Protein AF-A0A9D4S1Y1-F1 (afdb_monomer)

pLDDT: mean 85.94, std 16.34, range [29.34, 98.88]

Foldseek 3Di:
DDDDDDDDPVVVVVVVCCVPPPDDDDDDPPQPDFAEQEEEEADLFFFQDDPVLVDFSLLSVLLVQQQQFKFADDPLDTATDLDGHNDDPDPRIDGNLRSLCVVCCVVVPPDCSVVSNVRSCQCVDPRNVSCVVLSVLLCVLFWDPDDDDCVQCVLQWDDHPDNTIGGRTALLVLLQLLVCLVVVHNYEYEYEYQDDCLLSVLVNLLSLQPDPDPSNPSNVVQNVQRDSWEWEWEAPDDPDRWIWIATDDPPNPDRPDTDIDFPVRVVVVSSPRGHYYYYHYNPVQCVVVVQAQLSADEDEDELPDSRYFAAYTDQQQDQLDRNRRYQYWYDPDPPDGTDGDHSNCSVLCDLARYDNDPSSCSSNDSNVVVVSVVSNSVSNVVVVPPD

Structure (mmCIF, N/CA/C/O backbone):
data_AF-A0A9D4S1Y1-F1
#
_entry.id   AF-A0A9D4S1Y1-F1
#
loop_
_atom_site.group_PDB
_atom_site.id
_atom_site.type_symbol
_atom_site.label_atom_id
_atom_site.label_alt_id
_atom_site.label_comp_id
_atom_site.label_asym_id
_atom_site.label_entity_id
_atom_site.label_seq_id
_atom_site.pdbx_PDB_ins_code
_atom_site.Cartn_x
_atom_site.Cartn_y
_atom_site.Cartn_z
_atom_site.occupancy
_atom_site.B_iso_or_equiv
_atom_site.auth_seq_id
_atom_site.auth_comp_id
_atom_site.auth_asym_id
_atom_site.auth_atom_id
_atom_site.pdbx_PDB_model_num
ATOM 1 N N . MET A 1 1 ? -49.949 -12.319 55.080 1.00 35.59 1 MET A N 1
ATOM 2 C CA . MET A 1 1 ? -48.512 -11.993 54.977 1.00 35.59 1 MET A CA 1
ATOM 3 C C . MET A 1 1 ? -48.067 -12.439 53.597 1.00 35.59 1 MET A C 1
ATOM 5 O O . MET A 1 1 ? -47.949 -13.632 53.366 1.00 35.59 1 MET A O 1
ATOM 9 N N . TYR A 1 2 ? -48.004 -11.494 52.660 1.00 29.34 2 TYR A N 1
ATOM 10 C CA . TYR A 1 2 ? -47.580 -11.713 51.276 1.00 29.34 2 TYR A CA 1
ATOM 11 C C . TYR A 1 2 ? -46.056 -11.567 51.212 1.00 29.34 2 TYR A C 1
ATOM 13 O O . TYR A 1 2 ? -45.532 -10.563 51.689 1.00 29.34 2 TYR A O 1
ATOM 21 N N . LEU A 1 3 ? -45.362 -12.552 50.643 1.00 33.12 3 LEU A N 1
ATOM 22 C CA . LEU A 1 3 ? -43.953 -12.440 50.258 1.00 33.12 3 LEU A CA 1
ATOM 23 C C . LEU A 1 3 ? -43.900 -12.038 48.772 1.00 33.12 3 LEU A C 1
ATOM 25 O O . LEU A 1 3 ? -44.577 -12.694 47.976 1.00 33.12 3 LEU A O 1
ATOM 29 N N . PRO A 1 4 ? -43.166 -10.982 48.369 1.00 41.56 4 PRO A N 1
ATOM 30 C CA . PRO A 1 4 ? -43.028 -10.623 46.962 1.00 41.56 4 PRO A CA 1
ATOM 31 C C . PRO A 1 4 ? -42.035 -11.565 46.279 1.00 41.56 4 PRO A C 1
ATOM 33 O O . PRO A 1 4 ? -40.931 -11.775 46.779 1.00 41.56 4 PRO A O 1
ATOM 36 N N . GLY A 1 5 ? -42.472 -12.134 45.157 1.00 41.53 5 GLY A N 1
ATOM 37 C CA . GLY A 1 5 ? -41.717 -13.067 44.334 1.00 41.53 5 GLY A CA 1
ATOM 38 C C . GLY A 1 5 ? -40.603 -12.422 43.514 1.00 41.53 5 GLY A C 1
ATOM 39 O O . GLY A 1 5 ? -40.528 -11.203 43.354 1.00 41.53 5 GLY A O 1
ATOM 40 N N . ASP A 1 6 ? -39.757 -13.318 43.019 1.00 48.25 6 ASP A N 1
ATOM 41 C CA . ASP A 1 6 ? -38.564 -13.123 42.207 1.00 48.25 6 ASP A CA 1
ATOM 42 C C . ASP A 1 6 ? -38.631 -11.940 41.237 1.00 48.25 6 ASP A C 1
ATOM 44 O O . ASP A 1 6 ? -39.477 -11.856 40.342 1.00 48.25 6 ASP A O 1
ATOM 48 N N . VAL A 1 7 ? -37.671 -11.030 41.394 1.00 49.28 7 VAL A N 1
ATOM 49 C CA . VAL A 1 7 ? -37.427 -9.956 40.436 1.00 49.28 7 VAL A CA 1
ATOM 50 C C . VAL A 1 7 ? -36.832 -10.584 39.176 1.00 49.28 7 VAL A C 1
ATOM 52 O O . VAL A 1 7 ? -35.662 -10.963 39.146 1.00 49.28 7 VAL A O 1
ATOM 55 N N . ASP A 1 8 ? -37.649 -10.699 38.129 1.00 62.56 8 ASP A N 1
ATOM 56 C CA . ASP A 1 8 ? -37.222 -11.159 36.810 1.00 62.56 8 ASP A CA 1
ATOM 57 C C . ASP A 1 8 ? -36.169 -10.199 36.226 1.00 62.56 8 ASP A C 1
ATOM 59 O O . ASP A 1 8 ? -36.463 -9.113 35.712 1.00 62.56 8 ASP A O 1
ATOM 63 N N . VAL A 1 9 ? -34.911 -10.637 36.297 1.00 53.53 9 VAL A N 1
ATOM 64 C CA . VAL A 1 9 ? -33.720 -9.962 35.763 1.00 53.53 9 VAL A CA 1
ATOM 65 C C . VAL A 1 9 ? -33.894 -9.597 34.281 1.00 53.53 9 VAL A C 1
ATOM 67 O O . VAL A 1 9 ? -33.350 -8.591 33.818 1.00 53.53 9 VAL A O 1
ATOM 70 N N . THR A 1 10 ? -34.700 -10.355 33.535 1.00 51.12 10 THR A N 1
ATOM 71 C CA . THR A 1 10 ? -35.011 -10.109 32.120 1.00 51.12 10 THR A CA 1
ATOM 72 C C . THR A 1 10 ? -35.893 -8.876 31.945 1.00 51.12 10 THR A C 1
ATOM 74 O O . THR A 1 10 ? -35.633 -8.033 31.080 1.00 51.12 10 THR A O 1
ATOM 77 N N . THR A 1 11 ? -36.906 -8.730 32.798 1.00 56.53 11 THR A N 1
ATOM 78 C CA . THR A 1 11 ? -37.781 -7.554 32.834 1.00 56.53 11 THR A CA 1
ATOM 79 C C . THR A 1 11 ? -37.003 -6.312 33.267 1.00 56.53 11 THR A C 1
ATOM 81 O O . THR A 1 11 ? -37.166 -5.244 32.674 1.00 56.53 11 THR A O 1
ATOM 84 N N . MET A 1 12 ? -36.065 -6.458 34.206 1.00 53.69 12 MET A N 1
ATOM 85 C CA . MET A 1 12 ? -35.210 -5.363 34.666 1.00 53.69 12 MET A CA 1
ATOM 86 C C . MET A 1 12 ? -34.203 -4.904 33.590 1.00 53.69 12 MET A C 1
ATOM 88 O O . MET A 1 12 ? -34.055 -3.702 33.367 1.00 53.69 12 MET A O 1
ATOM 92 N N . LYS A 1 13 ? -33.587 -5.835 32.839 1.00 51.56 13 LYS A N 1
ATOM 93 C CA . LYS A 1 13 ? -32.739 -5.520 31.667 1.00 51.56 13 LYS A CA 1
ATOM 94 C C . LYS A 1 13 ? -33.519 -4.809 30.561 1.00 51.56 13 LYS A C 1
ATOM 96 O O . LYS A 1 13 ? -33.044 -3.813 30.020 1.00 51.56 13 LYS A O 1
ATOM 101 N N . LYS A 1 14 ? -34.737 -5.270 30.254 1.00 47.16 14 LYS A N 1
ATOM 102 C CA . LYS A 1 14 ? -35.614 -4.606 29.275 1.00 47.16 14 LYS A CA 1
ATOM 103 C C . LYS A 1 14 ? -36.019 -3.203 29.723 1.00 47.16 14 LYS A C 1
ATOM 105 O O . LYS A 1 14 ? -36.087 -2.305 28.888 1.00 47.16 14 LYS A O 1
ATOM 110 N N . HIS A 1 15 ? -36.260 -3.003 31.019 1.00 49.97 15 HIS A N 1
ATOM 111 C CA . HIS A 1 15 ? -36.601 -1.693 31.567 1.00 49.97 15 HIS A CA 1
ATOM 112 C C . HIS A 1 15 ? -35.404 -0.731 31.520 1.00 49.97 15 HIS A C 1
ATOM 114 O O . HIS A 1 15 ? -35.553 0.392 31.050 1.00 49.97 15 HIS A O 1
ATOM 120 N N . LEU A 1 16 ? -34.201 -1.192 31.881 1.00 48.81 16 LEU A N 1
ATOM 121 C CA . LEU A 1 16 ? -32.970 -0.399 31.786 1.00 48.81 16 LEU A CA 1
ATOM 122 C C . LEU A 1 16 ? -32.635 -0.029 30.330 1.00 48.81 16 LEU A C 1
ATOM 124 O O . LEU A 1 16 ? -32.361 1.135 30.049 1.00 48.81 16 LEU A O 1
ATOM 128 N N . CYS A 1 17 ? -32.764 -0.951 29.370 1.00 43.94 17 CYS A N 1
ATOM 129 C CA . CYS A 1 17 ? -32.598 -0.619 27.949 1.00 43.94 17 CYS A CA 1
ATOM 130 C C . CYS A 1 17 ? -33.627 0.412 27.454 1.00 43.94 17 CYS A C 1
ATOM 132 O O . CYS A 1 17 ? -33.261 1.306 26.693 1.00 43.94 17 CYS A O 1
ATOM 134 N N . LYS A 1 18 ? -34.887 0.341 27.911 1.00 44.19 18 LYS A N 1
ATOM 135 C CA . LYS A 1 18 ? -35.929 1.330 27.572 1.00 44.19 18 LYS A CA 1
ATOM 136 C C . LYS A 1 18 ? -35.647 2.718 28.151 1.00 44.19 18 LYS A C 1
ATOM 138 O O . LYS A 1 18 ? -35.960 3.707 27.496 1.00 44.19 18 LYS A O 1
ATOM 143 N N . VAL A 1 19 ? -35.075 2.785 29.353 1.00 50.34 19 VAL A N 1
ATOM 144 C CA . VAL A 1 19 ? -34.749 4.046 30.039 1.00 50.34 19 VAL A CA 1
ATOM 145 C C . VAL A 1 19 ? -33.519 4.723 29.420 1.00 50.34 19 VAL A C 1
ATOM 147 O O . VAL A 1 19 ? -33.497 5.946 29.338 1.00 50.34 19 VAL A O 1
ATOM 1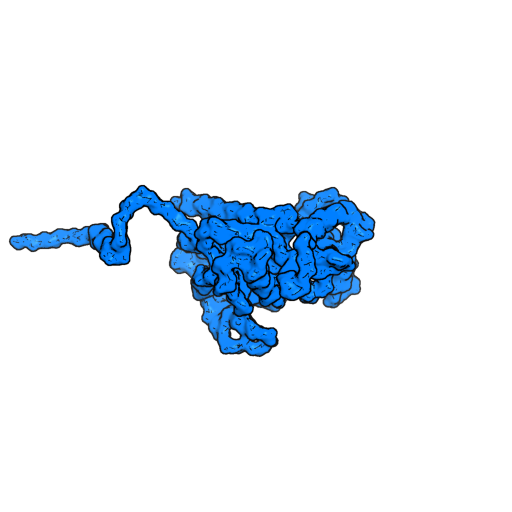50 N N . PHE A 1 20 ? -32.538 3.959 28.922 1.00 47.78 20 PHE A N 1
ATOM 151 C CA . PHE A 1 20 ? -31.309 4.521 28.337 1.00 47.78 20 PHE A CA 1
ATOM 152 C C . PHE A 1 20 ? -31.341 4.737 26.813 1.00 47.78 20 PHE A C 1
ATOM 154 O O . PHE A 1 20 ? -30.596 5.577 26.322 1.00 47.78 20 PHE A O 1
ATOM 161 N N . HIS A 1 21 ? -32.189 4.032 26.055 1.00 52.81 21 HIS A N 1
ATOM 162 C CA . HIS A 1 21 ? -32.136 4.041 24.580 1.00 52.81 21 HIS A CA 1
ATOM 163 C C . HIS A 1 21 ? -33.499 4.262 23.920 1.00 52.81 21 HIS A C 1
ATOM 165 O O . HIS A 1 21 ? -33.823 3.595 22.944 1.00 52.81 21 HIS A O 1
ATOM 171 N N . GLY A 1 22 ? -34.318 5.169 24.457 1.00 39.19 22 GLY A N 1
ATOM 172 C CA . GLY A 1 22 ? -35.696 5.406 24.017 1.00 39.19 22 GLY A CA 1
ATOM 173 C C . GLY A 1 22 ? -35.927 5.350 22.498 1.00 39.19 22 GLY A C 1
ATOM 174 O O . GLY A 1 22 ? -35.755 6.350 21.808 1.00 39.19 22 GLY A O 1
ATOM 175 N N . LYS A 1 23 ? -36.362 4.182 22.004 1.00 39.25 23 LYS A N 1
ATOM 176 C CA . LYS A 1 23 ? -37.226 3.944 20.837 1.00 39.25 23 LYS A CA 1
ATOM 177 C C . LYS A 1 23 ? -37.513 2.446 20.700 1.00 39.25 23 LYS A C 1
ATOM 179 O O . LYS A 1 23 ? -36.649 1.603 20.919 1.00 39.25 23 LYS A O 1
ATOM 184 N N . GLU A 1 24 ? -38.764 2.130 20.383 1.00 38.56 24 GLU A N 1
ATOM 185 C CA . GLU A 1 24 ? -39.237 0.771 20.126 1.00 38.56 24 GLU A CA 1
ATOM 186 C C . GLU A 1 24 ? -38.474 0.130 18.962 1.00 38.56 24 GLU A C 1
ATOM 188 O O . GLU A 1 24 ? -38.326 0.716 17.889 1.00 38.56 24 GLU A O 1
ATOM 193 N N . ILE A 1 25 ? -37.993 -1.091 19.193 1.00 41.12 25 ILE A N 1
ATOM 194 C CA . ILE A 1 25 ? -37.296 -1.907 18.204 1.00 41.12 25 ILE A CA 1
ATOM 195 C C . ILE A 1 25 ? -38.356 -2.530 17.295 1.00 41.12 25 ILE A C 1
ATOM 197 O O . ILE A 1 25 ? -38.941 -3.560 17.628 1.00 41.12 25 ILE A O 1
ATOM 201 N N . ASN A 1 26 ? -38.591 -1.907 16.141 1.00 36.69 26 ASN A N 1
ATOM 202 C CA . ASN A 1 26 ? -39.146 -2.616 14.996 1.00 36.69 26 ASN A CA 1
ATOM 203 C C . ASN A 1 26 ? -38.034 -3.460 14.363 1.00 36.69 26 ASN A C 1
ATOM 205 O O . ASN A 1 26 ? -36.957 -2.971 14.023 1.00 36.69 26 ASN A O 1
ATOM 209 N N . SER A 1 27 ? -38.310 -4.754 14.248 1.00 43.25 27 SER A N 1
ATOM 210 C CA . SER A 1 27 ? -37.462 -5.780 13.656 1.00 43.25 27 SER A CA 1
ATOM 211 C C . SER A 1 27 ? -37.136 -5.476 12.191 1.00 43.25 27 SER A C 1
ATOM 213 O O . SER A 1 27 ? -37.996 -5.593 11.323 1.00 43.25 27 SER A O 1
ATOM 215 N N . ILE A 1 28 ? -35.906 -5.044 11.940 1.00 40.94 28 ILE A N 1
ATOM 216 C CA . ILE A 1 28 ? -34.804 -5.746 11.256 1.00 40.94 28 ILE A CA 1
ATOM 217 C C . ILE A 1 28 ? -33.647 -4.760 11.435 1.00 40.94 28 ILE A C 1
ATOM 219 O O . ILE A 1 28 ? -33.529 -3.784 10.696 1.00 40.94 28 ILE A O 1
ATOM 223 N N . ALA A 1 29 ? -32.851 -4.930 12.492 1.00 41.78 29 ALA A N 1
ATOM 224 C CA . ALA A 1 29 ? -31.610 -4.181 12.598 1.00 41.78 29 ALA A CA 1
ATOM 225 C C . ALA A 1 29 ? -30.718 -4.695 11.468 1.00 41.78 29 ALA A C 1
ATOM 227 O O . ALA A 1 29 ? -30.169 -5.789 11.568 1.00 41.78 29 ALA A O 1
ATOM 228 N N . ALA A 1 30 ? -30.629 -3.945 10.367 1.00 43.56 30 ALA A N 1
ATOM 229 C CA . ALA A 1 30 ? -29.484 -4.057 9.483 1.00 43.56 30 ALA A CA 1
ATOM 230 C C . ALA A 1 30 ? -28.265 -3.925 10.398 1.00 43.56 30 ALA A C 1
ATOM 232 O O . ALA A 1 30 ? -28.078 -2.874 11.016 1.00 43.56 30 ALA A O 1
ATOM 233 N N . THR A 1 31 ? -27.527 -5.015 10.598 1.00 55.38 31 THR A N 1
ATOM 234 C CA . THR A 1 31 ? -26.291 -4.996 11.372 1.00 55.38 31 THR A CA 1
ATOM 235 C C . THR A 1 31 ? -25.441 -3.882 10.784 1.00 55.38 31 THR A C 1
ATOM 237 O O . THR A 1 31 ? -25.134 -3.892 9.590 1.00 55.38 31 THR A O 1
ATOM 240 N N . ALA A 1 32 ? -25.172 -2.849 11.585 1.00 69.44 32 ALA A N 1
ATOM 241 C CA . ALA A 1 32 ? -24.393 -1.713 11.128 1.00 69.44 32 ALA A CA 1
ATOM 242 C C . ALA A 1 32 ? -23.061 -2.246 10.585 1.00 69.44 32 ALA A C 1
ATOM 244 O O . ALA A 1 32 ? -22.393 -3.036 11.253 1.00 69.44 32 ALA A O 1
ATOM 245 N N . ARG A 1 33 ? -22.707 -1.873 9.349 1.00 88.25 33 ARG A N 1
ATOM 246 C CA . ARG A 1 33 ? -21.431 -2.280 8.751 1.00 88.25 33 ARG A CA 1
ATOM 247 C C . ARG A 1 33 ? -20.294 -1.819 9.661 1.00 88.25 33 ARG A C 1
ATOM 249 O O . ARG A 1 33 ? -20.305 -0.673 10.113 1.00 88.25 33 ARG A O 1
ATOM 256 N N . LYS A 1 34 ? -19.319 -2.702 9.894 1.00 94.12 34 LYS A N 1
ATOM 257 C CA . LYS A 1 34 ? -18.127 -2.381 10.684 1.00 94.12 34 LYS A CA 1
ATOM 258 C C . LYS A 1 34 ? -17.407 -1.165 10.107 1.00 94.12 34 LYS A C 1
ATOM 260 O O . LYS A 1 34 ? -17.385 -0.961 8.887 1.00 94.12 34 LYS A O 1
ATOM 265 N N . LYS A 1 35 ? -16.788 -0.386 10.990 1.00 97.50 35 LYS A N 1
ATOM 266 C CA . LYS A 1 35 ? -15.829 0.641 10.607 1.00 97.50 35 LYS A CA 1
ATOM 267 C C . LYS A 1 35 ? -14.610 -0.023 9.977 1.00 97.50 35 LYS A C 1
ATOM 269 O O . LYS A 1 35 ? -14.054 -0.969 10.531 1.00 97.50 35 LYS A O 1
ATOM 274 N N . LEU A 1 36 ? -14.186 0.493 8.834 1.00 98.56 36 LEU A N 1
ATOM 275 C CA . LEU A 1 36 ? -12.984 0.033 8.154 1.00 98.56 36 LEU A CA 1
ATOM 276 C C . LEU A 1 36 ? -11.767 0.805 8.659 1.00 98.56 36 LEU A C 1
ATOM 278 O O . LEU A 1 36 ? -11.784 2.032 8.687 1.00 98.56 36 LEU A O 1
ATOM 282 N N . VAL A 1 37 ? -10.700 0.106 9.024 1.00 98.75 37 VAL A N 1
ATOM 283 C CA . VAL A 1 37 ? -9.417 0.731 9.363 1.00 98.75 37 VAL A CA 1
ATOM 284 C C . VAL A 1 37 ? -8.375 0.204 8.390 1.00 98.75 37 VAL A C 1
ATOM 286 O O . VAL A 1 37 ? -7.912 -0.932 8.494 1.00 98.75 37 VAL A O 1
ATOM 289 N N . LEU A 1 38 ? -8.066 1.012 7.383 1.00 98.88 38 LEU A N 1
ATOM 290 C CA . LEU A 1 38 ? -7.302 0.592 6.220 1.00 98.88 38 LEU A CA 1
ATOM 291 C C . LEU A 1 38 ? -5.856 1.055 6.356 1.00 98.88 38 LEU A C 1
ATOM 293 O O . LEU A 1 38 ? -5.564 2.246 6.306 1.00 98.88 38 LEU A O 1
ATOM 297 N N . HIS A 1 39 ? -4.955 0.101 6.522 1.00 98.88 39 HIS A N 1
ATOM 298 C CA . HIS A 1 39 ? -3.521 0.323 6.605 1.00 98.88 39 HIS A CA 1
ATOM 299 C C . HIS A 1 39 ? -2.928 0.183 5.210 1.00 98.88 39 HIS A C 1
ATOM 301 O O . HIS A 1 39 ? -3.128 -0.842 4.563 1.00 98.88 39 HIS A O 1
ATOM 307 N N . PHE A 1 40 ? -2.201 1.192 4.748 1.00 98.75 40 PHE A N 1
ATOM 308 C CA . PHE A 1 40 ? -1.565 1.184 3.434 1.00 98.75 40 PHE A CA 1
ATOM 309 C C . PHE A 1 40 ? -0.081 1.438 3.574 1.00 98.75 40 PHE A C 1
ATOM 311 O O . PHE A 1 40 ? 0.320 2.485 4.079 1.00 98.75 40 PHE A O 1
ATOM 318 N N . ASP A 1 41 ? 0.736 0.523 3.074 1.00 97.81 41 ASP A N 1
ATOM 319 C CA . ASP A 1 41 ? 2.086 0.904 2.700 1.00 97.81 41 ASP A CA 1
ATOM 320 C C . ASP A 1 41 ? 2.086 1.928 1.556 1.00 97.81 41 ASP A C 1
ATOM 322 O O . ASP A 1 41 ? 1.077 2.143 0.878 1.00 97.81 41 ASP A O 1
ATOM 326 N N . LEU A 1 42 ? 3.211 2.623 1.388 1.00 96.00 42 LEU A N 1
ATOM 327 C CA . LEU A 1 42 ? 3.357 3.670 0.387 1.00 96.00 42 LEU A CA 1
ATOM 328 C C . LEU A 1 42 ? 4.037 3.146 -0.879 1.00 96.00 42 LEU A C 1
ATOM 330 O O . LEU A 1 42 ? 3.397 3.021 -1.927 1.00 96.00 42 LEU A O 1
ATOM 334 N N . ASN A 1 43 ? 5.332 2.855 -0.797 1.00 92.25 43 ASN A N 1
ATOM 335 C CA . ASN A 1 43 ? 6.179 2.618 -1.962 1.00 92.25 43 ASN A CA 1
ATOM 336 C C . ASN A 1 43 ? 5.882 1.245 -2.568 1.00 92.25 43 ASN A C 1
ATOM 338 O O . ASN A 1 43 ? 5.907 0.246 -1.869 1.00 92.25 43 ASN A O 1
ATOM 342 N N . LYS A 1 44 ? 5.615 1.189 -3.880 1.00 90.88 44 LYS A N 1
ATOM 343 C CA . LYS A 1 44 ? 5.150 -0.026 -4.587 1.00 90.88 44 LYS A CA 1
ATOM 344 C C . LYS A 1 44 ? 3.829 -0.596 -4.056 1.00 90.88 44 LYS A C 1
ATOM 346 O O . LYS A 1 44 ? 3.468 -1.723 -4.382 1.00 90.88 44 LYS A O 1
ATOM 351 N N . THR A 1 45 ? 3.077 0.215 -3.318 1.00 96.38 45 THR A N 1
ATOM 352 C CA . THR A 1 45 ? 1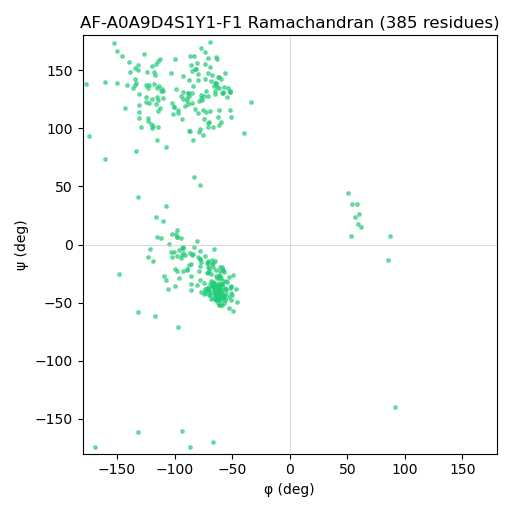.704 -0.082 -2.913 1.00 96.38 45 THR A CA 1
ATOM 353 C C . THR A 1 45 ? 0.759 0.950 -3.521 1.00 96.38 45 THR A C 1
ATOM 355 O O . THR A 1 45 ? -0.051 0.599 -4.373 1.00 96.38 45 THR A O 1
ATOM 358 N N . ILE A 1 46 ? 0.917 2.234 -3.187 1.00 97.31 46 ILE A N 1
ATOM 359 C CA . ILE A 1 46 ? 0.156 3.344 -3.795 1.00 97.31 46 ILE A CA 1
ATOM 360 C C . ILE A 1 46 ? 1.042 4.422 -4.432 1.00 97.31 46 ILE A C 1
ATOM 362 O O . ILE A 1 46 ? 0.521 5.279 -5.140 1.00 97.31 46 ILE A O 1
ATOM 366 N N . VAL A 1 47 ? 2.357 4.391 -4.202 1.00 95.88 47 VAL A N 1
ATOM 367 C CA . VAL A 1 47 ? 3.336 5.331 -4.766 1.00 95.88 47 VAL A CA 1
ATOM 368 C C . VAL A 1 47 ? 4.289 4.572 -5.702 1.00 95.88 47 VAL A C 1
ATOM 370 O O . VAL A 1 47 ? 4.883 3.575 -5.280 1.00 95.88 47 VAL A O 1
ATOM 373 N N . PRO A 1 48 ? 4.475 5.010 -6.963 1.00 91.81 48 PRO A N 1
ATOM 374 C CA . PRO A 1 48 ? 5.296 4.297 -7.943 1.00 91.81 48 PRO A CA 1
ATOM 375 C C . PRO A 1 48 ? 6.801 4.475 -7.777 1.00 91.81 48 PRO A C 1
ATOM 377 O O . PRO A 1 48 ? 7.558 3.665 -8.312 1.00 91.81 48 PRO A O 1
ATOM 380 N N . VAL A 1 49 ? 7.251 5.500 -7.056 1.00 86.56 49 VAL A N 1
ATOM 381 C CA . VAL A 1 49 ? 8.676 5.770 -6.870 1.00 86.56 49 VAL A CA 1
ATOM 382 C C . VAL A 1 49 ? 8.987 6.236 -5.455 1.00 86.56 49 VAL A C 1
ATOM 384 O O . VAL A 1 49 ? 8.274 7.056 -4.887 1.00 86.56 49 VAL A O 1
ATOM 387 N N . ASP A 1 50 ? 10.074 5.704 -4.907 1.00 80.00 50 ASP A N 1
ATOM 388 C CA . ASP A 1 50 ? 10.569 6.031 -3.573 1.00 80.00 50 ASP A CA 1
ATOM 389 C C . AS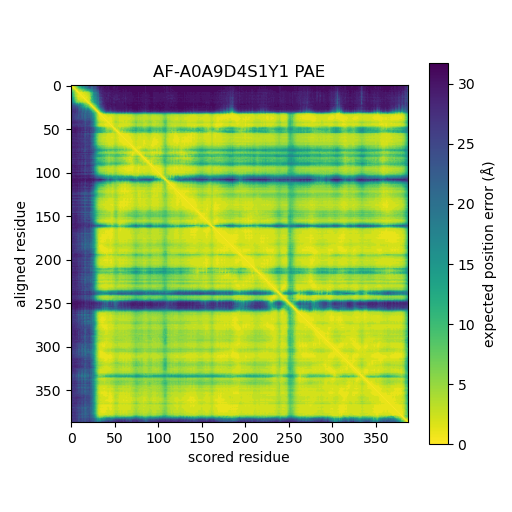P A 1 50 ? 11.453 7.286 -3.639 1.00 80.00 50 ASP A C 1
ATOM 391 O O . ASP A 1 50 ? 12.471 7.293 -4.347 1.00 80.00 50 ASP A O 1
ATOM 395 N N . SER A 1 51 ? 11.099 8.338 -2.892 1.00 74.69 51 SER A N 1
ATOM 396 C CA . SER A 1 51 ? 11.855 9.597 -2.894 1.00 74.69 51 SER A CA 1
ATOM 397 C C . SER A 1 51 ? 13.298 9.438 -2.405 1.00 74.69 51 SER A C 1
ATOM 399 O O . SER A 1 51 ? 14.174 10.185 -2.845 1.00 74.69 51 SER A O 1
ATOM 401 N N . ALA A 1 52 ? 13.584 8.434 -1.569 1.00 69.06 52 ALA A N 1
ATOM 402 C CA . ALA A 1 52 ? 14.926 8.168 -1.058 1.00 69.06 52 ALA A CA 1
ATOM 403 C C . ALA A 1 52 ? 15.883 7.642 -2.140 1.00 69.06 52 ALA A C 1
ATOM 405 O O . ALA A 1 52 ? 17.101 7.711 -1.975 1.00 69.06 52 ALA A O 1
ATOM 406 N N . THR A 1 53 ? 15.350 7.112 -3.245 1.00 70.06 53 THR A N 1
ATOM 407 C CA . THR A 1 53 ? 16.158 6.501 -4.312 1.00 70.06 53 THR A CA 1
ATOM 408 C C . THR A 1 53 ? 16.596 7.490 -5.391 1.00 70.06 53 THR A C 1
ATOM 410 O O . THR A 1 53 ? 17.555 7.214 -6.109 1.00 70.06 53 THR A O 1
ATOM 413 N N . GLY A 1 54 ? 15.908 8.632 -5.523 1.00 74.19 54 GLY A N 1
ATOM 414 C CA . GLY A 1 54 ? 16.134 9.589 -6.614 1.00 74.19 54 GLY A CA 1
ATOM 415 C C . GLY A 1 54 ? 15.862 9.020 -8.017 1.00 74.19 54 GLY A C 1
ATOM 416 O O . GLY A 1 54 ? 16.316 9.593 -9.006 1.00 74.19 54 GLY A O 1
ATOM 417 N N . GLU A 1 55 ? 15.169 7.881 -8.109 1.00 83.88 55 GLU A N 1
ATOM 418 C CA . GLU A 1 55 ? 14.840 7.196 -9.362 1.00 83.88 55 GLU A CA 1
ATOM 419 C C . GLU A 1 55 ? 13.729 7.936 -10.132 1.00 83.88 55 GLU A C 1
ATOM 421 O O . GLU A 1 55 ? 12.914 8.651 -9.550 1.00 83.88 55 GLU A O 1
ATOM 426 N N . THR A 1 56 ? 13.667 7.750 -11.456 1.00 90.31 56 THR A N 1
ATOM 427 C CA . THR A 1 56 ? 12.466 8.111 -12.230 1.00 90.31 56 THR A CA 1
ATOM 428 C C . THR A 1 56 ? 11.433 6.986 -12.150 1.00 90.31 56 THR A C 1
ATOM 430 O O . THR A 1 56 ? 11.775 5.841 -11.846 1.00 90.31 56 THR A O 1
ATOM 433 N N . VAL A 1 57 ? 10.168 7.271 -12.477 1.00 92.75 57 VAL A N 1
ATOM 434 C CA . VAL A 1 57 ? 9.108 6.243 -12.519 1.00 92.75 57 VAL A CA 1
ATOM 435 C C . VAL A 1 57 ? 9.453 5.122 -13.508 1.00 92.75 57 VAL A C 1
ATOM 437 O O . VAL A 1 57 ? 9.255 3.948 -13.206 1.00 92.75 57 VAL A O 1
ATOM 440 N N . GLU A 1 58 ? 10.037 5.450 -14.664 1.00 94.06 58 GLU A N 1
ATOM 441 C CA . GLU A 1 58 ? 10.476 4.454 -15.648 1.00 94.06 58 GLU A CA 1
ATOM 442 C C . GLU A 1 58 ? 11.565 3.535 -15.088 1.00 94.06 58 GLU A C 1
ATOM 444 O O . GLU A 1 58 ? 11.516 2.318 -15.288 1.00 94.06 58 GLU A O 1
ATOM 449 N N . ALA A 1 59 ? 12.540 4.105 -14.377 1.00 92.81 59 ALA A N 1
ATOM 450 C CA . ALA A 1 59 ? 13.608 3.350 -13.738 1.00 92.81 59 ALA A CA 1
ATOM 451 C C . ALA A 1 59 ? 13.051 2.436 -12.635 1.00 92.81 59 ALA A C 1
ATOM 453 O O . ALA A 1 59 ? 13.351 1.240 -12.620 1.00 92.81 59 ALA A O 1
ATOM 454 N N . ALA A 1 60 ? 12.182 2.966 -11.771 1.00 92.75 60 ALA A N 1
ATOM 455 C CA . ALA A 1 60 ? 11.556 2.218 -10.686 1.00 92.75 60 ALA A CA 1
ATOM 456 C C . ALA A 1 60 ? 10.720 1.035 -11.207 1.00 92.75 60 ALA A C 1
ATOM 458 O O . ALA A 1 60 ? 10.838 -0.084 -10.698 1.00 92.75 60 ALA A O 1
ATOM 459 N N . LEU A 1 61 ? 9.937 1.237 -12.274 1.00 94.94 61 LEU A N 1
ATOM 460 C CA . LEU A 1 61 ? 9.167 0.161 -12.904 1.00 94.94 61 LEU A CA 1
ATOM 461 C C . LEU A 1 61 ? 10.052 -0.882 -13.590 1.00 94.94 61 LEU A C 1
ATOM 463 O O . LEU A 1 61 ? 9.736 -2.067 -13.527 1.00 94.94 61 LEU A O 1
ATOM 467 N N . ASN A 1 62 ? 11.176 -0.496 -14.201 1.00 95.38 62 ASN A N 1
ATOM 468 C CA . ASN A 1 62 ? 12.143 -1.468 -14.728 1.00 95.38 62 ASN A CA 1
ATOM 469 C C . ASN A 1 62 ? 12.707 -2.359 -13.615 1.00 95.38 62 ASN A C 1
ATOM 471 O O . ASN A 1 62 ? 12.757 -3.583 -13.770 1.00 95.38 62 ASN A O 1
ATOM 475 N N . VAL A 1 63 ? 13.084 -1.760 -12.480 1.00 93.75 63 VAL A N 1
ATOM 476 C CA . VAL A 1 63 ? 13.538 -2.506 -11.299 1.00 93.75 63 VAL A CA 1
ATOM 477 C C . VAL A 1 63 ? 12.426 -3.435 -10.805 1.00 93.75 63 VAL A C 1
ATOM 479 O O . VAL A 1 63 ? 12.693 -4.603 -10.532 1.00 93.75 63 VAL A O 1
ATOM 482 N N . TYR A 1 64 ? 11.177 -2.971 -10.740 1.00 93.62 64 TYR A N 1
ATOM 483 C CA . TYR A 1 64 ? 10.045 -3.804 -10.325 1.00 93.62 64 TYR A CA 1
ATOM 484 C C . TYR A 1 64 ? 9.810 -4.989 -11.276 1.00 93.62 64 TYR A C 1
ATOM 486 O O . TYR A 1 64 ? 9.794 -6.142 -10.842 1.00 93.62 64 TYR A O 1
ATOM 494 N N . LEU A 1 65 ? 9.738 -4.732 -12.586 1.00 95.44 65 LEU A N 1
ATOM 495 C CA . LEU A 1 65 ? 9.573 -5.761 -13.617 1.00 95.44 65 LEU A CA 1
ATOM 496 C C . LEU A 1 65 ? 10.704 -6.790 -13.600 1.00 95.44 65 LEU A C 1
ATOM 498 O O . LEU A 1 65 ? 10.453 -7.968 -13.838 1.00 95.44 65 LEU A O 1
ATOM 502 N N . SER A 1 66 ? 11.932 -6.385 -13.269 1.00 95.19 66 SER A N 1
ATOM 503 C CA . SER A 1 66 ? 13.051 -7.322 -13.123 1.00 95.19 66 SER A CA 1
ATOM 504 C C . SER A 1 66 ? 12.828 -8.361 -12.015 1.00 95.19 66 SER A C 1
ATOM 506 O O . SER A 1 66 ? 13.333 -9.481 -12.108 1.00 95.19 66 SER A O 1
ATOM 508 N N . GLY A 1 67 ? 12.062 -8.009 -10.977 1.00 93.25 67 GLY A N 1
ATOM 509 C CA . GLY A 1 67 ? 11.676 -8.912 -9.894 1.00 93.25 67 GLY A CA 1
ATOM 510 C C . GLY A 1 67 ? 10.545 -9.867 -10.276 1.00 93.25 67 GLY A C 1
ATOM 511 O O . GLY A 1 67 ? 10.524 -10.993 -9.786 1.00 93.25 67 GLY A O 1
ATOM 512 N N . LEU A 1 68 ? 9.654 -9.440 -11.175 1.00 93.25 68 LEU A N 1
ATOM 513 C CA . LEU A 1 68 ? 8.533 -10.244 -11.674 1.00 93.25 68 LEU A CA 1
ATOM 514 C C . LEU A 1 68 ? 8.903 -11.149 -12.852 1.00 93.25 68 LEU A C 1
ATOM 516 O O . LEU A 1 68 ? 8.257 -12.166 -13.100 1.00 93.25 68 LEU A O 1
ATOM 520 N N . ALA A 1 69 ? 9.915 -10.764 -13.624 1.00 95.06 69 ALA A N 1
ATOM 521 C CA . ALA A 1 69 ? 10.361 -11.524 -14.773 1.00 95.06 69 ALA A CA 1
ATOM 522 C C . ALA A 1 69 ? 11.053 -12.803 -14.293 1.00 95.06 69 ALA A C 1
ATOM 524 O O . ALA A 1 69 ? 12.210 -12.757 -13.874 1.00 95.06 69 ALA A O 1
ATOM 525 N N . GLN A 1 70 ? 10.337 -13.931 -14.353 1.00 94.75 70 GLN A N 1
ATOM 526 C CA . GLN A 1 70 ? 10.853 -15.258 -14.012 1.00 94.75 70 GLN A CA 1
ATOM 527 C C . GLN A 1 70 ? 11.569 -15.895 -15.205 1.00 94.75 70 GLN A C 1
ATOM 529 O O . GLN A 1 70 ? 11.251 -15.647 -16.372 1.00 94.75 70 GLN A O 1
ATOM 534 N N . GLY A 1 71 ? 12.566 -16.720 -14.918 1.00 93.88 71 GLY A N 1
ATOM 535 C CA . GLY A 1 71 ? 13.388 -17.365 -15.929 1.00 93.88 71 GLY A CA 1
ATOM 536 C C . GLY A 1 71 ? 14.263 -18.453 -15.337 1.00 93.88 71 GLY A C 1
ATOM 537 O O . GLY A 1 71 ? 14.164 -18.771 -14.155 1.00 93.88 71 GLY A O 1
ATOM 538 N N . LYS A 1 72 ? 15.130 -19.016 -16.175 1.00 92.56 72 LYS A N 1
ATOM 539 C CA . LYS A 1 72 ? 16.104 -20.028 -15.759 1.00 92.56 72 LYS A CA 1
ATOM 540 C C . LYS A 1 72 ? 17.519 -19.529 -15.979 1.00 92.56 72 LYS A C 1
ATOM 542 O O . LYS A 1 72 ? 17.814 -18.958 -17.030 1.00 92.56 72 LYS A O 1
ATOM 547 N N . ASP A 1 73 ? 18.385 -19.805 -15.012 1.00 90.75 73 ASP A N 1
ATOM 548 C CA . ASP A 1 73 ? 19.831 -19.732 -15.199 1.00 90.75 73 ASP A CA 1
ATOM 549 C C . ASP A 1 73 ? 20.279 -20.956 -16.009 1.00 90.75 73 ASP A C 1
ATOM 551 O O . ASP A 1 73 ? 20.128 -22.102 -15.579 1.00 90.75 73 ASP A O 1
ATOM 555 N N . ARG A 1 74 ? 20.798 -20.716 -17.212 1.00 88.75 74 ARG A N 1
ATOM 556 C CA . ARG A 1 74 ? 21.417 -21.737 -18.053 1.00 88.75 74 ARG A CA 1
ATOM 557 C C . ARG A 1 74 ? 22.868 -21.346 -18.268 1.00 88.75 74 ARG A C 1
ATOM 559 O O . ARG A 1 74 ? 23.174 -20.494 -19.090 1.00 88.75 74 ARG A O 1
ATOM 566 N N . GLN A 1 75 ? 23.761 -22.010 -17.537 1.00 85.69 75 GLN A N 1
ATOM 567 C CA . GLN A 1 75 ? 25.213 -21.841 -17.671 1.00 85.69 75 GLN A CA 1
ATOM 568 C C . GLN A 1 75 ? 25.698 -20.398 -17.428 1.00 85.69 75 GLN A C 1
ATOM 570 O O . GLN A 1 75 ? 26.662 -19.957 -18.048 1.00 85.69 75 GLN A O 1
ATOM 575 N N . GLY A 1 76 ? 25.066 -19.666 -16.505 1.00 84.88 76 GLY A N 1
ATOM 576 C CA . GLY A 1 76 ? 25.442 -18.289 -16.183 1.00 84.88 76 GLY A CA 1
ATOM 577 C C . GLY A 1 76 ? 24.774 -17.240 -17.070 1.00 84.88 76 GLY A C 1
ATOM 578 O O . GLY A 1 76 ? 25.106 -16.060 -16.954 1.00 84.88 76 GLY A O 1
ATOM 579 N N . GLU A 1 77 ? 23.825 -17.641 -17.918 1.00 89.69 77 GLU A N 1
ATOM 580 C CA . GLU A 1 77 ? 22.943 -16.742 -18.655 1.00 89.69 77 GLU A CA 1
ATOM 581 C C . GLU A 1 77 ? 21.492 -16.925 -18.215 1.00 89.69 77 GLU A C 1
ATOM 583 O O . GLU A 1 77 ? 20.982 -18.040 -18.085 1.00 89.69 77 GLU A O 1
ATOM 588 N N . TRP A 1 78 ? 20.800 -15.810 -17.994 1.00 94.00 78 TRP A N 1
ATOM 589 C CA . TRP A 1 78 ? 19.395 -15.834 -17.623 1.00 94.00 78 TRP A CA 1
ATOM 590 C C . TRP A 1 78 ? 18.495 -15.808 -18.856 1.00 94.00 78 TRP A C 1
ATOM 592 O O . TRP A 1 78 ? 18.576 -14.899 -19.688 1.00 94.00 78 TRP A O 1
ATOM 602 N N . HIS A 1 79 ? 17.592 -16.785 -18.942 1.00 90.88 79 HIS A N 1
ATOM 603 C CA . HIS A 1 79 ? 16.612 -16.903 -20.015 1.00 90.88 79 HIS A CA 1
ATOM 604 C C . HIS A 1 79 ? 15.198 -16.724 -19.470 1.00 90.88 79 HIS A C 1
ATOM 606 O O . HIS A 1 79 ? 14.701 -17.554 -18.706 1.00 90.88 79 HIS A O 1
ATOM 612 N N . SER A 1 80 ? 14.541 -15.654 -19.909 1.00 89.56 80 SER A N 1
ATOM 613 C CA . SER A 1 80 ? 13.182 -15.296 -19.503 1.00 89.56 80 SER A CA 1
ATOM 614 C C . SER A 1 80 ? 12.136 -16.309 -19.955 1.00 89.56 80 SER A C 1
ATOM 616 O O . SER A 1 80 ? 12.106 -16.701 -21.128 1.00 89.56 80 SER A O 1
ATOM 618 N N . LYS A 1 81 ? 11.181 -16.593 -19.066 1.00 87.38 81 LYS A N 1
ATOM 619 C CA . LYS A 1 81 ? 9.858 -17.113 -19.429 1.00 87.38 81 LYS A CA 1
ATOM 620 C C . LYS A 1 81 ? 9.034 -16.038 -20.152 1.00 87.38 81 LYS A C 1
ATOM 622 O O . LYS A 1 81 ? 9.498 -14.915 -20.367 1.00 87.38 81 LYS A O 1
ATOM 627 N N . HIS A 1 82 ? 7.853 -16.413 -20.635 1.00 77.94 82 HIS A N 1
ATOM 628 C CA . HIS A 1 82 ? 6.972 -15.492 -21.356 1.00 77.94 82 HIS A CA 1
ATOM 629 C C . HIS A 1 82 ? 6.165 -14.589 -20.419 1.00 77.94 82 HIS A C 1
ATOM 631 O O . HIS A 1 82 ? 5.954 -13.427 -20.749 1.00 77.94 82 HIS A O 1
ATOM 637 N N . GLU A 1 83 ? 5.762 -15.104 -19.260 1.00 85.12 83 GLU A N 1
ATOM 638 C CA . GLU A 1 83 ? 4.835 -14.433 -18.349 1.00 85.12 83 GLU A CA 1
ATOM 639 C C . GLU A 1 83 ? 5.564 -13.819 -17.146 1.00 85.12 83 GLU A C 1
ATOM 641 O O . GLU A 1 83 ? 6.588 -14.334 -16.684 1.00 85.12 83 GLU A O 1
ATOM 646 N N . LEU A 1 84 ? 5.032 -12.696 -16.660 1.00 89.88 84 LEU A N 1
ATOM 647 C CA . LEU A 1 84 ? 5.430 -12.087 -15.392 1.00 89.88 84 LEU A CA 1
ATOM 648 C C . LEU A 1 84 ? 4.748 -12.833 -14.243 1.00 89.88 84 LEU A C 1
ATOM 650 O O . LEU A 1 84 ? 3.587 -13.213 -14.356 1.00 89.88 84 LEU A O 1
ATOM 654 N N . SER A 1 85 ? 5.457 -13.022 -13.131 1.00 88.00 85 SER A N 1
ATOM 655 C CA . SER A 1 85 ? 4.899 -13.666 -11.943 1.00 88.00 85 SER A CA 1
ATOM 656 C C . SER A 1 85 ? 5.551 -13.140 -10.669 1.00 88.00 85 SER A C 1
ATOM 658 O O . SER A 1 85 ? 6.771 -12.970 -10.598 1.00 88.00 85 SER A O 1
ATOM 660 N N . THR A 1 86 ? 4.734 -12.931 -9.638 1.00 82.44 86 THR A N 1
ATOM 661 C CA . THR A 1 86 ? 5.176 -12.548 -8.289 1.00 82.44 86 THR A CA 1
ATOM 662 C C . THR A 1 86 ? 5.861 -13.696 -7.543 1.00 82.44 86 THR A C 1
ATOM 664 O O . THR A 1 86 ? 6.574 -13.450 -6.572 1.00 82.44 86 THR A O 1
ATOM 667 N N . ALA A 1 87 ? 5.694 -14.938 -8.009 1.00 83.12 87 ALA A N 1
ATOM 668 C CA . ALA A 1 87 ? 6.303 -16.130 -7.430 1.00 83.12 87 ALA A CA 1
ATOM 669 C C . ALA A 1 87 ? 6.967 -17.028 -8.497 1.00 83.12 87 ALA A C 1
ATOM 671 O O . ALA A 1 87 ? 6.548 -17.019 -9.661 1.00 83.12 87 ALA A O 1
ATOM 672 N N . PRO A 1 88 ? 7.977 -17.833 -8.119 1.00 83.88 88 PRO A N 1
ATOM 673 C CA . PRO A 1 88 ? 8.498 -18.912 -8.960 1.00 83.88 88 PRO A CA 1
ATOM 674 C C . PRO A 1 88 ? 7.365 -19.834 -9.442 1.00 83.88 88 PRO A C 1
ATOM 676 O O . PRO A 1 88 ? 6.548 -20.271 -8.631 1.00 83.88 88 PRO A O 1
ATOM 679 N N . VAL A 1 89 ? 7.305 -20.132 -10.745 1.00 83.88 89 VAL A N 1
ATOM 680 C CA . VAL A 1 89 ? 6.304 -21.059 -11.315 1.00 83.88 89 VAL A CA 1
ATOM 681 C C . VAL A 1 89 ? 6.803 -22.500 -11.204 1.00 83.88 89 VAL A C 1
ATOM 683 O O . VAL A 1 89 ? 6.044 -23.417 -10.904 1.00 83.88 89 VAL A O 1
ATOM 686 N N . GLU A 1 90 ? 8.101 -22.694 -11.424 1.00 86.31 90 GLU A N 1
ATOM 687 C CA . GLU A 1 90 ? 8.817 -23.952 -11.226 1.00 86.31 90 GLU A CA 1
ATOM 688 C C . GLU A 1 90 ? 9.846 -23.812 -10.096 1.00 86.31 90 GLU A C 1
ATOM 690 O O . GLU A 1 90 ? 10.291 -22.713 -9.767 1.00 86.31 90 GLU A O 1
ATOM 695 N N . GLN A 1 91 ? 10.245 -24.939 -9.499 1.00 83.38 91 GLN A N 1
ATOM 696 C CA . GLN A 1 91 ? 11.152 -24.965 -8.344 1.00 83.38 91 GLN A CA 1
ATOM 697 C C . GLN A 1 91 ? 12.529 -24.333 -8.627 1.00 83.38 91 GLN A C 1
ATOM 699 O O . GLN A 1 91 ? 13.170 -23.833 -7.705 1.00 83.38 91 GLN A O 1
ATOM 704 N N . ASP A 1 92 ? 12.993 -24.374 -9.876 1.00 87.81 92 ASP A N 1
ATOM 705 C CA . ASP A 1 92 ? 14.273 -23.821 -10.326 1.00 87.81 92 ASP A CA 1
ATOM 706 C C . ASP A 1 92 ? 14.150 -22.431 -10.973 1.00 87.81 92 ASP A C 1
ATOM 708 O O . ASP A 1 92 ? 15.139 -21.912 -11.498 1.00 87.81 92 ASP A O 1
ATOM 712 N N . ASP A 1 93 ? 12.962 -21.819 -10.941 1.00 91.06 93 ASP A N 1
ATOM 713 C CA . ASP A 1 93 ? 12.789 -20.462 -11.442 1.00 91.06 93 ASP A CA 1
ATOM 714 C C . ASP A 1 93 ? 13.518 -19.449 -10.564 1.00 91.06 93 ASP A C 1
ATOM 716 O O . ASP A 1 93 ? 13.507 -19.498 -9.332 1.00 91.06 93 ASP A O 1
ATOM 720 N N . VAL A 1 94 ? 14.119 -18.473 -11.233 1.00 92.00 94 VAL A N 1
ATOM 721 C CA . VAL A 1 94 ? 14.773 -17.336 -10.603 1.00 92.00 94 VAL A CA 1
ATOM 722 C C . VAL A 1 94 ? 14.386 -16.068 -11.350 1.00 92.00 94 VAL A C 1
ATOM 724 O O . VAL A 1 94 ? 14.419 -16.019 -12.585 1.00 92.00 94 VAL A O 1
ATOM 727 N N . SER A 1 95 ? 14.030 -15.020 -10.611 1.00 94.50 95 SER A N 1
ATOM 728 C CA . SER A 1 95 ? 13.765 -13.725 -11.228 1.00 94.50 95 SER A CA 1
ATOM 729 C C . SER A 1 95 ? 15.049 -13.106 -11.772 1.00 94.50 95 SER A C 1
ATOM 731 O O . SER A 1 95 ? 16.138 -13.355 -11.243 1.00 94.50 95 SER A O 1
ATOM 733 N N . TYR A 1 96 ? 14.948 -12.266 -12.804 1.00 94.44 96 TYR A N 1
ATOM 734 C CA . TYR A 1 96 ? 16.121 -11.559 -13.331 1.00 94.44 96 TYR A CA 1
ATOM 735 C C . TYR A 1 96 ? 16.820 -10.736 -12.234 1.00 94.44 96 TYR A C 1
ATOM 737 O O . TYR A 1 96 ? 18.047 -10.752 -12.139 1.00 94.44 96 TYR A O 1
ATOM 745 N N . TYR A 1 97 ? 16.045 -10.107 -11.342 1.00 93.38 97 TYR A N 1
ATOM 746 C CA . TYR A 1 97 ? 16.556 -9.433 -10.146 1.00 93.38 97 TYR A CA 1
ATOM 747 C C . TYR A 1 97 ? 17.448 -10.360 -9.313 1.00 93.38 97 TYR A C 1
ATOM 749 O O . TYR A 1 97 ? 18.591 -10.014 -9.026 1.00 93.38 97 TYR A O 1
ATOM 757 N N . LYS A 1 98 ? 16.947 -11.544 -8.925 1.00 90.44 98 LYS A N 1
ATOM 758 C CA . LYS A 1 98 ? 17.676 -12.480 -8.052 1.00 90.44 98 LYS A CA 1
ATOM 759 C C . LYS A 1 98 ? 18.882 -13.107 -8.745 1.00 90.44 98 LYS A C 1
ATOM 761 O O . LYS A 1 98 ? 19.909 -13.336 -8.103 1.00 90.44 98 LYS A O 1
ATOM 766 N N . PHE A 1 99 ? 18.782 -13.338 -10.049 1.00 91.94 99 PHE A N 1
ATOM 767 C CA . PHE A 1 99 ? 19.901 -13.780 -10.868 1.00 91.94 99 PHE A CA 1
ATOM 768 C C . PHE A 1 99 ? 21.041 -12.747 -10.869 1.00 91.94 99 PHE A C 1
ATOM 770 O O . PHE A 1 99 ? 22.179 -13.085 -10.534 1.00 91.94 99 PHE A O 1
ATOM 777 N N . GLU A 1 100 ? 20.742 -11.480 -11.173 1.00 90.81 100 GLU A N 1
ATOM 778 C CA . GLU A 1 100 ? 21.747 -10.410 -11.160 1.00 90.81 100 GLU A CA 1
ATOM 779 C C . GLU A 1 100 ? 22.265 -10.130 -9.745 1.00 90.81 100 GLU A C 1
ATOM 781 O O . GLU A 1 100 ? 23.456 -9.880 -9.570 1.00 90.81 100 GLU A O 1
ATOM 786 N N . GLU A 1 101 ? 21.409 -10.232 -8.722 1.00 88.88 101 GLU A N 1
ATOM 787 C CA . GLU A 1 101 ? 21.789 -10.073 -7.314 1.00 88.88 101 GLU A CA 1
ATOM 788 C C . GLU A 1 101 ? 22.903 -11.063 -6.944 1.00 88.88 101 GLU A C 1
ATOM 790 O O . GLU A 1 101 ? 23.961 -10.663 -6.456 1.00 88.88 101 GLU A O 1
ATOM 795 N N . LYS A 1 102 ? 22.714 -12.350 -7.262 1.00 86.56 102 LYS A N 1
ATOM 796 C CA . LYS A 1 102 ? 23.706 -13.407 -7.013 1.00 86.56 102 LYS A CA 1
ATOM 797 C C . LYS A 1 102 ? 25.003 -13.194 -7.799 1.00 86.56 102 LYS A C 1
ATOM 799 O O . LYS A 1 102 ? 26.077 -13.527 -7.303 1.00 86.56 102 LYS A O 1
ATOM 804 N N . ARG A 1 103 ? 24.913 -12.665 -9.022 1.00 84.38 103 ARG A N 1
ATOM 805 C CA . ARG A 1 103 ? 26.061 -12.462 -9.918 1.00 84.38 103 ARG A CA 1
ATOM 806 C C . ARG A 1 103 ? 26.902 -11.244 -9.533 1.00 84.38 103 ARG A C 1
ATOM 808 O O . ARG A 1 103 ? 28.129 -11.306 -9.592 1.00 84.38 103 ARG A O 1
ATOM 815 N N . LEU A 1 104 ? 26.246 -10.148 -9.155 1.00 81.00 104 LEU A N 1
ATOM 816 C CA . LEU A 1 104 ? 26.871 -8.839 -8.979 1.00 81.00 104 LEU A CA 1
ATOM 817 C C . LEU A 1 104 ? 27.188 -8.513 -7.516 1.00 81.00 104 LEU A C 1
ATOM 819 O O . LEU A 1 104 ? 28.231 -7.917 -7.262 1.00 81.00 104 LEU A O 1
ATOM 823 N N . LEU A 1 105 ? 26.368 -8.915 -6.536 1.00 75.38 105 LEU A N 1
ATOM 824 C CA . LEU A 1 105 ? 26.623 -8.562 -5.130 1.00 75.38 105 LEU A CA 1
ATOM 825 C C . LEU A 1 105 ? 27.940 -9.111 -4.551 1.00 75.38 105 LEU A C 1
ATOM 827 O O . LEU A 1 105 ? 28.572 -8.378 -3.793 1.00 75.38 105 LEU A O 1
ATOM 831 N N . PRO A 1 106 ? 28.441 -10.313 -4.910 1.00 70.31 106 PRO A N 1
ATOM 832 C CA . PRO A 1 106 ? 29.771 -10.743 -4.466 1.00 70.31 106 PRO A CA 1
ATOM 833 C C . PRO A 1 106 ? 30.902 -9.811 -4.934 1.00 70.31 106 PRO A C 1
ATOM 835 O O . PRO A 1 106 ? 31.970 -9.787 -4.329 1.00 70.31 106 PRO A O 1
ATOM 838 N N . GLN A 1 107 ? 30.669 -9.043 -6.004 1.00 61.28 107 GLN A N 1
ATOM 839 C CA . GLN A 1 107 ? 31.611 -8.077 -6.577 1.00 61.28 107 GLN A CA 1
ATOM 840 C C . GLN A 1 107 ? 31.328 -6.636 -6.105 1.00 61.28 107 GLN A C 1
ATOM 842 O O . GLN A 1 107 ? 32.229 -5.799 -6.105 1.00 61.28 107 GLN A O 1
ATOM 847 N N . ILE A 1 108 ? 30.096 -6.348 -5.669 1.00 61.06 108 ILE A N 1
ATOM 848 C CA . ILE A 1 108 ? 29.620 -5.041 -5.196 1.00 61.06 108 ILE A CA 1
ATOM 849 C C . ILE A 1 108 ? 29.442 -5.120 -3.677 1.00 61.06 108 ILE A C 1
ATOM 851 O O . ILE A 1 108 ? 28.366 -5.395 -3.156 1.00 61.06 108 ILE A O 1
ATOM 855 N N . THR A 1 109 ? 30.525 -4.911 -2.934 1.00 52.75 109 THR A N 1
ATOM 856 C CA . THR A 1 109 ? 30.585 -5.330 -1.525 1.00 52.75 109 THR A CA 1
ATOM 857 C C . THR A 1 109 ? 29.966 -4.367 -0.509 1.00 52.75 109 THR A C 1
ATOM 859 O O . THR A 1 109 ? 29.945 -4.705 0.672 1.00 52.75 109 THR A O 1
ATOM 862 N N . ARG A 1 110 ? 29.439 -3.193 -0.897 1.00 53.41 110 ARG A N 1
ATOM 863 C CA . ARG A 1 110 ? 28.842 -2.238 0.071 1.00 53.41 110 ARG A CA 1
ATOM 864 C C . ARG A 1 110 ? 27.690 -1.377 -0.439 1.00 53.41 110 ARG A C 1
ATOM 866 O O . ARG A 1 110 ? 26.870 -0.963 0.372 1.00 53.41 110 ARG A O 1
ATOM 873 N N . ASP A 1 111 ? 27.608 -1.116 -1.741 1.00 63.41 111 ASP A N 1
ATOM 874 C CA . ASP A 1 111 ? 26.632 -0.173 -2.287 1.00 63.41 111 ASP A CA 1
ATOM 875 C C . ASP A 1 111 ? 25.595 -0.868 -3.179 1.00 63.41 111 ASP A C 1
ATOM 877 O O . ASP A 1 111 ? 25.841 -1.165 -4.350 1.00 63.41 111 ASP A O 1
ATOM 881 N N . ARG A 1 112 ? 24.399 -1.107 -2.628 1.00 73.12 112 ARG A N 1
ATOM 882 C CA . ARG A 1 112 ? 23.263 -1.645 -3.395 1.00 73.12 112 ARG A CA 1
ATOM 883 C C . ARG A 1 112 ? 22.776 -0.678 -4.481 1.00 73.12 112 ARG A C 1
ATOM 885 O O . ARG A 1 112 ? 22.057 -1.119 -5.374 1.00 73.12 112 ARG A O 1
ATOM 892 N N . SER A 1 113 ? 23.184 0.592 -4.461 1.00 74.75 113 SER A N 1
ATOM 893 C CA . SER A 1 113 ? 22.800 1.591 -5.466 1.00 74.75 113 SER A CA 1
ATOM 894 C C . SER A 1 113 ? 23.362 1.248 -6.844 1.00 74.75 113 SER A C 1
ATOM 896 O O . SER A 1 113 ? 22.639 1.344 -7.832 1.00 74.75 113 SER A O 1
ATOM 898 N N . ALA A 1 114 ? 24.600 0.744 -6.928 1.00 75.44 114 ALA A N 1
ATOM 899 C CA . ALA A 1 114 ? 25.188 0.295 -8.194 1.00 75.44 114 ALA A CA 1
ATOM 900 C C . ALA A 1 114 ? 24.440 -0.915 -8.785 1.00 75.44 114 ALA A C 1
ATOM 902 O O . ALA A 1 114 ? 24.187 -0.981 -9.990 1.00 75.44 114 ALA A O 1
ATOM 903 N N . PHE A 1 115 ? 24.036 -1.855 -7.924 1.00 83.44 115 PHE A N 1
ATOM 904 C CA . PHE A 1 115 ? 23.197 -2.985 -8.317 1.00 83.44 115 PHE A CA 1
ATOM 905 C C . PHE A 1 115 ? 21.811 -2.524 -8.795 1.00 83.44 115 PHE A C 1
ATOM 907 O O . PHE A 1 115 ? 21.354 -2.954 -9.852 1.00 83.44 115 PHE A O 1
ATOM 914 N N . ARG A 1 116 ? 21.163 -1.595 -8.080 1.00 83.25 116 ARG A N 1
ATOM 915 C CA . ARG A 1 116 ? 19.879 -1.020 -8.510 1.00 83.25 116 ARG A CA 1
ATOM 916 C C . ARG A 1 116 ? 19.996 -0.285 -9.838 1.00 83.25 116 ARG A C 1
ATOM 918 O O . ARG A 1 116 ? 19.185 -0.536 -10.722 1.00 83.25 116 ARG A O 1
ATOM 925 N N . TYR A 1 117 ? 21.030 0.536 -10.018 1.00 85.19 117 TYR A N 1
ATOM 926 C CA . TYR A 1 117 ? 21.294 1.252 -11.268 1.00 85.19 117 TYR A CA 1
ATOM 927 C C . TYR A 1 117 ? 21.394 0.300 -12.464 1.00 85.19 117 TYR A C 1
ATOM 929 O O . TYR A 1 117 ? 20.840 0.571 -13.528 1.00 85.19 117 TYR A O 1
ATOM 937 N N . HIS A 1 118 ? 22.014 -0.870 -12.273 1.00 86.44 118 HIS A N 1
ATOM 938 C CA . HIS A 1 118 ? 22.051 -1.907 -13.300 1.00 86.44 118 HIS A CA 1
ATOM 939 C C . HIS A 1 118 ? 20.648 -2.365 -13.728 1.00 86.44 118 HIS A C 1
ATOM 941 O O . HIS A 1 118 ? 20.446 -2.689 -14.896 1.00 86.44 118 HIS A O 1
ATOM 947 N N . LEU A 1 119 ? 19.676 -2.411 -12.820 1.00 92.12 119 LEU A N 1
ATOM 948 C CA . LEU A 1 119 ? 18.322 -2.895 -13.093 1.00 92.12 119 LEU A CA 1
ATOM 949 C C . LEU A 1 119 ? 17.382 -1.823 -13.668 1.00 92.12 119 LEU A C 1
ATOM 951 O O . LEU A 1 119 ? 16.383 -2.184 -14.286 1.00 92.12 119 LEU A O 1
ATOM 955 N N . MET A 1 120 ? 17.718 -0.534 -13.551 1.00 92.50 120 MET A N 1
ATOM 956 C CA . MET A 1 120 ? 16.888 0.587 -14.030 1.00 92.50 120 MET A CA 1
ATOM 957 C C . MET A 1 120 ? 16.618 0.573 -15.544 1.00 92.50 120 MET A C 1
ATOM 959 O O . MET A 1 120 ? 15.669 1.198 -16.001 1.00 92.50 120 MET A O 1
ATOM 963 N N . SER A 1 121 ? 17.425 -0.149 -16.324 1.00 93.19 121 SER A N 1
ATOM 964 C CA . SER A 1 121 ? 17.291 -0.297 -17.781 1.00 93.19 121 SER A CA 1
ATOM 965 C C . SER A 1 121 ? 16.990 -1.737 -18.210 1.00 93.19 121 SER A C 1
ATOM 967 O O . SER A 1 121 ? 17.305 -2.138 -19.330 1.00 93.19 121 SER A O 1
ATOM 969 N N . PHE A 1 122 ? 16.410 -2.553 -17.320 1.00 95.38 122 PHE A N 1
ATOM 970 C CA . PHE A 1 122 ? 16.127 -3.972 -17.562 1.00 95.38 122 PHE A CA 1
ATOM 971 C C . PHE A 1 122 ? 15.493 -4.247 -18.937 1.00 95.38 122 PHE A C 1
ATOM 973 O O . PHE A 1 122 ? 15.987 -5.095 -19.682 1.00 95.38 122 PHE A O 1
ATOM 980 N N . THR A 1 123 ? 14.442 -3.512 -19.299 1.00 95.94 123 THR A N 1
ATOM 981 C CA . THR A 1 123 ? 13.708 -3.714 -20.560 1.00 95.94 123 THR A CA 1
ATOM 982 C C . THR A 1 123 ? 14.445 -3.228 -21.809 1.00 95.94 123 THR A C 1
ATOM 984 O O . THR A 1 123 ? 14.027 -3.548 -22.919 1.00 95.94 123 THR A O 1
ATOM 987 N N . ASP A 1 124 ? 15.558 -2.510 -21.664 1.00 94.56 124 ASP A N 1
ATOM 988 C CA . ASP A 1 124 ? 16.422 -2.128 -22.785 1.00 94.56 124 ASP A CA 1
ATOM 989 C C . ASP A 1 124 ? 17.535 -3.154 -23.046 1.00 94.56 124 ASP A C 1
ATOM 991 O O . ASP A 1 124 ? 18.210 -3.100 -24.075 1.00 94.56 124 ASP A O 1
ATOM 995 N N . LYS A 1 125 ? 17.711 -4.133 -22.151 1.00 92.50 125 LYS A N 1
ATOM 996 C CA . LYS A 1 125 ? 18.673 -5.228 -22.323 1.00 92.50 125 LYS A CA 1
ATOM 997 C C . LYS A 1 125 ? 18.078 -6.382 -23.133 1.00 92.50 125 LYS A C 1
ATOM 999 O O . LYS A 1 125 ? 16.870 -6.616 -23.058 1.00 92.50 125 LYS A O 1
ATOM 1004 N N . PRO A 1 126 ? 18.903 -7.195 -23.825 1.00 92.06 126 PRO A N 1
ATOM 1005 C CA . PRO A 1 126 ? 18.425 -8.365 -24.567 1.00 92.06 126 PRO A CA 1
ATOM 1006 C C . PRO A 1 126 ? 17.521 -9.292 -23.738 1.00 92.06 126 PRO A C 1
ATOM 1008 O O . PRO A 1 126 ? 16.456 -9.689 -24.209 1.00 92.06 126 PRO A O 1
ATOM 1011 N N . GLN A 1 127 ? 17.895 -9.554 -22.481 1.00 92.19 127 GLN A N 1
ATOM 1012 C CA . GLN A 1 127 ? 17.178 -10.435 -21.554 1.00 92.19 127 GLN A CA 1
ATOM 1013 C C . GLN A 1 127 ? 15.774 -9.923 -21.193 1.00 92.19 127 GLN A C 1
ATOM 1015 O O . GLN A 1 127 ? 14.851 -10.727 -21.024 1.00 92.19 127 GLN A O 1
ATOM 102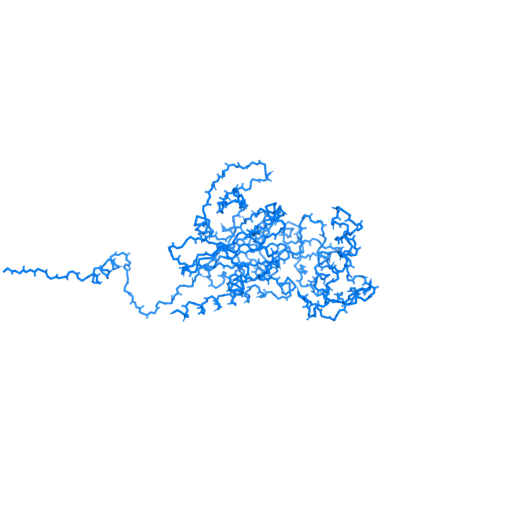0 N N . GLY A 1 128 ? 15.617 -8.598 -21.081 1.00 93.69 128 GLY A N 1
ATOM 1021 C CA . GLY A 1 128 ? 14.383 -7.934 -20.657 1.00 93.69 128 GLY A CA 1
ATOM 1022 C C . GLY A 1 128 ? 13.556 -7.320 -21.788 1.00 93.69 128 GLY A C 1
ATOM 1023 O O . GLY A 1 128 ? 12.405 -6.954 -21.563 1.00 93.69 128 GLY A O 1
ATOM 1024 N N . SER A 1 129 ? 14.097 -7.241 -23.007 1.00 94.56 129 SER A N 1
ATOM 1025 C CA . SER A 1 129 ? 13.482 -6.576 -24.170 1.00 94.56 129 SER A CA 1
ATOM 1026 C C . SER A 1 129 ? 12.039 -6.998 -24.459 1.00 94.56 129 SER A C 1
ATOM 1028 O O . SER A 1 129 ? 11.198 -6.167 -24.806 1.00 94.56 129 SER A O 1
ATOM 1030 N N . LYS A 1 130 ? 11.712 -8.275 -24.234 1.00 94.25 130 LYS A N 1
ATOM 1031 C CA . LYS A 1 130 ? 10.352 -8.815 -24.388 1.00 94.25 130 LYS A CA 1
ATOM 1032 C C . LYS A 1 130 ? 9.321 -8.211 -23.421 1.00 94.25 130 LYS A C 1
ATOM 1034 O O . LYS A 1 130 ? 8.132 -8.264 -23.711 1.00 94.25 130 LYS A O 1
ATOM 1039 N N . PHE A 1 131 ? 9.750 -7.639 -22.294 1.00 95.88 131 PHE A N 1
ATOM 1040 C CA . PHE A 1 131 ? 8.878 -7.020 -21.288 1.00 95.88 131 PHE A CA 1
ATOM 1041 C C . PHE A 1 131 ? 8.684 -5.515 -21.513 1.00 95.88 131 PHE A C 1
ATOM 1043 O O . PHE A 1 131 ? 7.902 -4.883 -20.808 1.00 95.88 131 PHE A O 1
ATOM 1050 N N . LYS A 1 132 ? 9.331 -4.932 -22.529 1.00 95.69 132 LYS A N 1
ATOM 1051 C CA . LYS A 1 132 ? 9.148 -3.525 -22.909 1.00 95.69 132 LYS A CA 1
ATOM 1052 C C . LYS A 1 132 ? 7.685 -3.143 -23.214 1.00 95.69 132 LYS A C 1
ATOM 1054 O O . LYS A 1 132 ? 7.293 -2.046 -22.819 1.00 95.69 132 LYS A O 1
ATOM 1059 N N . PRO A 1 133 ? 6.849 -4.000 -23.844 1.00 96.00 133 PRO A N 1
ATOM 1060 C CA . PRO A 1 133 ? 5.415 -3.734 -23.979 1.00 96.00 133 PRO A CA 1
ATOM 1061 C C . PRO A 1 133 ? 4.699 -3.584 -22.629 1.00 96.00 133 PRO A C 1
ATOM 1063 O O . PRO A 1 133 ? 3.962 -2.621 -22.459 1.00 96.00 133 PRO A O 1
ATOM 1066 N N . HIS A 1 134 ? 4.997 -4.445 -21.648 1.00 95.69 134 HIS A N 1
ATOM 1067 C CA . HIS A 1 134 ? 4.421 -4.357 -20.300 1.00 95.69 134 HIS A CA 1
ATOM 1068 C C . HIS A 1 134 ? 4.826 -3.054 -19.602 1.00 95.69 134 HIS A C 1
ATOM 1070 O O . HIS A 1 134 ? 3.982 -2.368 -19.037 1.00 95.69 134 HIS A O 1
ATOM 1076 N N . LEU A 1 135 ? 6.103 -2.657 -19.695 1.00 96.12 135 LEU A N 1
ATOM 1077 C CA . LEU A 1 135 ? 6.547 -1.360 -19.171 1.00 96.12 135 LEU A CA 1
ATOM 1078 C C . LEU A 1 135 ? 5.763 -0.203 -19.802 1.00 96.12 135 LEU A C 1
ATOM 1080 O O . LEU A 1 135 ? 5.333 0.705 -19.098 1.00 96.12 135 LEU A O 1
ATOM 1084 N N . LYS A 1 136 ? 5.565 -0.236 -21.124 1.00 95.94 136 LYS A N 1
ATOM 1085 C CA . LYS A 1 136 ? 4.810 0.798 -21.839 1.00 95.94 136 LYS A CA 1
ATOM 1086 C C . LYS A 1 136 ? 3.354 0.863 -21.375 1.00 95.94 136 LYS A C 1
ATOM 1088 O O . LYS A 1 136 ? 2.836 1.961 -21.213 1.00 95.94 136 LYS A O 1
ATOM 1093 N N . GLU A 1 137 ? 2.704 -0.278 -21.169 1.00 96.69 137 GLU A N 1
ATOM 1094 C CA . GLU A 1 137 ? 1.332 -0.336 -20.653 1.00 96.69 137 GLU A CA 1
ATOM 1095 C C . GLU A 1 137 ? 1.231 0.275 -19.254 1.00 96.69 137 GLU A C 1
ATOM 1097 O O . GLU A 1 137 ? 0.411 1.167 -19.048 1.00 96.69 137 GLU A O 1
ATOM 1102 N N . LEU A 1 138 ? 2.131 -0.099 -18.339 1.00 97.00 138 LEU A N 1
ATOM 1103 C CA . LEU A 1 138 ? 2.169 0.462 -16.984 1.00 97.00 138 LEU A CA 1
ATOM 1104 C C . LEU A 1 138 ? 2.391 1.979 -16.993 1.00 97.00 138 LEU A C 1
ATOM 1106 O O . LEU A 1 138 ? 1.700 2.715 -16.292 1.00 97.00 138 LEU A O 1
ATOM 1110 N N . LEU A 1 139 ? 3.335 2.463 -17.806 1.00 95.94 139 LEU A N 1
ATOM 1111 C CA . LEU A 1 139 ? 3.610 3.895 -17.934 1.00 95.94 139 LEU A CA 1
ATOM 1112 C C . LEU A 1 139 ? 2.419 4.655 -18.521 1.00 95.94 139 LEU A C 1
ATOM 1114 O O . LEU A 1 139 ? 2.104 5.743 -18.043 1.00 95.94 139 LEU A O 1
ATOM 1118 N N . ASN A 1 140 ? 1.739 4.091 -19.522 1.00 95.50 140 ASN A N 1
ATOM 1119 C CA . ASN A 1 140 ? 0.541 4.700 -20.095 1.00 95.50 140 ASN A CA 1
ATOM 1120 C C . ASN A 1 140 ? -0.569 4.836 -19.045 1.00 95.50 140 ASN A C 1
ATOM 1122 O O . ASN A 1 140 ? -1.168 5.903 -18.950 1.00 95.50 140 ASN A O 1
ATOM 1126 N N . SER A 1 141 ? -0.804 3.801 -18.234 1.00 96.00 141 SER A N 1
ATOM 1127 C CA . SER A 1 141 ? -1.811 3.829 -17.163 1.00 96.00 141 SER A CA 1
ATOM 1128 C C . SER A 1 141 ? -1.453 4.805 -16.037 1.00 96.00 141 SER A C 1
ATOM 1130 O O . SER A 1 141 ? -2.329 5.447 -15.469 1.00 96.00 141 SER A O 1
ATOM 1132 N N . LEU A 1 142 ? -0.161 4.986 -15.751 1.00 95.31 142 LEU A N 1
ATOM 1133 C CA . LEU A 1 142 ? 0.321 5.978 -14.785 1.00 95.31 142 LEU A CA 1
ATOM 1134 C C . LEU A 1 142 ? 0.390 7.405 -15.330 1.00 95.31 142 LEU A C 1
ATOM 1136 O O . LEU A 1 142 ? 0.658 8.327 -14.557 1.00 95.31 142 LEU A O 1
ATOM 1140 N N . THR A 1 143 ? 0.241 7.608 -16.638 1.00 94.88 143 THR A N 1
ATOM 1141 C CA . THR A 1 143 ? 0.463 8.920 -17.251 1.00 94.88 143 THR A CA 1
ATOM 1142 C C . THR A 1 143 ? -0.570 9.919 -16.749 1.00 94.88 143 THR A C 1
ATOM 1144 O O . THR A 1 143 ? -1.774 9.691 -16.816 1.00 94.88 143 THR A O 1
ATOM 1147 N N . TRP A 1 144 ? -0.091 11.072 -16.294 1.00 93.62 144 TRP A N 1
ATOM 1148 C CA . TRP A 1 144 ? -0.937 12.206 -15.971 1.00 93.62 144 TRP A CA 1
ATOM 1149 C C . TRP A 1 144 ? -1.529 12.785 -17.258 1.00 93.62 144 TRP A C 1
ATOM 1151 O O . TRP A 1 144 ? -0.808 13.298 -18.116 1.00 93.62 144 TRP A O 1
ATOM 1161 N N . THR A 1 145 ? -2.851 12.705 -17.395 1.00 91.56 145 THR A N 1
ATOM 1162 C CA . THR A 1 145 ? -3.561 13.076 -18.633 1.00 91.56 145 THR A CA 1
ATOM 1163 C C . THR A 1 145 ? -4.154 14.485 -18.619 1.00 91.56 145 THR A C 1
ATOM 1165 O O . THR A 1 145 ? -4.590 14.974 -19.662 1.00 91.56 145 THR A O 1
ATOM 1168 N N . LEU A 1 146 ? -4.170 15.163 -17.468 1.00 90.25 146 LEU A N 1
ATOM 1169 C CA . LEU A 1 146 ? -4.695 16.525 -17.362 1.00 90.25 146 LEU A CA 1
ATOM 1170 C C . LEU A 1 146 ? -3.640 17.560 -17.793 1.00 90.25 146 LEU A C 1
ATOM 1172 O O . LEU A 1 146 ? -2.442 17.328 -17.608 1.00 90.25 146 LEU A O 1
ATOM 1176 N N . PRO A 1 147 ? -4.049 18.733 -18.315 1.00 90.88 147 PRO A N 1
ATOM 1177 C CA . PRO A 1 147 ? -3.124 19.838 -18.555 1.00 90.88 147 PRO A CA 1
ATOM 1178 C C . PRO A 1 147 ? -2.308 20.145 -17.297 1.00 90.88 147 PRO A C 1
ATOM 1180 O O . PRO A 1 147 ? -2.864 20.239 -16.206 1.00 90.88 147 PRO A O 1
ATOM 1183 N N . TYR A 1 148 ? -0.988 20.269 -17.425 1.00 91.38 148 TYR A N 1
ATOM 1184 C CA . TYR A 1 148 ? -0.126 20.500 -16.270 1.00 91.38 148 TYR A CA 1
ATOM 1185 C C . TYR A 1 148 ? -0.038 21.989 -15.911 1.00 91.38 148 TYR A C 1
ATOM 1187 O O . TYR A 1 148 ? 0.276 22.818 -16.762 1.00 91.38 148 TYR A O 1
ATOM 1195 N N . GLU A 1 149 ? -0.245 22.307 -14.635 1.00 91.44 149 GLU A N 1
ATOM 1196 C CA . GLU A 1 149 ? -0.012 23.612 -14.037 1.00 91.44 149 GLU A CA 1
ATOM 1197 C C . GLU A 1 149 ? 0.805 23.398 -12.760 1.00 91.44 149 GLU A C 1
ATOM 1199 O O . GLU A 1 149 ? 0.365 22.712 -11.837 1.00 91.44 149 GLU A O 1
ATOM 1204 N N . GLU A 1 150 ? 1.993 24.002 -12.699 1.00 90.00 150 GLU A N 1
ATOM 1205 C CA . GLU A 1 150 ? 2.959 23.811 -11.609 1.00 90.00 150 GLU A CA 1
ATOM 1206 C C . GLU A 1 150 ? 2.341 24.042 -10.225 1.00 90.00 150 GLU A C 1
ATOM 1208 O O . GLU A 1 150 ? 2.511 23.239 -9.314 1.00 90.00 150 GLU A O 1
ATOM 1213 N N . LYS A 1 151 ? 1.571 25.122 -10.063 1.00 88.75 151 LYS A N 1
ATOM 1214 C CA . LYS A 1 151 ? 0.983 25.485 -8.769 1.00 88.75 151 LYS A CA 1
ATOM 1215 C C . LYS A 1 151 ? -0.055 24.467 -8.285 1.00 88.75 151 LYS A C 1
ATOM 1217 O O . LYS A 1 151 ? -0.194 24.289 -7.079 1.00 88.75 151 LYS A O 1
ATOM 1222 N N . ALA A 1 152 ? -0.781 23.845 -9.210 1.00 87.56 152 ALA A N 1
ATOM 1223 C CA . ALA A 1 152 ? -1.912 22.981 -8.902 1.00 87.56 152 ALA A CA 1
ATOM 1224 C C . ALA A 1 152 ? -1.543 21.492 -8.852 1.00 87.56 152 ALA A C 1
ATOM 1226 O O . ALA A 1 152 ? -2.209 20.737 -8.151 1.00 87.56 152 ALA A O 1
ATOM 1227 N N . HIS A 1 153 ? -0.526 21.056 -9.609 1.00 92.31 153 HIS A N 1
ATOM 1228 C CA . HIS A 1 153 ? -0.284 19.628 -9.870 1.00 92.31 153 HIS A CA 1
ATOM 1229 C C . HIS A 1 153 ? 1.091 19.125 -9.421 1.00 92.31 153 HIS A C 1
ATOM 1231 O O . HIS A 1 153 ? 1.364 17.929 -9.565 1.00 92.31 153 HIS A O 1
ATOM 1237 N N . LYS A 1 154 ? 1.978 19.993 -8.916 1.00 91.06 154 LYS A N 1
ATOM 1238 C CA . LYS A 1 154 ? 3.339 19.588 -8.532 1.00 91.06 154 LYS A CA 1
ATOM 1239 C C . LYS A 1 154 ? 3.370 18.483 -7.471 1.00 91.06 154 LYS A C 1
ATOM 1241 O O . LYS A 1 154 ? 4.239 17.628 -7.559 1.00 91.06 154 LYS A O 1
ATOM 1246 N N . ASP A 1 155 ? 2.413 18.455 -6.536 1.00 92.50 155 ASP A N 1
ATOM 1247 C CA . ASP A 1 155 ? 2.369 17.447 -5.467 1.00 92.50 155 ASP A CA 1
ATOM 1248 C C . ASP A 1 155 ? 1.497 16.241 -5.871 1.00 92.50 155 ASP A C 1
ATOM 1250 O O . ASP A 1 155 ? 1.472 15.225 -5.183 1.00 92.50 155 ASP A O 1
ATOM 1254 N N . LEU A 1 156 ? 0.801 16.312 -7.012 1.00 93.88 156 LEU A N 1
ATOM 1255 C CA . LEU A 1 156 ? -0.003 15.219 -7.581 1.00 93.88 156 LEU A CA 1
ATOM 1256 C C . LEU A 1 156 ? 0.758 14.381 -8.604 1.00 93.88 156 LEU A C 1
ATOM 1258 O O . LEU A 1 156 ? 0.266 13.338 -9.042 1.00 93.88 156 LEU A O 1
ATOM 1262 N N . THR A 1 157 ? 1.929 14.849 -9.032 1.00 93.88 157 THR A N 1
ATOM 1263 C CA . THR A 1 157 ? 2.631 14.277 -10.176 1.00 93.88 157 THR A CA 1
ATOM 1264 C C . THR A 1 157 ? 4.126 14.168 -9.958 1.00 93.88 157 THR A C 1
ATOM 1266 O O . THR A 1 157 ? 4.745 15.030 -9.344 1.00 93.88 157 THR A O 1
ATOM 1269 N N . VAL A 1 158 ? 4.726 13.154 -10.571 1.00 91.75 158 VAL A N 1
ATOM 1270 C CA . VAL A 1 158 ? 6.176 12.959 -10.615 1.00 91.75 158 VAL A CA 1
ATOM 1271 C C . VAL A 1 158 ? 6.665 13.195 -12.047 1.00 91.75 158 VAL A C 1
ATOM 1273 O O . VAL A 1 158 ? 6.041 12.690 -12.988 1.00 91.75 158 VAL A O 1
ATOM 1276 N N . PRO A 1 159 ? 7.754 13.960 -12.258 1.00 88.31 159 PRO A N 1
ATOM 1277 C CA . PRO A 1 159 ? 8.342 14.114 -13.584 1.00 88.31 159 PRO A CA 1
ATOM 1278 C C . PRO A 1 159 ? 8.924 12.787 -14.091 1.00 88.31 159 PRO A C 1
ATOM 1280 O O . PRO A 1 159 ? 9.598 12.066 -13.355 1.00 88.31 159 PRO A O 1
ATOM 1283 N N . GLY A 1 160 ? 8.666 12.474 -15.361 1.00 86.06 160 GLY A N 1
ATOM 1284 C CA . GLY A 1 160 ? 9.296 11.358 -16.057 1.00 86.06 160 GLY A CA 1
ATOM 1285 C C . GLY A 1 160 ? 10.631 11.725 -16.702 1.00 86.06 160 GLY A C 1
ATOM 1286 O O . GLY A 1 160 ? 11.129 12.843 -16.595 1.00 86.06 160 GLY A O 1
ATOM 1287 N N . SER A 1 161 ? 11.187 10.770 -17.442 1.00 77.06 161 SER A N 1
ATOM 1288 C CA . SER A 1 161 ? 12.413 10.929 -18.243 1.00 77.06 161 SER A CA 1
ATOM 1289 C C . SER A 1 161 ? 12.269 11.873 -19.453 1.00 77.06 161 SER A C 1
ATOM 1291 O O . SER A 1 161 ? 13.262 12.274 -20.059 1.00 77.06 161 SER A O 1
ATOM 1293 N N . THR A 1 162 ? 11.040 12.234 -19.822 1.00 72.88 162 THR A N 1
ATOM 1294 C CA . THR A 1 162 ? 10.697 13.098 -20.967 1.00 72.88 162 THR A CA 1
ATOM 1295 C C . THR A 1 162 ? 9.697 14.179 -20.525 1.00 72.88 162 THR A C 1
ATOM 1297 O O . THR A 1 162 ? 9.550 14.431 -19.334 1.00 72.88 162 THR A O 1
ATOM 1300 N N . SER A 1 163 ? 8.969 14.821 -21.449 1.00 74.56 163 SER A N 1
ATOM 1301 C CA . SER A 1 163 ? 7.882 15.755 -21.107 1.00 74.56 163 SER A CA 1
ATOM 1302 C C . SER A 1 163 ? 6.677 15.095 -20.417 1.00 74.56 163 SER A C 1
ATOM 1304 O O . SER A 1 163 ? 5.735 15.799 -20.056 1.00 74.56 163 SER A O 1
ATOM 1306 N N . TYR A 1 164 ? 6.665 13.766 -20.265 1.00 86.62 164 TYR A N 1
ATOM 1307 C CA . TYR A 1 164 ? 5.619 13.065 -19.524 1.00 86.62 164 TYR A CA 1
ATOM 1308 C C . TYR A 1 164 ? 5.717 13.323 -18.020 1.00 86.62 164 TYR A C 1
ATOM 1310 O O . TYR A 1 164 ? 6.795 13.473 -17.441 1.00 86.62 164 TYR A O 1
ATOM 1318 N N . ARG A 1 165 ? 4.549 13.326 -17.384 1.00 92.69 165 ARG A N 1
ATOM 1319 C CA . ARG A 1 165 ? 4.399 13.288 -15.934 1.00 92.69 165 ARG A CA 1
ATOM 1320 C C . ARG A 1 165 ? 3.531 12.098 -15.580 1.00 92.69 165 ARG A C 1
ATOM 1322 O O . ARG A 1 165 ? 2.644 11.737 -16.351 1.00 92.69 165 ARG A O 1
ATOM 1329 N N . TYR A 1 166 ? 3.779 11.519 -14.420 1.00 95.25 166 TYR A N 1
ATOM 1330 C CA . TYR A 1 166 ? 3.024 10.382 -13.915 1.00 95.25 166 TYR A CA 1
ATOM 1331 C C . TYR A 1 166 ? 2.290 10.766 -12.639 1.00 95.25 166 TYR A C 1
ATOM 1333 O O . TYR A 1 166 ? 2.709 11.689 -11.941 1.00 95.25 166 TYR A O 1
ATOM 1341 N N . HIS A 1 167 ? 1.208 10.062 -12.330 1.00 95.25 167 HIS A N 1
ATOM 1342 C CA . HIS A 1 167 ? 0.520 10.181 -11.051 1.00 95.25 167 HIS A CA 1
ATOM 1343 C C . HIS A 1 167 ? 1.475 9.861 -9.886 1.00 95.25 167 HIS A C 1
ATOM 1345 O O . HIS A 1 167 ? 2.173 8.848 -9.915 1.00 95.25 167 HIS A O 1
ATOM 1351 N N . PHE A 1 168 ? 1.515 10.723 -8.863 1.00 95.56 168 PHE A N 1
ATOM 1352 C CA . PHE A 1 168 ? 2.302 10.473 -7.647 1.00 95.56 168 PHE A CA 1
ATOM 1353 C C . PHE A 1 168 ? 1.659 9.406 -6.753 1.00 95.56 168 PHE A C 1
ATOM 1355 O O . PHE A 1 168 ? 2.359 8.559 -6.208 1.00 95.56 168 PHE A O 1
ATOM 1362 N N . ILE A 1 169 ? 0.330 9.414 -6.651 1.00 96.44 169 ILE A N 1
ATOM 1363 C CA . ILE A 1 169 ? -0.460 8.368 -5.995 1.00 96.44 169 ILE A CA 1
ATOM 1364 C C . ILE A 1 169 ? -1.294 7.664 -7.062 1.00 96.44 169 ILE A C 1
ATOM 1366 O O . ILE A 1 169 ? -1.885 8.330 -7.914 1.00 96.44 169 ILE A O 1
ATOM 1370 N N . LEU A 1 170 ? -1.352 6.331 -7.015 1.00 97.00 170 LEU A N 1
ATOM 1371 C CA . LEU A 1 170 ? -2.098 5.532 -7.985 1.00 97.00 170 LEU A CA 1
ATOM 1372 C C . LEU A 1 170 ? -3.566 5.992 -8.100 1.00 97.00 170 LEU A C 1
ATOM 1374 O O . LEU A 1 170 ? -4.241 6.122 -7.072 1.00 97.00 170 LEU A O 1
ATOM 1378 N N . PRO A 1 171 ? -4.110 6.141 -9.325 1.00 95.62 171 PRO A N 1
ATOM 1379 C CA . PRO A 1 171 ? -5.533 6.416 -9.540 1.00 95.62 171 PRO A CA 1
ATOM 1380 C C . PRO A 1 171 ? -6.463 5.439 -8.804 1.00 95.62 171 PRO A C 1
ATOM 1382 O O . PRO A 1 171 ? -7.464 5.860 -8.220 1.00 95.62 171 PRO A O 1
ATOM 1385 N N . ALA A 1 172 ? -6.080 4.158 -8.728 1.00 97.69 172 ALA A N 1
ATOM 1386 C CA . ALA A 1 172 ? -6.838 3.131 -8.019 1.00 97.69 172 ALA A CA 1
ATOM 1387 C C . ALA A 1 172 ? -7.067 3.440 -6.528 1.00 97.69 172 ALA A C 1
ATOM 1389 O O . ALA A 1 172 ? -8.091 3.062 -5.952 1.00 97.69 172 ALA A O 1
ATOM 1390 N N . PHE A 1 173 ? -6.137 4.147 -5.880 1.00 98.06 173 PHE A N 1
ATOM 1391 C CA . PHE A 1 173 ? -6.298 4.542 -4.482 1.00 98.06 173 PHE A CA 1
ATOM 1392 C C . PHE A 1 173 ? -7.334 5.666 -4.327 1.00 98.06 173 PHE A C 1
ATOM 1394 O O . PHE A 1 173 ? -8.202 5.590 -3.457 1.00 98.06 173 PHE A O 1
ATOM 1401 N N . TYR A 1 174 ? -7.326 6.668 -5.213 1.00 96.81 174 TYR A N 1
ATOM 1402 C CA . TYR A 1 174 ? -8.381 7.688 -5.226 1.00 96.81 174 TYR A CA 1
ATOM 1403 C C . TYR A 1 174 ? -9.750 7.067 -5.505 1.00 96.81 174 TYR A C 1
ATOM 1405 O O . TYR A 1 174 ? -10.731 7.420 -4.851 1.00 96.81 174 TYR A O 1
ATOM 1413 N N . LYS A 1 175 ? -9.816 6.075 -6.402 1.00 96.94 175 LYS A N 1
ATOM 1414 C CA . LYS A 1 175 ? -11.050 5.336 -6.679 1.00 96.94 175 LYS A CA 1
ATOM 1415 C C . LYS A 1 175 ? -11.599 4.618 -5.444 1.00 96.94 175 LYS A C 1
ATOM 1417 O O . LYS A 1 175 ? -12.815 4.617 -5.235 1.00 96.94 175 LYS A O 1
ATOM 1422 N N . LEU A 1 176 ? -10.727 4.050 -4.607 1.00 98.38 176 LEU A N 1
ATOM 1423 C CA . LEU A 1 176 ? -11.118 3.491 -3.313 1.00 98.38 176 LEU A CA 1
ATOM 1424 C C . LEU A 1 176 ? -11.738 4.557 -2.407 1.00 98.38 176 LEU A C 1
ATOM 1426 O O . LEU A 1 176 ? -12.846 4.346 -1.913 1.00 98.38 176 LEU A O 1
ATOM 1430 N N . LEU A 1 177 ? -11.061 5.692 -2.213 1.00 97.69 177 LEU A N 1
ATOM 1431 C CA . LEU A 1 177 ? -11.581 6.781 -1.380 1.00 97.69 177 LEU A CA 1
ATOM 1432 C C . LEU A 1 177 ? -12.945 7.268 -1.886 1.00 97.69 177 LEU A C 1
ATOM 1434 O O . LEU A 1 177 ? -13.878 7.417 -1.098 1.00 97.69 177 LEU A O 1
ATOM 1438 N N . GLU A 1 178 ? -13.096 7.440 -3.202 1.00 96.25 178 GLU A N 1
ATOM 1439 C CA . GLU A 1 178 ? -14.371 7.839 -3.798 1.00 96.25 178 GLU A CA 1
ATOM 1440 C C . GLU A 1 178 ? -15.472 6.813 -3.524 1.00 96.25 178 GLU A C 1
ATOM 1442 O O . GLU A 1 178 ? -16.601 7.205 -3.222 1.00 96.25 178 GLU A O 1
ATOM 1447 N N . SER A 1 179 ? -15.165 5.514 -3.627 1.00 96.81 179 SER A N 1
ATOM 1448 C CA . SER A 1 179 ? -16.116 4.434 -3.340 1.00 96.81 179 SER A CA 1
ATOM 1449 C C . SER A 1 179 ? -16.555 4.476 -1.880 1.00 96.81 179 SER A C 1
ATOM 1451 O O . SER A 1 179 ? -17.750 4.428 -1.605 1.00 96.81 179 SER A O 1
ATOM 1453 N N . LEU A 1 180 ? -15.611 4.624 -0.947 1.00 97.00 180 LEU A N 1
ATOM 1454 C CA . LEU A 1 180 ? -15.886 4.679 0.489 1.00 97.00 180 LEU A CA 1
ATOM 1455 C C . LEU A 1 180 ? -16.768 5.879 0.860 1.00 97.00 180 LEU A C 1
ATOM 1457 O O . LEU A 1 180 ? -17.749 5.711 1.585 1.00 97.00 180 LEU A O 1
ATOM 1461 N N . VAL A 1 181 ? -16.463 7.067 0.323 1.00 95.56 181 VAL A N 1
ATOM 1462 C CA . VAL A 1 181 ? -17.266 8.281 0.542 1.00 95.56 181 VAL A CA 1
ATOM 1463 C C . VAL A 1 181 ? -18.649 8.147 -0.097 1.00 95.56 181 VAL A C 1
ATOM 1465 O O . VAL A 1 181 ? -19.658 8.421 0.548 1.00 95.56 181 VAL A O 1
ATOM 1468 N N . THR A 1 182 ? -18.722 7.676 -1.346 1.00 94.94 182 THR A N 1
ATOM 1469 C CA . THR A 1 182 ? -19.996 7.526 -2.076 1.00 94.94 182 THR A CA 1
ATOM 1470 C C . THR A 1 182 ? -20.916 6.501 -1.408 1.00 94.94 182 THR A C 1
ATOM 1472 O O . THR A 1 182 ? -22.128 6.698 -1.356 1.00 94.94 182 THR A O 1
ATOM 1475 N N . GLU A 1 183 ? -20.354 5.417 -0.873 1.00 95.25 183 GLU A N 1
ATOM 1476 C CA . GLU A 1 183 ? -21.086 4.388 -0.128 1.00 95.25 183 GLU A CA 1
ATOM 1477 C C . GLU A 1 183 ? -21.369 4.785 1.337 1.00 95.25 183 GLU A C 1
ATOM 1479 O O . GLU A 1 183 ? -21.927 3.979 2.085 1.00 95.25 183 GLU A O 1
ATOM 1484 N N . ASN A 1 184 ? -20.994 6.002 1.757 1.00 94.81 184 ASN A N 1
ATOM 1485 C CA . ASN A 1 184 ? -21.130 6.508 3.125 1.00 94.81 184 ASN A CA 1
ATOM 1486 C C . ASN A 1 184 ? -20.566 5.530 4.173 1.00 94.81 184 ASN A C 1
ATOM 1488 O O . ASN A 1 184 ? -21.201 5.212 5.185 1.00 94.81 184 ASN A O 1
ATOM 1492 N N . ARG A 1 185 ? -19.382 4.975 3.889 1.00 96.06 185 ARG A N 1
ATOM 1493 C CA . ARG A 1 185 ? -18.696 4.043 4.786 1.00 96.06 185 ARG A CA 1
ATOM 1494 C C . ARG A 1 185 ? -18.120 4.803 5.977 1.00 96.06 185 ARG A C 1
ATOM 1496 O O . ARG A 1 185 ? -17.567 5.883 5.821 1.00 96.06 185 ARG A O 1
ATOM 1503 N N . ASN A 1 186 ? -18.178 4.193 7.159 1.00 96.81 186 ASN A N 1
ATOM 1504 C CA . ASN A 1 186 ? -17.352 4.617 8.285 1.00 96.81 186 ASN A CA 1
ATOM 1505 C C . ASN A 1 186 ? -15.949 4.028 8.088 1.00 96.81 186 ASN A C 1
ATOM 1507 O O . ASN A 1 186 ? -15.806 2.801 8.098 1.00 96.81 186 ASN A O 1
ATOM 1511 N N . PHE A 1 187 ? -14.938 4.866 7.861 1.00 98.12 187 PHE A N 1
ATOM 1512 C CA . PHE A 1 187 ? -13.576 4.396 7.628 1.00 98.12 187 PHE A CA 1
ATOM 1513 C C . PHE A 1 187 ? -12.499 5.333 8.185 1.00 98.12 187 PHE A C 1
ATOM 1515 O O . PHE A 1 187 ? -12.739 6.503 8.471 1.00 98.12 187 PHE A O 1
ATOM 1522 N N . CYS A 1 188 ? -11.298 4.782 8.324 1.00 98.31 188 CYS A N 1
ATOM 1523 C CA . CYS A 1 188 ? -10.049 5.486 8.562 1.00 98.31 188 CYS A CA 1
ATOM 1524 C C . CYS A 1 188 ? -8.985 4.911 7.621 1.00 98.31 188 CYS A C 1
ATOM 1526 O O . CYS A 1 188 ? -8.963 3.698 7.389 1.00 98.31 188 CYS A O 1
ATOM 1528 N N . VAL A 1 189 ? -8.110 5.764 7.093 1.00 98.75 189 VAL A N 1
ATOM 1529 C CA . VAL A 1 189 ? -6.904 5.355 6.368 1.00 98.75 189 VAL A CA 1
ATOM 1530 C C . VAL A 1 189 ? -5.681 5.693 7.205 1.00 98.75 189 VAL A C 1
ATOM 1532 O O . VAL A 1 189 ? -5.530 6.815 7.677 1.00 98.75 189 VAL A O 1
ATOM 1535 N N . VAL A 1 190 ? -4.782 4.727 7.340 1.00 98.62 190 VAL A N 1
ATOM 1536 C CA . VAL A 1 190 ? -3.506 4.875 8.031 1.00 98.62 190 VAL A CA 1
ATOM 1537 C C . VAL A 1 190 ? -2.392 4.508 7.060 1.00 98.62 190 VAL A C 1
ATOM 1539 O O . VAL A 1 190 ? -2.201 3.338 6.730 1.00 98.62 190 VAL A O 1
ATOM 1542 N N . PHE A 1 191 ? -1.626 5.492 6.602 1.00 98.56 191 PHE A N 1
ATOM 1543 C CA . PHE A 1 191 ? -0.409 5.224 5.844 1.00 98.56 191 PHE A CA 1
ATOM 1544 C C . PHE A 1 191 ? 0.680 4.684 6.769 1.00 98.56 191 PHE A C 1
ATOM 1546 O O . PHE A 1 191 ? 0.922 5.241 7.835 1.00 98.56 191 PHE A O 1
ATOM 1553 N N . ARG A 1 192 ? 1.340 3.599 6.373 1.00 97.75 192 ARG A N 1
ATOM 1554 C CA . ARG A 1 192 ? 2.342 2.862 7.149 1.00 97.75 192 ARG A CA 1
ATOM 1555 C C . ARG A 1 192 ? 3.632 2.816 6.345 1.00 97.75 192 ARG A C 1
ATOM 1557 O O . ARG A 1 192 ? 3.709 2.077 5.374 1.00 97.75 192 ARG A O 1
ATOM 1564 N N . THR A 1 193 ? 4.657 3.572 6.719 1.00 95.12 193 THR A N 1
ATOM 1565 C CA . THR A 1 193 ? 5.912 3.618 5.946 1.00 95.12 193 THR A CA 1
ATOM 1566 C C . THR A 1 193 ? 7.138 3.453 6.825 1.00 95.12 193 THR A C 1
ATOM 1568 O O . THR A 1 193 ? 7.153 3.868 7.976 1.00 95.12 193 THR A O 1
ATOM 1571 N N . TYR A 1 194 ? 8.201 2.881 6.272 1.00 92.25 194 TYR A N 1
ATOM 1572 C CA . TYR A 1 194 ? 9.534 2.946 6.870 1.00 92.25 194 TYR A CA 1
ATOM 1573 C C . TYR A 1 194 ? 10.320 4.198 6.449 1.00 92.25 194 TYR A C 1
ATOM 1575 O O . TYR A 1 194 ? 11.307 4.547 7.097 1.00 92.25 194 TYR A O 1
ATOM 1583 N N . GLY A 1 195 ? 9.899 4.859 5.366 1.00 86.44 195 GLY A N 1
ATOM 1584 C CA . GLY A 1 195 ? 10.573 6.006 4.763 1.00 86.44 195 GLY A CA 1
ATOM 1585 C C . GLY A 1 195 ? 10.067 7.362 5.263 1.00 86.44 195 GLY A C 1
ATOM 1586 O O . GLY A 1 195 ? 9.452 7.488 6.325 1.00 86.44 195 GLY A O 1
ATOM 1587 N N . SER A 1 196 ? 10.340 8.402 4.472 1.00 86.19 196 SER A N 1
ATOM 1588 C CA . SER A 1 196 ? 9.966 9.799 4.748 1.00 86.19 196 SER A CA 1
ATOM 1589 C C . SER A 1 196 ? 8.788 10.315 3.910 1.00 86.19 196 SER A C 1
ATOM 1591 O O . SER A 1 196 ? 8.383 11.463 4.080 1.00 86.19 196 SER A O 1
ATOM 1593 N N . ASP A 1 197 ? 8.208 9.482 3.040 1.00 90.25 197 ASP A N 1
ATOM 1594 C CA . ASP A 1 197 ? 7.204 9.893 2.043 1.00 90.25 197 ASP A CA 1
ATOM 1595 C C . ASP A 1 197 ? 5.834 10.271 2.626 1.00 90.25 197 ASP A C 1
ATOM 1597 O O . ASP A 1 197 ? 5.022 10.894 1.943 1.00 90.25 197 ASP A O 1
ATOM 1601 N N . ALA A 1 198 ? 5.570 9.938 3.894 1.00 92.88 198 ALA A N 1
ATOM 1602 C CA . ALA A 1 198 ? 4.277 10.148 4.548 1.00 92.88 198 ALA A CA 1
ATOM 1603 C C . ALA A 1 198 ? 3.738 11.582 4.403 1.00 92.88 198 ALA A C 1
ATOM 1605 O O . ALA A 1 198 ? 2.584 11.769 4.024 1.00 92.88 198 ALA A O 1
ATOM 1606 N N . LYS A 1 199 ? 4.573 12.602 4.654 1.00 92.69 199 LYS A N 1
ATOM 1607 C CA . LYS A 1 199 ? 4.148 14.011 4.544 1.00 92.69 199 LYS A CA 1
ATOM 1608 C C . LYS A 1 199 ? 3.801 14.395 3.108 1.00 92.69 199 LYS A C 1
ATOM 1610 O O . LYS A 1 199 ? 2.801 15.071 2.886 1.00 92.69 199 LYS A O 1
ATOM 1615 N N . SER A 1 200 ? 4.599 13.945 2.142 1.00 93.25 200 SER A N 1
ATOM 1616 C CA . SER A 1 200 ? 4.360 14.204 0.719 1.00 93.25 200 SER A CA 1
ATOM 1617 C C . SER A 1 200 ? 3.051 13.566 0.255 1.00 93.25 200 SER A C 1
ATOM 1619 O O . SER A 1 200 ? 2.277 14.207 -0.450 1.00 93.25 200 SER A O 1
ATOM 1621 N N . VAL A 1 201 ? 2.755 12.342 0.704 1.00 95.88 201 VAL A N 1
ATOM 1622 C CA . VAL A 1 201 ? 1.491 11.645 0.411 1.00 95.88 201 VAL A CA 1
ATOM 1623 C C . VAL A 1 201 ? 0.292 12.375 1.016 1.00 95.88 201 VAL A C 1
ATOM 1625 O O . VAL A 1 201 ? -0.673 12.645 0.303 1.00 95.88 201 VAL A O 1
ATOM 1628 N N . LEU A 1 202 ? 0.359 12.771 2.291 1.00 95.94 202 LEU A N 1
ATOM 1629 C CA . LEU A 1 202 ? -0.712 13.537 2.942 1.00 95.94 202 LEU A CA 1
ATOM 1630 C C . LEU A 1 202 ? -0.957 14.886 2.243 1.00 95.94 202 LEU A C 1
ATOM 1632 O O . LEU A 1 202 ? -2.103 15.232 1.951 1.00 95.94 202 LEU A O 1
ATOM 1636 N N . SER A 1 203 ? 0.113 15.612 1.902 1.00 94.00 203 SER A N 1
ATOM 1637 C CA . SER A 1 203 ? 0.036 16.873 1.151 1.00 94.00 203 SER A CA 1
ATOM 1638 C C . SER A 1 203 ? -0.580 16.676 -0.236 1.00 94.00 203 SER A C 1
ATOM 1640 O O . SER A 1 203 ? -1.421 17.469 -0.659 1.00 94.00 203 SER A O 1
ATOM 1642 N N . SER A 1 204 ? -0.196 15.607 -0.937 1.00 94.62 204 SER A N 1
ATOM 1643 C CA . SER A 1 204 ? -0.748 15.256 -2.246 1.00 94.62 204 SER A CA 1
ATOM 1644 C C . SER A 1 204 ? -2.247 14.977 -2.172 1.00 94.62 204 SER A C 1
ATOM 1646 O O . SER A 1 204 ? -3.021 15.508 -2.965 1.00 94.62 204 SER A O 1
ATOM 1648 N N . ILE A 1 205 ? -2.695 14.209 -1.175 1.00 95.25 205 ILE A N 1
ATOM 1649 C CA . ILE A 1 205 ? -4.123 13.936 -0.971 1.00 95.25 205 ILE A CA 1
ATOM 1650 C C . ILE A 1 205 ? -4.870 15.226 -0.651 1.00 95.25 205 ILE A C 1
ATOM 1652 O O . ILE A 1 205 ? -5.901 15.490 -1.262 1.00 95.25 205 ILE A O 1
ATOM 1656 N N . ARG A 1 206 ? -4.337 16.081 0.226 1.00 94.44 206 ARG A N 1
ATOM 1657 C CA . ARG A 1 206 ? -4.942 17.387 0.517 1.00 94.44 206 ARG A CA 1
ATOM 1658 C C . ARG A 1 206 ? -5.058 18.256 -0.737 1.00 94.44 206 ARG A C 1
ATOM 1660 O O . ARG A 1 206 ? -6.103 18.874 -0.947 1.00 94.44 206 ARG A O 1
ATOM 1667 N N . GLN A 1 207 ? -4.040 18.277 -1.599 1.00 93.19 207 GLN A N 1
ATOM 1668 C CA . GLN A 1 207 ? -4.092 18.978 -2.888 1.00 93.19 207 GLN A CA 1
ATOM 1669 C C . GLN A 1 207 ? -5.138 18.363 -3.829 1.00 93.19 207 GLN A C 1
ATOM 1671 O O . GLN A 1 207 ? -5.907 19.099 -4.441 1.00 93.19 207 GLN A O 1
ATOM 1676 N N . ALA A 1 208 ? -5.228 17.033 -3.902 1.00 93.06 208 ALA A N 1
ATOM 1677 C CA . ALA A 1 208 ? -6.217 16.334 -4.719 1.00 93.06 208 ALA A CA 1
ATOM 1678 C C . ALA A 1 208 ? -7.656 16.614 -4.258 1.00 93.06 208 ALA A C 1
ATOM 1680 O O . ALA A 1 208 ? -8.538 16.810 -5.085 1.00 93.06 208 ALA A O 1
ATOM 1681 N N . VAL A 1 209 ? -7.882 16.646 -2.943 1.00 92.12 209 VAL A N 1
ATOM 1682 C CA . VAL A 1 209 ? -9.196 16.862 -2.323 1.00 92.12 209 VAL A CA 1
ATOM 1683 C C . VAL A 1 209 ? -9.644 18.321 -2.430 1.00 92.12 209 VAL A C 1
ATOM 1685 O O . VAL A 1 209 ? -10.812 18.593 -2.696 1.00 92.12 209 VAL A O 1
ATOM 1688 N N . SER A 1 210 ? -8.728 19.266 -2.200 1.00 90.9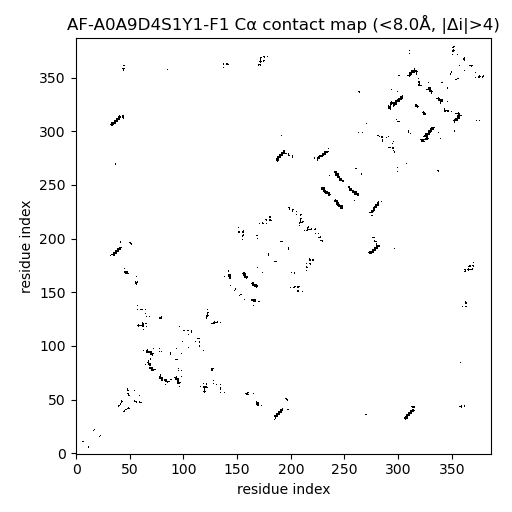4 210 SER A N 1
ATOM 1689 C CA . SER A 1 210 ? -9.027 20.704 -2.260 1.00 90.94 210 SER A CA 1
ATOM 1690 C C . SER A 1 210 ? -9.093 21.251 -3.686 1.00 90.94 210 SER A C 1
ATOM 1692 O O . SER A 1 210 ? -9.712 22.290 -3.920 1.00 90.94 210 SER A O 1
ATOM 1694 N N . GLY A 1 211 ? -8.452 20.574 -4.639 1.00 84.06 211 GLY A N 1
ATOM 1695 C CA . GLY A 1 211 ? -8.505 20.930 -6.047 1.00 84.06 211 GLY A CA 1
ATOM 1696 C C . GLY A 1 211 ? -9.775 20.437 -6.737 1.00 84.06 211 GLY A C 1
ATOM 1697 O O . GLY A 1 211 ? -10.393 19.449 -6.348 1.00 84.06 211 GLY A O 1
ATOM 1698 N N . ASP A 1 212 ? -10.147 21.105 -7.828 1.00 83.06 212 ASP A N 1
ATOM 1699 C CA . ASP A 1 212 ? -11.277 20.694 -8.666 1.00 83.06 212 ASP A CA 1
ATOM 1700 C C . ASP A 1 212 ? -10.869 19.604 -9.678 1.00 83.06 212 ASP A C 1
ATOM 1702 O O . ASP A 1 212 ? -10.971 19.776 -10.895 1.00 83.06 212 ASP A O 1
ATOM 1706 N N . PHE A 1 213 ? -10.361 18.471 -9.183 1.00 86.31 213 PHE A N 1
ATOM 1707 C CA . PHE A 1 213 ? -9.908 17.360 -10.027 1.00 86.31 213 PHE A CA 1
ATOM 1708 C C . PHE A 1 213 ? -11.011 16.325 -10.267 1.00 86.31 213 PHE A C 1
ATOM 1710 O O . PHE A 1 213 ? -11.769 16.025 -9.341 1.00 86.31 213 PHE A O 1
ATOM 1717 N N . PRO A 1 214 ? -11.082 15.687 -11.456 1.00 84.56 214 PRO A N 1
ATOM 1718 C CA . PRO A 1 214 ? -12.064 14.637 -11.732 1.00 84.56 214 PRO A CA 1
ATOM 1719 C C . PRO A 1 214 ? -12.120 13.521 -10.678 1.00 84.56 214 PRO A C 1
ATOM 1721 O O . PRO A 1 214 ? -13.215 13.071 -10.364 1.00 84.56 214 PRO A O 1
ATOM 1724 N N . PHE A 1 215 ? -10.967 13.135 -10.118 1.00 80.12 215 PHE A N 1
ATOM 1725 C CA . PHE A 1 215 ? -10.816 12.102 -9.079 1.00 80.12 215 PHE A CA 1
ATOM 1726 C C . PHE A 1 215 ? -10.820 12.650 -7.634 1.00 80.12 215 PHE A C 1
ATOM 1728 O O . PHE A 1 215 ? -10.696 11.894 -6.676 1.00 80.12 215 PHE A O 1
ATOM 1735 N N . GLY A 1 216 ? -10.894 13.976 -7.468 1.00 78.94 216 GLY A N 1
ATOM 1736 C CA . GLY A 1 216 ? -10.824 14.667 -6.175 1.00 78.94 216 GLY A CA 1
ATOM 1737 C C . GLY A 1 216 ? -12.153 15.269 -5.721 1.00 78.94 216 GLY A C 1
ATOM 1738 O O . GLY A 1 216 ? -12.429 15.346 -4.528 1.00 78.94 216 GLY A O 1
ATOM 1739 N N . ARG A 1 217 ? -13.035 15.622 -6.667 1.00 82.69 217 ARG A N 1
ATOM 1740 C CA . ARG A 1 217 ? -14.316 16.313 -6.417 1.00 82.69 217 ARG A CA 1
ATOM 1741 C C . ARG A 1 217 ? -15.195 15.658 -5.356 1.00 82.69 217 ARG A C 1
ATOM 1743 O O . ARG A 1 217 ? -15.816 16.349 -4.554 1.00 82.69 217 ARG A O 1
ATOM 1750 N N . LYS A 1 218 ? -15.282 14.327 -5.360 1.00 89.50 218 LYS A N 1
ATOM 1751 C CA . LYS A 1 218 ? -16.113 13.579 -4.401 1.00 89.50 218 LYS A CA 1
ATOM 1752 C C . LYS A 1 218 ? -15.473 13.453 -3.025 1.00 89.50 218 LYS A C 1
ATOM 1754 O O . LYS A 1 218 ? -16.147 13.040 -2.090 1.00 89.50 218 LYS A O 1
ATOM 1759 N N . LEU A 1 219 ? -14.193 13.785 -2.907 1.00 93.19 219 LEU A N 1
ATOM 1760 C CA . LEU A 1 219 ? -13.408 13.602 -1.698 1.00 93.19 219 LEU A CA 1
ATOM 1761 C C . LEU A 1 219 ? -13.417 14.836 -0.795 1.00 93.19 219 LEU A C 1
ATOM 1763 O O . LEU A 1 219 ? -12.871 14.758 0.297 1.00 93.19 219 LEU A O 1
ATOM 1767 N N . LEU A 1 220 ? -14.061 15.941 -1.202 1.00 91.75 220 LEU A N 1
ATOM 1768 C CA . LEU A 1 220 ? -14.166 17.173 -0.408 1.00 91.75 220 LEU A CA 1
ATOM 1769 C C . LEU A 1 220 ? -14.570 16.948 1.065 1.00 91.75 220 LEU A C 1
ATOM 1771 O O . LEU A 1 220 ? -13.986 17.614 1.918 1.00 91.75 220 LEU A O 1
ATOM 1775 N N . PRO A 1 221 ? -15.482 16.008 1.409 1.00 92.81 221 PRO A N 1
ATOM 1776 C CA . PRO A 1 221 ? -15.800 15.714 2.808 1.00 92.81 221 PRO A CA 1
ATOM 1777 C C . PRO A 1 221 ? -14.606 15.264 3.662 1.00 92.81 221 PRO A C 1
ATOM 1779 O O . PRO A 1 221 ? -14.687 15.350 4.877 1.00 92.81 221 PRO A O 1
ATOM 1782 N N . LEU A 1 222 ? -13.516 14.792 3.049 1.00 93.62 222 LEU A N 1
ATOM 1783 C CA . LEU A 1 222 ? -12.311 14.337 3.744 1.00 93.62 222 LEU A CA 1
ATOM 1784 C C . LEU A 1 222 ? -11.317 15.468 4.032 1.00 93.62 222 LEU A C 1
ATOM 1786 O O . LEU A 1 222 ? -10.316 15.215 4.692 1.00 93.62 222 LEU A O 1
ATOM 1790 N N . LEU A 1 223 ? -11.529 16.689 3.523 1.00 92.75 223 LEU A N 1
ATOM 1791 C CA . LEU A 1 223 ? -10.520 17.756 3.581 1.00 92.75 223 LEU A CA 1
ATOM 1792 C C . LEU A 1 223 ? -10.092 18.088 5.017 1.00 92.75 223 LEU A C 1
ATOM 1794 O O . LEU A 1 223 ? -8.895 18.203 5.291 1.00 92.75 223 LEU A O 1
ATOM 1798 N N . ASP A 1 224 ? -11.070 18.204 5.915 1.00 92.94 224 ASP A N 1
ATOM 1799 C CA . ASP A 1 224 ? -10.856 18.521 7.331 1.00 92.94 224 ASP A CA 1
ATOM 1800 C C . ASP A 1 224 ? -10.375 17.303 8.144 1.00 92.94 224 ASP A C 1
ATOM 1802 O O . ASP A 1 224 ? -9.880 17.455 9.259 1.00 92.94 224 ASP A O 1
ATOM 1806 N N . ASP A 1 225 ? -10.454 16.108 7.555 1.00 95.06 225 ASP A N 1
ATOM 1807 C CA . ASP A 1 225 ? -10.131 14.819 8.169 1.00 95.06 225 ASP A CA 1
ATOM 1808 C C . ASP A 1 225 ? -8.715 14.318 7.797 1.00 95.06 225 ASP A C 1
ATOM 1810 O O . ASP A 1 225 ? -8.352 13.178 8.087 1.00 95.06 225 ASP A O 1
ATOM 1814 N N . ILE A 1 226 ? -7.886 15.141 7.145 1.00 96.38 226 ILE A N 1
ATOM 1815 C CA . ILE A 1 226 ? -6.482 14.809 6.838 1.00 96.38 226 ILE A CA 1
ATOM 1816 C C . ILE A 1 226 ? -5.575 15.348 7.951 1.00 96.38 226 ILE A C 1
ATOM 1818 O O . ILE A 1 226 ? -5.339 16.560 8.015 1.00 96.38 226 ILE A O 1
ATOM 1822 N N . ASP A 1 227 ? -5.023 14.453 8.780 1.00 94.12 227 ASP A N 1
ATOM 1823 C CA . ASP A 1 227 ? -4.018 14.781 9.801 1.00 94.12 227 ASP A CA 1
ATOM 1824 C C . ASP A 1 227 ? -2.621 14.841 9.161 1.00 94.12 227 ASP A C 1
ATOM 1826 O O . ASP A 1 227 ? -2.101 13.846 8.659 1.00 94.12 227 ASP A O 1
ATOM 1830 N N . GLU A 1 228 ? -1.994 16.019 9.177 1.00 88.69 228 GLU A N 1
ATOM 1831 C CA . GLU A 1 228 ? -0.630 16.224 8.661 1.00 88.69 228 GLU A CA 1
ATOM 1832 C C . GLU A 1 228 ? 0.461 15.722 9.631 1.00 88.69 228 GLU A C 1
ATOM 1834 O O . GLU A 1 228 ? 1.654 15.719 9.302 1.00 88.69 228 GLU A O 1
ATOM 1839 N N . THR A 1 229 ? 0.072 15.291 10.833 1.00 90.25 229 THR A N 1
ATOM 1840 C CA . THR A 1 229 ? 0.977 14.706 11.821 1.00 90.25 229 THR A CA 1
ATOM 1841 C C . THR A 1 229 ? 1.427 13.322 11.368 1.00 90.25 229 THR A C 1
ATOM 1843 O O . THR A 1 229 ? 0.622 12.437 11.094 1.00 90.25 229 THR A O 1
ATOM 1846 N N . VAL A 1 230 ? 2.743 13.104 11.357 1.00 92.62 230 VAL A N 1
ATOM 1847 C CA . VAL A 1 230 ? 3.314 11.764 11.188 1.00 92.62 230 VAL A CA 1
ATOM 1848 C C . VAL A 1 230 ? 3.647 11.215 12.565 1.00 92.62 230 VAL A C 1
ATOM 1850 O O . VAL A 1 230 ? 4.515 11.750 13.257 1.00 92.62 230 VAL A O 1
ATOM 1853 N N . TYR A 1 231 ? 2.976 10.144 12.964 1.00 93.12 231 TYR A N 1
ATOM 1854 C CA . TYR A 1 231 ? 3.299 9.428 14.193 1.00 93.12 231 TYR A CA 1
ATOM 1855 C C . TYR A 1 231 ? 4.468 8.474 13.947 1.00 93.12 231 TYR A C 1
ATOM 1857 O O . TYR A 1 231 ? 4.660 7.997 12.835 1.00 93.12 231 TYR A O 1
ATOM 1865 N N . PHE A 1 232 ? 5.268 8.188 14.962 1.00 92.50 232 PHE A N 1
ATOM 1866 C CA . PHE A 1 232 ? 6.309 7.172 14.933 1.00 92.50 232 PHE A CA 1
ATOM 1867 C C . PHE A 1 232 ? 5.938 6.075 15.913 1.00 92.50 232 PHE A C 1
ATOM 1869 O O . PHE A 1 232 ? 5.698 6.364 17.083 1.00 92.50 232 PHE A O 1
ATOM 1876 N N . VAL A 1 233 ? 5.878 4.837 15.428 1.00 91.50 233 VAL A N 1
ATOM 1877 C CA . VAL A 1 233 ? 5.624 3.666 16.269 1.00 91.50 233 VAL A CA 1
ATOM 1878 C C . VAL A 1 233 ? 6.893 2.839 16.358 1.00 91.50 233 VAL A C 1
ATOM 1880 O O . VAL A 1 233 ? 7.474 2.445 15.342 1.00 91.50 233 VAL A O 1
ATOM 1883 N N . SER A 1 234 ? 7.323 2.568 17.587 1.00 90.88 234 SER A N 1
ATOM 1884 C CA . SER A 1 234 ? 8.536 1.801 17.858 1.00 90.88 234 SER A CA 1
ATOM 1885 C C . SER A 1 234 ? 8.352 0.842 19.027 1.00 90.88 234 SER A C 1
ATOM 1887 O O . SER A 1 234 ? 7.467 1.038 19.854 1.00 90.88 234 SER A O 1
ATOM 1889 N N . ARG A 1 235 ? 9.166 -0.215 19.086 1.00 90.06 235 ARG A N 1
ATOM 1890 C CA . ARG A 1 235 ? 9.243 -1.100 20.255 1.00 90.06 235 ARG A CA 1
ATOM 1891 C C . ARG A 1 235 ? 10.201 -0.496 21.270 1.00 90.06 235 ARG A C 1
ATOM 1893 O O . ARG A 1 235 ? 11.276 -0.032 20.896 1.00 90.06 235 ARG A O 1
ATOM 1900 N N . GLN A 1 236 ? 9.822 -0.527 22.541 1.00 84.69 236 GLN A N 1
ATOM 1901 C CA . GLN A 1 236 ? 10.633 0.034 23.617 1.00 84.69 236 GLN A CA 1
ATOM 1902 C C . GLN A 1 236 ? 11.877 -0.818 23.904 1.00 84.69 236 GLN A C 1
ATOM 1904 O O . GLN A 1 236 ? 12.934 -0.276 24.228 1.00 84.69 236 GLN A O 1
ATOM 1909 N N . ASN A 1 237 ? 11.758 -2.144 23.819 1.00 76.75 237 ASN A N 1
ATOM 1910 C CA . ASN A 1 237 ? 12.867 -3.067 24.025 1.00 76.75 237 ASN A CA 1
ATOM 1911 C C . ASN A 1 237 ? 12.660 -4.382 23.246 1.00 76.75 237 ASN A C 1
ATOM 1913 O O . ASN A 1 237 ? 11.611 -4.616 22.648 1.00 76.75 237 ASN A O 1
ATOM 1917 N N . ASP A 1 238 ? 13.682 -5.239 23.253 1.00 72.69 238 ASP A N 1
ATOM 1918 C CA . ASP A 1 238 ? 13.682 -6.493 22.493 1.00 72.69 238 ASP A CA 1
ATOM 1919 C C . ASP A 1 238 ? 12.844 -7.612 23.133 1.00 72.69 238 ASP A C 1
ATOM 1921 O O . ASP A 1 238 ? 12.579 -8.619 22.471 1.00 72.69 238 ASP A O 1
ATOM 1925 N N . ILE A 1 239 ? 12.472 -7.470 24.406 1.00 64.25 239 ILE A N 1
ATOM 1926 C CA . ILE A 1 239 ? 11.976 -8.556 25.265 1.00 64.25 239 ILE A CA 1
ATOM 1927 C C . ILE A 1 239 ? 10.461 -8.456 25.473 1.00 64.25 239 ILE A C 1
ATOM 1929 O O . ILE A 1 239 ? 9.766 -9.469 25.494 1.00 64.25 239 ILE A O 1
ATOM 1933 N N . GLU A 1 240 ? 9.956 -7.239 25.618 1.00 63.72 240 GLU A N 1
ATOM 1934 C CA . GLU A 1 240 ? 8.565 -6.914 25.879 1.00 63.72 240 GLU A CA 1
ATOM 1935 C C . GLU A 1 240 ? 7.982 -6.222 24.651 1.00 63.72 240 GLU A C 1
ATOM 1937 O O . GLU A 1 240 ? 8.553 -5.269 24.119 1.00 63.72 240 GLU A O 1
ATOM 1942 N N . ASP A 1 241 ? 6.803 -6.665 24.223 1.00 71.81 241 ASP A N 1
ATOM 1943 C CA . ASP A 1 241 ? 6.035 -6.000 23.169 1.00 71.81 241 ASP A CA 1
ATOM 1944 C C . ASP A 1 241 ? 5.320 -4.748 23.715 1.00 71.81 241 ASP A C 1
ATOM 1946 O O . ASP A 1 241 ? 4.112 -4.569 23.572 1.00 71.81 241 ASP A O 1
ATOM 1950 N N . VAL A 1 242 ? 6.085 -3.888 24.389 1.00 84.75 242 VAL A N 1
ATOM 1951 C CA . VAL A 1 242 ? 5.674 -2.539 24.770 1.00 84.75 242 VAL A CA 1
ATOM 1952 C C . VAL A 1 242 ? 6.125 -1.600 23.668 1.00 84.75 242 VAL A C 1
ATOM 1954 O O . VAL A 1 242 ? 7.276 -1.627 23.222 1.00 84.75 242 VAL A O 1
ATOM 1957 N N . PHE A 1 243 ? 5.209 -0.754 23.231 1.00 90.00 243 PHE A N 1
ATOM 1958 C CA . PHE A 1 243 ? 5.427 0.147 22.116 1.00 90.00 243 PHE A CA 1
ATOM 1959 C C . PHE A 1 243 ? 5.448 1.593 22.592 1.00 90.00 243 PHE A C 1
ATOM 1961 O O . PHE A 1 243 ? 4.905 1.920 23.642 1.00 90.00 243 PHE A O 1
ATOM 1968 N N . THR A 1 244 ? 6.041 2.477 21.805 1.00 89.50 244 THR A N 1
ATOM 1969 C CA . THR A 1 244 ? 5.932 3.924 21.989 1.00 89.50 244 THR A CA 1
ATOM 1970 C C . THR A 1 244 ? 5.243 4.533 20.781 1.00 89.50 244 THR A C 1
ATOM 1972 O O . THR A 1 244 ? 5.403 4.049 19.655 1.00 89.50 244 THR A O 1
ATOM 1975 N N . ILE A 1 245 ? 4.461 5.583 21.026 1.00 88.69 245 ILE A N 1
ATOM 1976 C CA . ILE A 1 245 ? 3.938 6.453 19.976 1.00 88.69 245 ILE A CA 1
ATOM 1977 C C . ILE A 1 245 ? 4.523 7.836 20.205 1.00 88.69 245 ILE A C 1
ATOM 1979 O O . ILE A 1 245 ? 4.269 8.451 21.240 1.00 88.69 245 ILE A O 1
ATOM 1983 N N . ASP A 1 246 ? 5.242 8.331 19.208 1.00 86.88 246 ASP A N 1
ATOM 1984 C CA . ASP A 1 246 ? 5.835 9.661 19.210 1.00 86.88 246 ASP A CA 1
ATOM 1985 C C . ASP A 1 246 ? 5.287 10.487 18.043 1.00 86.88 246 ASP A C 1
ATOM 1987 O O . ASP A 1 246 ? 4.900 9.950 17.006 1.00 86.88 246 ASP A O 1
ATOM 1991 N N . ARG A 1 247 ? 5.267 11.815 18.168 1.00 85.50 247 ARG A N 1
ATOM 1992 C CA . ARG A 1 247 ? 5.005 12.698 17.021 1.00 85.50 247 ARG A CA 1
ATOM 1993 C C . ARG A 1 247 ? 6.326 13.026 16.336 1.00 85.50 247 ARG A C 1
ATOM 1995 O O . ARG A 1 247 ? 7.221 13.581 16.969 1.00 85.50 247 ARG A O 1
ATOM 2002 N N . CYS A 1 248 ? 6.451 12.735 15.043 1.00 71.75 248 CYS A N 1
ATOM 2003 C CA . CYS A 1 248 ? 7.612 13.163 14.268 1.00 71.75 248 CYS A CA 1
ATOM 2004 C C . CYS A 1 248 ? 7.562 14.683 14.066 1.00 71.75 248 CYS A C 1
ATOM 2006 O O . CYS A 1 248 ? 6.804 15.180 13.227 1.00 71.75 248 CYS A O 1
ATOM 2008 N N . SER A 1 249 ? 8.404 15.428 14.784 1.00 58.78 249 SER A N 1
ATOM 2009 C CA . SER A 1 249 ? 8.727 16.804 14.401 1.00 58.78 249 SER A CA 1
ATOM 2010 C C . SER A 1 249 ? 9.441 16.817 13.040 1.00 58.78 249 SER A C 1
ATOM 2012 O O . SER A 1 249 ? 9.952 15.796 12.569 1.00 58.78 249 SER A O 1
ATOM 2014 N N . SER A 1 250 ? 9.428 17.970 12.363 1.00 50.16 250 SER A N 1
ATOM 2015 C CA . SER A 1 250 ? 10.049 18.192 11.046 1.00 50.16 250 SER A CA 1
ATOM 2016 C C . SER A 1 250 ? 11.494 17.707 10.936 1.00 50.16 250 SER A C 1
ATOM 2018 O O . SER A 1 250 ? 11.895 17.327 9.841 1.00 50.16 250 SER A O 1
ATOM 2020 N N . ASP A 1 251 ? 12.223 17.637 12.050 1.00 43.69 251 ASP A N 1
ATOM 2021 C CA . ASP A 1 251 ? 13.671 17.432 12.058 1.00 43.69 251 ASP A CA 1
ATOM 2022 C C . ASP A 1 251 ? 14.123 16.108 12.689 1.00 43.69 251 ASP A C 1
ATOM 2024 O O . ASP A 1 251 ? 15.318 15.861 12.801 1.00 43.69 251 ASP A O 1
ATOM 2028 N N . CYS A 1 252 ? 13.196 15.209 13.051 1.00 43.84 252 CYS A N 1
ATOM 2029 C CA . CYS A 1 252 ? 13.492 13.856 13.563 1.00 43.84 252 CYS A CA 1
ATOM 2030 C C . CYS A 1 252 ? 14.466 13.783 14.766 1.00 43.84 252 CYS A C 1
ATOM 2032 O O . CYS A 1 252 ? 14.850 12.679 15.151 1.00 43.84 252 CYS A O 1
ATOM 2034 N N . SER A 1 253 ? 14.861 14.914 15.355 1.00 44.25 253 SER A N 1
ATOM 2035 C CA . SER A 1 253 ? 15.819 15.009 16.461 1.00 44.25 253 SER A CA 1
ATOM 2036 C C . SER A 1 253 ? 15.148 15.180 17.821 1.00 44.25 253 SER A C 1
ATOM 2038 O O . SER A 1 253 ? 15.750 14.842 18.836 1.00 44.25 253 SER A O 1
ATOM 2040 N N . ASP A 1 254 ? 13.898 15.648 17.841 1.00 44.22 254 ASP A N 1
ATOM 2041 C CA . ASP A 1 254 ? 13.225 16.053 19.074 1.00 44.22 254 ASP A CA 1
ATOM 2042 C C . ASP A 1 254 ? 12.032 15.129 19.348 1.00 44.22 254 ASP A C 1
ATOM 2044 O O . ASP A 1 254 ? 10.910 15.359 18.886 1.00 44.22 254 ASP A O 1
ATOM 2048 N N . ILE A 1 255 ? 12.310 14.048 20.081 1.00 52.38 255 ILE A N 1
ATOM 2049 C CA . ILE A 1 255 ? 11.316 13.137 20.663 1.00 52.38 255 ILE A CA 1
ATOM 2050 C C . ILE A 1 255 ? 10.713 13.855 21.876 1.00 52.38 255 ILE A C 1
ATOM 2052 O O . ILE A 1 255 ? 11.294 13.848 22.959 1.00 52.38 255 ILE A O 1
ATOM 2056 N N . ASN A 1 256 ? 9.589 14.545 21.678 1.00 50.31 256 ASN A N 1
ATOM 2057 C CA . ASN A 1 256 ? 9.041 15.452 22.693 1.00 50.31 256 ASN A CA 1
ATOM 2058 C C . ASN A 1 256 ? 7.988 14.831 23.629 1.00 50.31 256 ASN A C 1
ATOM 2060 O O . ASN A 1 256 ? 7.632 15.488 24.603 1.00 50.31 256 ASN A O 1
ATOM 2064 N N . ASP A 1 257 ? 7.491 13.608 23.388 1.00 55.09 257 ASP A N 1
ATOM 2065 C CA . ASP A 1 257 ? 6.477 12.997 24.270 1.00 55.09 257 ASP A CA 1
ATOM 2066 C C . ASP A 1 257 ? 6.391 11.465 24.107 1.00 55.09 257 ASP A C 1
ATOM 2068 O O . ASP A 1 257 ? 5.464 10.931 23.495 1.00 55.09 257 ASP A O 1
ATOM 2072 N N . MET A 1 258 ? 7.396 10.750 24.625 1.00 64.25 258 MET A N 1
ATOM 2073 C CA . MET A 1 258 ? 7.455 9.289 24.538 1.00 64.25 258 MET A CA 1
ATOM 2074 C C . MET A 1 258 ? 6.523 8.657 25.570 1.00 64.25 258 MET A C 1
ATOM 2076 O O . MET A 1 258 ? 6.867 8.517 26.745 1.00 64.25 258 MET A O 1
ATOM 2080 N N . THR A 1 259 ? 5.335 8.253 25.122 1.00 74.81 259 THR A N 1
ATOM 2081 C CA . THR A 1 259 ? 4.389 7.503 25.956 1.00 74.81 259 THR A CA 1
ATOM 2082 C C . THR A 1 259 ? 4.450 6.020 25.614 1.00 74.81 259 THR A C 1
ATOM 2084 O O . THR A 1 259 ? 4.173 5.623 24.481 1.00 74.81 259 THR A O 1
ATOM 2087 N N . SER A 1 260 ? 4.822 5.192 26.595 1.00 84.00 260 SER A N 1
ATOM 2088 C CA . SER A 1 260 ? 4.708 3.736 26.481 1.00 84.00 260 SER A CA 1
ATOM 2089 C C . SER A 1 260 ? 3.237 3.341 26.369 1.00 84.00 260 SER A C 1
ATOM 2091 O O . SER A 1 260 ? 2.382 3.906 27.057 1.00 84.00 260 SER A O 1
ATOM 2093 N N . LYS A 1 261 ? 2.957 2.379 25.496 1.00 87.75 261 LYS A N 1
ATOM 2094 C CA . LYS A 1 261 ? 1.632 1.861 25.185 1.00 87.75 261 LYS A CA 1
ATOM 2095 C C . LYS A 1 261 ? 1.646 0.342 25.157 1.00 87.75 261 LYS A C 1
ATOM 2097 O O . LYS A 1 261 ? 2.562 -0.261 24.589 1.00 87.75 2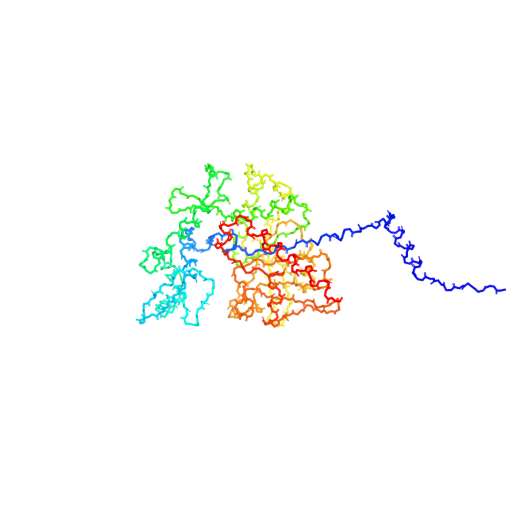61 LYS A O 1
ATOM 2102 N N . THR A 1 262 ? 0.618 -0.270 25.733 1.00 90.81 262 THR A N 1
ATOM 2103 C CA . THR A 1 262 ? 0.347 -1.700 25.534 1.00 90.81 262 THR A CA 1
ATOM 2104 C C . THR A 1 262 ? -0.301 -1.947 24.169 1.00 90.81 262 THR A C 1
ATOM 2106 O O . THR A 1 262 ? -0.751 -1.017 23.492 1.00 90.81 262 THR A O 1
ATOM 2109 N N . ASP A 1 263 ? -0.392 -3.217 23.770 1.00 92.62 263 ASP A N 1
ATOM 2110 C CA . ASP A 1 263 ? -1.130 -3.624 22.572 1.00 92.62 263 ASP A CA 1
ATOM 2111 C C . ASP A 1 263 ? -2.593 -3.136 22.595 1.00 92.62 263 ASP A C 1
ATOM 2113 O O . ASP A 1 263 ? -3.100 -2.633 21.593 1.00 92.62 263 ASP A O 1
ATOM 2117 N N . GLU A 1 264 ? -3.264 -3.240 23.748 1.00 92.69 264 GLU A N 1
ATOM 2118 C CA . GLU A 1 264 ? -4.638 -2.768 23.972 1.00 92.69 264 GLU A CA 1
ATOM 2119 C C . GLU A 1 264 ? -4.776 -1.278 23.655 1.00 92.69 264 GLU A C 1
ATOM 2121 O O . GLU A 1 264 ? -5.727 -0.856 22.993 1.00 92.69 264 GLU A O 1
ATOM 2126 N N . GLU A 1 265 ? -3.836 -0.478 24.156 1.00 93.50 265 GLU A N 1
ATOM 2127 C CA . GLU A 1 265 ? -3.875 0.972 24.027 1.00 93.50 265 GLU A CA 1
ATOM 2128 C C . GLU A 1 265 ? -3.614 1.403 22.585 1.00 93.50 265 GLU A C 1
ATOM 2130 O O . GLU A 1 265 ? -4.293 2.307 22.097 1.00 93.50 265 GLU A O 1
ATOM 2135 N N . ILE A 1 266 ? -2.695 0.734 21.878 1.00 94.06 266 ILE A N 1
ATOM 2136 C CA . ILE A 1 266 ? -2.459 1.007 20.456 1.00 94.06 266 ILE A CA 1
ATOM 2137 C C . ILE A 1 266 ? -3.644 0.576 19.609 1.00 94.06 266 ILE A C 1
ATOM 2139 O O . ILE A 1 266 ? -4.095 1.352 18.765 1.00 94.06 266 ILE A O 1
ATOM 2143 N N . TYR A 1 267 ? -4.166 -0.631 19.831 1.00 96.19 267 TYR A N 1
ATOM 2144 C CA . TYR A 1 267 ? -5.330 -1.107 19.097 1.00 96.19 267 TYR A CA 1
ATOM 2145 C C . TYR A 1 267 ? -6.499 -0.133 19.255 1.00 96.19 267 TYR A C 1
ATOM 2147 O O . TYR A 1 267 ? -7.089 0.287 18.260 1.00 96.19 267 TYR A O 1
ATOM 2155 N N . SER A 1 268 ? -6.783 0.292 20.489 1.00 95.88 268 SER A N 1
ATOM 2156 C CA . SER A 1 268 ? -7.818 1.285 20.781 1.00 95.88 268 SER A CA 1
ATOM 2157 C C . SER A 1 268 ? -7.530 2.630 20.108 1.00 95.88 268 SER A C 1
ATOM 2159 O O . SER A 1 268 ? -8.420 3.205 19.482 1.00 95.88 268 SER A O 1
ATOM 2161 N N . TRP A 1 269 ? -6.293 3.128 20.175 1.00 95.75 269 TRP A N 1
ATOM 2162 C CA . TRP A 1 269 ? -5.900 4.387 19.538 1.00 95.75 269 TRP A CA 1
ATOM 2163 C C . TRP A 1 269 ? -6.123 4.364 18.021 1.00 95.75 269 TRP A C 1
ATOM 2165 O O . TRP A 1 269 ? -6.818 5.233 17.497 1.00 95.75 269 TRP A O 1
ATOM 2175 N N . ILE A 1 270 ? -5.610 3.342 17.331 1.00 96.88 270 ILE A N 1
ATOM 2176 C CA . ILE A 1 270 ? -5.749 3.186 15.876 1.00 96.88 270 ILE A CA 1
ATOM 2177 C C . ILE A 1 270 ? -7.221 2.987 15.488 1.00 96.88 270 ILE A C 1
ATOM 2179 O O . ILE A 1 270 ? -7.697 3.613 14.543 1.00 96.88 270 ILE A O 1
ATOM 2183 N N . SER A 1 271 ? -7.966 2.158 16.227 1.00 97.75 271 SER A N 1
ATOM 2184 C CA . SER A 1 271 ? -9.388 1.893 15.951 1.00 97.75 271 SER A CA 1
ATOM 2185 C C . SER A 1 271 ? -10.242 3.157 16.063 1.00 97.75 271 SER A C 1
ATOM 2187 O O . SER A 1 271 ? -11.194 3.343 15.304 1.00 97.75 271 SER A O 1
ATOM 2189 N N . ASN A 1 272 ? -9.879 4.069 16.970 1.00 96.81 272 ASN A N 1
ATOM 2190 C CA . ASN A 1 272 ? -10.585 5.329 17.191 1.00 96.81 272 ASN A CA 1
ATOM 2191 C C . ASN A 1 272 ? -10.161 6.469 16.247 1.00 96.81 272 ASN A C 1
ATOM 2193 O O . ASN A 1 272 ? -10.850 7.487 16.215 1.00 96.81 272 ASN A O 1
ATOM 2197 N N . MET A 1 273 ? -9.101 6.317 15.443 1.00 96.44 273 MET A N 1
ATOM 2198 C CA . MET A 1 273 ? -8.713 7.328 14.446 1.00 96.44 273 MET A CA 1
ATOM 2199 C C . MET A 1 273 ? -9.833 7.583 13.433 1.00 96.44 273 MET A C 1
ATOM 2201 O O . MET A 1 273 ? -10.511 6.650 13.002 1.00 96.44 273 MET A O 1
ATOM 2205 N N . VAL A 1 274 ? -10.014 8.832 13.017 1.00 94.81 274 VAL A N 1
ATOM 2206 C CA . VAL A 1 274 ? -10.990 9.236 11.992 1.00 94.81 274 VAL A CA 1
ATOM 2207 C C . VAL A 1 274 ? -10.252 9.988 10.900 1.00 94.81 274 VAL A C 1
ATOM 2209 O O . VAL A 1 274 ? -9.394 10.806 11.218 1.00 94.81 274 VAL A O 1
ATOM 2212 N N . GLY A 1 275 ? -10.574 9.708 9.638 1.00 96.19 275 GLY A N 1
ATOM 2213 C CA . GLY A 1 275 ? -9.953 10.391 8.511 1.00 96.19 275 GLY A CA 1
ATOM 2214 C C . GLY A 1 275 ? -8.712 9.693 7.969 1.00 96.19 275 GLY A C 1
ATOM 2215 O O . GLY A 1 275 ? -8.694 8.468 7.834 1.00 96.19 275 GLY A O 1
ATOM 2216 N N . ILE A 1 276 ? -7.695 10.476 7.615 1.00 98.25 276 ILE A N 1
ATOM 2217 C CA . ILE A 1 276 ? -6.467 10.021 6.959 1.00 98.25 276 ILE A CA 1
ATOM 2218 C C . ILE A 1 276 ? -5.261 10.406 7.816 1.00 98.25 276 ILE A C 1
ATOM 2220 O O . ILE A 1 276 ? -5.033 11.581 8.091 1.00 98.25 276 ILE A O 1
ATOM 2224 N N . HIS A 1 277 ? -4.482 9.398 8.203 1.00 97.81 277 HIS A N 1
ATOM 2225 C CA . HIS A 1 277 ? -3.352 9.493 9.126 1.00 97.81 277 HIS A CA 1
ATOM 2226 C C . HIS A 1 277 ? -2.096 8.891 8.509 1.00 97.81 277 HIS A C 1
ATOM 2228 O O . HIS A 1 277 ? -2.171 8.093 7.572 1.00 97.81 277 HIS A O 1
ATOM 2234 N N . ALA A 1 278 ? -0.934 9.200 9.082 1.00 97.50 278 ALA A N 1
ATOM 2235 C CA . ALA A 1 278 ? 0.303 8.511 8.743 1.00 97.50 278 ALA A CA 1
ATOM 2236 C C . ALA A 1 278 ? 1.103 8.096 9.978 1.00 97.50 278 ALA A C 1
ATOM 2238 O O . ALA A 1 278 ? 1.276 8.851 10.935 1.00 97.50 278 ALA A O 1
ATOM 2239 N N . ILE A 1 279 ? 1.654 6.890 9.907 1.00 96.25 279 ILE A N 1
ATOM 2240 C CA . ILE A 1 279 ? 2.567 6.321 10.880 1.00 96.25 279 ILE A CA 1
ATOM 2241 C C . ILE A 1 279 ? 3.843 5.891 10.157 1.00 96.25 279 ILE A C 1
ATOM 2243 O O . ILE A 1 279 ? 3.818 5.120 9.195 1.00 96.25 279 ILE A O 1
ATOM 2247 N N . ARG A 1 280 ? 4.975 6.369 10.661 1.00 95.06 280 ARG A N 1
ATOM 2248 C CA . ARG A 1 280 ? 6.296 5.862 10.333 1.00 95.06 280 ARG A CA 1
ATOM 2249 C C . ARG A 1 280 ? 6.650 4.725 11.289 1.00 95.06 280 ARG A C 1
ATOM 2251 O O . ARG A 1 280 ? 6.687 4.919 12.501 1.00 95.06 280 ARG A O 1
ATOM 2258 N N . ASP A 1 281 ? 6.913 3.548 10.749 1.00 94.88 281 ASP A N 1
ATOM 2259 C CA . ASP A 1 281 ? 7.359 2.383 11.508 1.00 94.88 281 ASP A CA 1
ATOM 2260 C C . ASP A 1 281 ? 8.886 2.371 11.674 1.00 94.88 281 ASP A C 1
ATOM 2262 O O . ASP A 1 281 ? 9.631 3.043 10.954 1.00 94.88 281 ASP A O 1
ATOM 2266 N N . ASN A 1 282 ? 9.381 1.585 12.631 1.00 92.25 282 ASN A N 1
ATOM 2267 C CA . ASN A 1 282 ? 10.809 1.510 12.931 1.00 92.25 282 ASN A CA 1
ATOM 2268 C C . ASN A 1 282 ? 11.559 0.520 12.015 1.00 92.25 282 ASN A C 1
ATOM 2270 O O . ASN A 1 282 ? 11.730 -0.651 12.346 1.00 92.25 282 ASN A O 1
ATOM 2274 N N . CYS A 1 283 ? 12.060 1.006 10.876 1.00 91.00 283 CYS A N 1
ATOM 2275 C CA . CYS A 1 283 ? 12.845 0.196 9.928 1.00 91.00 283 CYS A CA 1
ATOM 2276 C C . CYS A 1 283 ? 14.137 -0.360 10.543 1.00 91.00 283 CYS A C 1
ATOM 2278 O O . CYS A 1 283 ? 14.551 -1.481 10.250 1.00 91.00 283 CYS A O 1
ATOM 2280 N N . ASN A 1 284 ? 14.773 0.423 11.422 1.00 91.06 284 ASN A N 1
ATOM 2281 C CA . ASN A 1 284 ? 16.031 0.035 12.052 1.00 91.06 284 ASN A CA 1
ATOM 2282 C C . ASN A 1 284 ? 15.859 -1.186 12.959 1.00 91.06 284 ASN A C 1
ATOM 2284 O O . ASN A 1 284 ? 16.779 -1.994 13.046 1.00 91.06 284 ASN A O 1
ATOM 2288 N N . ASP A 1 285 ? 14.705 -1.322 13.617 1.00 91.19 285 ASP A N 1
ATOM 2289 C CA . ASP A 1 285 ? 14.396 -2.501 14.430 1.00 91.19 285 ASP A CA 1
ATOM 2290 C C . ASP A 1 285 ? 14.312 -3.761 13.564 1.00 91.19 285 ASP A C 1
ATOM 2292 O O . ASP A 1 285 ? 14.980 -4.756 13.845 1.00 91.19 285 ASP A O 1
ATOM 2296 N N . TRP A 1 286 ? 13.584 -3.683 12.449 1.00 92.19 286 TRP A N 1
ATOM 2297 C CA . TRP A 1 286 ? 13.443 -4.796 11.514 1.00 92.19 286 TRP A CA 1
ATOM 2298 C C . TRP A 1 286 ? 14.788 -5.205 10.894 1.00 92.19 286 TRP A C 1
ATOM 2300 O O . TRP A 1 286 ? 15.136 -6.385 10.882 1.00 92.19 286 TRP A O 1
ATOM 2310 N N . LEU A 1 287 ? 15.590 -4.226 10.458 1.00 90.19 287 LEU A N 1
ATOM 2311 C CA . LEU A 1 287 ? 16.921 -4.449 9.886 1.00 90.19 287 LEU A CA 1
ATOM 2312 C C . LEU A 1 287 ? 17.893 -5.105 10.880 1.00 90.19 287 LEU A C 1
ATOM 2314 O O . LEU A 1 287 ? 18.627 -6.014 10.504 1.00 90.19 287 LEU A O 1
ATOM 2318 N N . ARG A 1 288 ? 17.923 -4.647 12.140 1.00 91.75 288 ARG A N 1
ATOM 2319 C CA . ARG A 1 288 ? 18.823 -5.187 13.181 1.00 91.75 288 ARG A CA 1
ATOM 2320 C C . ARG A 1 288 ? 18.499 -6.627 13.568 1.00 91.75 288 ARG A C 1
ATOM 2322 O O . ARG A 1 288 ? 19.358 -7.304 14.121 1.00 91.75 288 ARG A O 1
ATOM 2329 N N . HIS A 1 289 ? 17.285 -7.072 13.272 1.00 91.81 289 HIS A N 1
ATOM 2330 C CA . HIS A 1 289 ? 16.801 -8.420 13.533 1.00 91.81 289 HIS A CA 1
ATOM 2331 C C . HIS A 1 289 ? 16.681 -9.250 12.249 1.00 91.81 289 HIS A C 1
ATOM 2333 O O . HIS A 1 289 ? 15.779 -10.079 12.130 1.00 91.81 289 HIS A O 1
ATOM 2339 N N . ASP A 1 290 ? 17.566 -9.007 11.278 1.00 92.12 290 ASP A N 1
ATOM 2340 C CA . ASP A 1 290 ? 17.677 -9.775 10.032 1.00 92.12 290 ASP A CA 1
ATOM 2341 C C . ASP A 1 290 ? 16.357 -9.886 9.252 1.00 92.12 290 ASP A C 1
ATOM 2343 O O . ASP A 1 290 ? 16.071 -10.900 8.613 1.00 92.12 290 ASP A O 1
ATOM 2347 N N . PHE A 1 291 ? 15.550 -8.824 9.302 1.00 92.81 291 PHE A N 1
ATOM 2348 C CA . PHE A 1 291 ? 14.231 -8.749 8.681 1.00 92.81 291 PHE A CA 1
ATOM 2349 C C . PHE A 1 291 ? 13.230 -9.802 9.188 1.00 92.81 291 PHE A C 1
ATOM 2351 O O . PHE A 1 291 ? 12.281 -10.121 8.479 1.00 92.81 291 PHE A O 1
ATOM 2358 N N . ASP A 1 292 ? 13.371 -10.322 10.412 1.00 92.69 292 ASP A N 1
ATOM 2359 C CA . ASP A 1 292 ? 12.388 -11.251 10.985 1.00 92.69 292 ASP A CA 1
ATOM 2360 C C . ASP A 1 292 ? 10.983 -10.619 11.027 1.00 92.69 292 ASP A C 1
ATOM 2362 O O . ASP A 1 292 ? 10.797 -9.516 11.544 1.00 92.69 292 ASP A O 1
ATOM 2366 N N . SER A 1 293 ? 9.974 -11.334 10.528 1.00 92.81 293 SER A N 1
ATOM 2367 C CA . SER A 1 293 ? 8.582 -10.885 10.445 1.00 92.81 293 SER A CA 1
ATOM 2368 C C . SER A 1 293 ? 7.985 -10.501 11.796 1.00 92.81 293 SER A C 1
ATOM 2370 O O . SER A 1 293 ? 7.075 -9.682 11.863 1.00 92.81 293 SER A O 1
ATOM 2372 N N . ARG A 1 294 ? 8.539 -11.005 12.905 1.00 91.69 294 ARG A N 1
ATOM 2373 C CA . ARG A 1 294 ? 8.154 -10.616 14.273 1.00 91.69 294 ARG A CA 1
ATOM 2374 C C . ARG A 1 294 ? 8.605 -9.204 14.657 1.00 91.69 294 ARG A C 1
ATOM 2376 O O . ARG A 1 294 ? 8.114 -8.645 15.633 1.00 91.69 294 ARG A O 1
ATOM 2383 N N . ARG A 1 295 ? 9.530 -8.625 13.892 1.00 92.62 295 ARG A N 1
ATOM 2384 C CA . ARG A 1 295 ? 10.075 -7.268 14.051 1.00 92.62 295 ARG A CA 1
ATOM 2385 C C . ARG A 1 295 ? 9.659 -6.333 12.914 1.00 92.62 295 ARG A C 1
ATOM 2387 O O . ARG A 1 295 ? 10.095 -5.188 12.873 1.00 92.62 295 ARG A O 1
ATOM 2394 N N . GLY A 1 296 ? 8.799 -6.812 12.015 1.00 93.75 296 GLY A N 1
ATOM 2395 C CA . GLY A 1 296 ? 8.157 -5.997 10.992 1.00 93.75 296 GLY A CA 1
ATOM 2396 C C . GLY A 1 296 ? 7.184 -4.966 11.580 1.00 93.75 296 GLY A C 1
ATOM 2397 O O . GLY A 1 296 ? 7.100 -4.760 12.797 1.00 93.75 296 GLY A O 1
ATOM 2398 N N . LYS A 1 297 ? 6.406 -4.327 10.706 1.00 96.31 297 LYS A N 1
ATOM 2399 C CA . LYS A 1 297 ? 5.364 -3.360 11.064 1.00 96.31 297 LYS A CA 1
ATOM 2400 C C . LYS A 1 297 ? 4.309 -4.058 11.934 1.00 96.31 297 LYS A C 1
ATOM 2402 O O . LYS A 1 297 ? 3.653 -4.979 11.440 1.00 96.31 297 LYS A O 1
ATOM 2407 N N . PRO A 1 298 ? 4.119 -3.666 13.205 1.00 95.38 298 PRO A N 1
ATOM 2408 C CA . PRO A 1 298 ? 3.114 -4.294 14.053 1.00 95.38 298 PRO A CA 1
ATOM 2409 C C . PRO A 1 298 ? 1.710 -4.045 13.491 1.00 95.38 298 PRO A C 1
ATOM 2411 O O . PRO A 1 298 ? 1.402 -2.948 13.011 1.00 95.38 298 PRO A O 1
ATOM 2414 N N . PHE A 1 299 ? 0.876 -5.082 13.519 1.00 97.56 299 PHE A N 1
ATOM 2415 C CA . PHE A 1 299 ? -0.489 -5.054 13.012 1.00 97.56 299 PHE A CA 1
ATOM 2416 C C . PHE A 1 299 ? -1.409 -5.897 13.896 1.00 97.56 299 PHE A C 1
ATOM 2418 O O . PHE A 1 299 ? -1.233 -7.108 14.026 1.00 97.56 299 PHE A O 1
ATOM 2425 N N . TRP A 1 300 ? -2.393 -5.243 14.506 1.00 97.12 300 TRP A N 1
ATOM 2426 C CA . TRP A 1 300 ? -3.268 -5.831 15.516 1.00 97.12 300 TRP A CA 1
ATOM 2427 C C . TRP A 1 300 ? -4.603 -6.273 14.926 1.00 97.12 300 TRP A C 1
ATOM 2429 O O . TRP A 1 300 ? -5.252 -5.519 14.199 1.00 97.12 300 TRP A O 1
ATOM 2439 N N . ILE A 1 301 ? -5.029 -7.482 15.286 1.00 96.88 301 ILE A N 1
ATOM 2440 C CA . ILE A 1 301 ? -6.306 -8.073 14.893 1.00 96.88 301 ILE A CA 1
ATOM 2441 C C . ILE A 1 301 ? -6.997 -8.615 16.144 1.00 96.88 301 ILE A C 1
ATOM 2443 O O . ILE A 1 301 ? -6.533 -9.576 16.758 1.00 96.88 301 ILE A O 1
ATOM 2447 N N . ASP A 1 302 ? -8.128 -8.025 16.509 1.00 96.00 302 ASP A N 1
ATOM 2448 C CA . ASP A 1 302 ? -8.989 -8.550 17.565 1.00 96.00 302 ASP A CA 1
ATOM 2449 C C . ASP A 1 302 ? -10.123 -9.373 16.940 1.00 96.00 302 ASP A C 1
ATOM 2451 O O . ASP A 1 302 ? -10.988 -8.842 16.241 1.00 96.00 302 ASP A O 1
ATOM 2455 N N . LYS A 1 303 ? -10.127 -10.693 17.174 1.00 93.38 303 LYS A N 1
ATOM 2456 C CA . LYS A 1 303 ? -11.178 -11.586 16.654 1.00 93.38 303 LYS A CA 1
ATOM 2457 C C . LYS A 1 303 ? -12.542 -11.334 17.295 1.00 93.38 303 LYS A C 1
ATOM 2459 O O . LYS A 1 303 ? -13.549 -11.781 16.752 1.00 93.38 303 LYS A O 1
ATOM 2464 N N . THR A 1 304 ? -12.572 -10.643 18.430 1.00 90.88 304 THR A N 1
ATOM 2465 C CA . THR A 1 304 ? -13.793 -10.318 19.169 1.00 90.88 304 THR A CA 1
ATOM 2466 C C . THR A 1 304 ? -14.339 -8.931 18.869 1.00 90.88 304 THR A C 1
ATOM 2468 O O . THR A 1 304 ? -15.423 -8.592 19.339 1.00 90.88 304 THR A O 1
ATOM 2471 N N . ASP A 1 305 ? -13.630 -8.129 18.070 1.00 93.06 305 ASP A N 1
ATOM 2472 C CA . ASP A 1 305 ? -14.101 -6.798 17.712 1.00 93.06 305 ASP A CA 1
ATOM 2473 C C . ASP A 1 305 ? -15.238 -6.893 16.690 1.00 93.06 305 ASP A C 1
ATOM 2475 O O . ASP A 1 305 ? -15.043 -7.230 15.520 1.00 93.06 305 ASP A O 1
ATOM 2479 N N . GLU A 1 306 ? -16.455 -6.595 17.137 1.00 91.44 306 GLU A N 1
ATOM 2480 C CA . GLU A 1 306 ? -17.664 -6.560 16.312 1.00 91.44 306 GLU A CA 1
ATOM 2481 C C . GLU A 1 306 ? -17.864 -5.223 15.578 1.00 91.44 306 GLU A C 1
ATOM 2483 O O . GLU A 1 306 ? -18.727 -5.132 14.707 1.00 91.44 306 GLU A O 1
ATOM 2488 N N . PHE A 1 307 ? -17.053 -4.206 15.872 1.00 94.75 307 PHE A N 1
ATOM 2489 C CA . PHE A 1 307 ? -17.217 -2.829 15.405 1.00 94.75 307 PHE A CA 1
ATOM 2490 C C . PHE A 1 307 ? -16.197 -2.420 14.346 1.00 94.75 307 PHE A C 1
ATOM 2492 O O . PHE A 1 307 ? -16.537 -1.614 13.480 1.00 94.75 307 PHE A O 1
ATOM 2499 N N . HIS A 1 308 ? -14.986 -2.978 14.376 1.00 96.75 308 HIS A N 1
ATOM 2500 C CA . HIS A 1 308 ? -13.900 -2.619 13.466 1.00 96.75 308 HIS A CA 1
ATOM 2501 C C . HIS A 1 308 ? -13.450 -3.794 12.603 1.00 96.75 308 HIS A C 1
ATOM 2503 O O . HIS A 1 308 ? -13.472 -4.960 13.000 1.00 96.75 308 HIS A O 1
ATOM 2509 N N . HIS A 1 309 ? -13.008 -3.471 11.393 1.00 97.50 309 HIS A N 1
ATOM 2510 C CA . HIS A 1 309 ? -12.325 -4.394 10.501 1.00 97.50 309 HIS A CA 1
ATOM 2511 C C . HIS A 1 309 ? -11.061 -3.723 9.971 1.00 97.50 309 HIS A C 1
ATOM 2513 O O . HIS A 1 309 ? -11.114 -2.783 9.179 1.00 97.50 309 HIS A O 1
ATOM 2519 N N . HIS A 1 310 ? -9.916 -4.209 10.448 1.00 98.44 310 HIS A N 1
ATOM 2520 C CA . HIS A 1 310 ? -8.605 -3.733 10.030 1.00 98.44 310 HIS A CA 1
ATOM 2521 C C . HIS A 1 310 ? -8.126 -4.514 8.803 1.00 98.44 310 HIS A C 1
ATOM 2523 O O . HIS A 1 310 ? -8.143 -5.748 8.823 1.00 98.44 310 HIS A O 1
ATOM 2529 N N . VAL A 1 311 ? -7.672 -3.817 7.760 1.00 98.75 311 VAL A N 1
ATOM 2530 C CA . VAL A 1 311 ? -7.119 -4.424 6.536 1.00 98.75 311 VAL A CA 1
ATOM 2531 C C . VAL A 1 311 ? -5.791 -3.759 6.197 1.00 98.75 311 VAL A C 1
ATOM 2533 O O . VAL A 1 311 ? -5.736 -2.535 6.148 1.00 98.75 311 VAL A O 1
ATOM 2536 N N . PHE A 1 312 ? -4.738 -4.543 5.966 1.00 98.81 312 PHE A N 1
ATOM 2537 C CA . PHE A 1 312 ? -3.399 -4.063 5.638 1.00 98.81 312 PHE A CA 1
ATOM 2538 C C . PHE A 1 312 ? -3.009 -4.433 4.205 1.00 98.81 312 PHE A C 1
ATOM 2540 O O . PHE A 1 312 ? -2.917 -5.612 3.864 1.00 98.81 312 PHE A O 1
ATOM 2547 N N . PHE A 1 313 ? -2.779 -3.409 3.388 1.00 98.81 313 PHE A N 1
ATOM 2548 C CA . PHE A 1 313 ? -2.287 -3.465 2.018 1.00 98.81 313 PHE A CA 1
ATOM 2549 C C . PHE A 1 313 ? -0.794 -3.136 1.985 1.00 98.81 313 PHE A C 1
ATOM 2551 O O . PHE A 1 313 ? -0.408 -2.026 2.353 1.00 98.81 313 PHE A O 1
ATOM 2558 N N . ASP A 1 314 ? 0.032 -4.081 1.545 1.00 98.19 314 ASP A N 1
ATOM 2559 C CA . ASP A 1 314 ? 1.479 -3.895 1.374 1.00 98.19 314 ASP A CA 1
ATOM 2560 C C . ASP A 1 314 ? 2.008 -4.980 0.410 1.00 98.19 314 ASP A C 1
ATOM 2562 O O . ASP A 1 314 ? 1.549 -6.128 0.435 1.00 98.19 314 ASP A O 1
ATOM 2566 N N . ASP A 1 315 ? 2.922 -4.625 -0.494 1.00 94.81 315 ASP A N 1
ATOM 2567 C CA . ASP A 1 315 ? 3.490 -5.538 -1.499 1.00 94.81 315 ASP A CA 1
ATOM 2568 C C . ASP A 1 315 ? 4.431 -6.594 -0.889 1.00 94.81 315 ASP A C 1
ATOM 2570 O O . ASP A 1 315 ? 4.678 -7.647 -1.481 1.00 94.81 315 ASP A O 1
ATOM 2574 N N . ASN A 1 316 ? 4.931 -6.350 0.324 1.00 94.25 316 ASN A N 1
ATOM 2575 C CA . ASN A 1 316 ? 5.841 -7.225 1.054 1.00 94.25 316 ASN A CA 1
ATOM 2576 C C . ASN A 1 316 ? 5.155 -8.116 2.097 1.00 94.25 316 ASN A C 1
ATOM 2578 O O . ASN A 1 316 ? 5.831 -8.770 2.902 1.00 94.25 316 ASN A O 1
ATOM 2582 N N . ILE A 1 317 ? 3.825 -8.201 2.069 1.00 96.31 317 ILE A N 1
ATOM 2583 C CA . ILE A 1 317 ? 3.085 -9.192 2.852 1.00 96.31 317 ILE A CA 1
ATOM 2584 C C . ILE A 1 317 ? 3.292 -10.571 2.222 1.00 96.31 317 ILE A C 1
ATOM 2586 O O . ILE A 1 317 ? 2.837 -10.853 1.116 1.00 96.31 317 ILE A O 1
ATOM 2590 N N . ARG A 1 318 ? 3.966 -11.457 2.957 1.00 94.00 318 ARG A N 1
ATOM 2591 C CA . ARG A 1 318 ? 4.281 -12.827 2.533 1.00 94.00 318 ARG A CA 1
ATOM 2592 C C . ARG A 1 318 ? 3.955 -13.805 3.662 1.00 94.00 318 ARG A C 1
ATOM 2594 O O . ARG A 1 318 ? 4.871 -14.185 4.393 1.00 94.00 318 ARG A O 1
ATOM 2601 N N . PRO A 1 319 ? 2.681 -14.204 3.842 1.00 93.44 319 PRO A N 1
ATOM 2602 C CA . PRO A 1 319 ? 2.291 -15.091 4.931 1.00 93.44 319 PRO A CA 1
ATOM 2603 C C . PRO A 1 319 ? 3.160 -16.350 4.966 1.00 93.44 319 PRO A C 1
ATOM 2605 O O . PRO A 1 319 ? 3.409 -16.974 3.935 1.00 93.44 319 PRO A O 1
ATOM 2608 N N . GLY A 1 320 ? 3.663 -16.716 6.141 1.00 92.75 320 GLY A N 1
ATOM 2609 C CA . GLY A 1 320 ? 4.557 -17.865 6.302 1.00 92.75 320 GLY A CA 1
ATOM 2610 C C . GLY A 1 320 ? 6.040 -17.580 6.061 1.00 92.75 320 GLY A C 1
ATOM 2611 O O . GLY A 1 320 ? 6.869 -18.410 6.445 1.00 92.75 320 GLY A O 1
ATOM 2612 N N . SER A 1 321 ? 6.397 -16.436 5.470 1.00 92.56 321 SER A N 1
ATOM 2613 C CA . SER A 1 321 ? 7.794 -16.066 5.238 1.00 92.56 321 SER A CA 1
ATOM 2614 C C . SER A 1 321 ? 8.452 -15.503 6.494 1.00 92.56 321 SER A C 1
ATOM 2616 O O . SER A 1 321 ? 7.832 -14.798 7.289 1.00 92.56 321 SER A O 1
ATOM 2618 N N . VAL A 1 322 ? 9.751 -15.773 6.651 1.00 92.81 322 VAL A N 1
ATOM 2619 C CA . VAL A 1 322 ? 10.572 -15.180 7.721 1.00 92.81 322 VAL A CA 1
ATOM 2620 C C . VAL A 1 322 ? 10.687 -13.672 7.558 1.00 92.81 322 VAL A C 1
ATOM 2622 O O . VAL A 1 322 ? 10.833 -12.993 8.559 1.00 92.81 322 VAL A O 1
ATOM 2625 N N . ASP A 1 323 ? 10.582 -13.166 6.332 1.00 90.56 323 ASP A N 1
ATOM 2626 C CA . ASP A 1 323 ? 10.793 -11.763 5.980 1.00 90.56 323 ASP A CA 1
ATOM 2627 C C . ASP A 1 323 ? 9.508 -11.020 5.584 1.00 90.56 323 ASP A C 1
ATOM 2629 O O . ASP A 1 323 ? 9.564 -10.010 4.880 1.00 90.56 323 ASP A O 1
ATOM 2633 N N . SER A 1 324 ? 8.338 -11.534 5.977 1.00 94.06 324 SER A N 1
ATOM 2634 C CA . SER A 1 324 ? 7.074 -10.815 5.795 1.00 94.06 324 SER A CA 1
ATOM 2635 C C . SER A 1 324 ? 7.111 -9.498 6.567 1.00 94.06 324 SER A C 1
ATOM 2637 O O . SER A 1 324 ? 7.515 -9.468 7.729 1.00 94.06 324 SER A O 1
ATOM 2639 N N . ILE A 1 325 ? 6.680 -8.405 5.941 1.00 95.50 325 ILE A N 1
ATOM 2640 C CA . ILE A 1 325 ? 6.766 -7.067 6.543 1.00 95.50 325 ILE A CA 1
ATOM 2641 C C . ILE A 1 325 ? 5.787 -6.846 7.699 1.00 95.50 325 ILE A C 1
ATOM 2643 O O . ILE A 1 325 ? 6.024 -5.991 8.547 1.00 95.50 325 ILE A O 1
ATOM 2647 N N . ALA A 1 326 ? 4.680 -7.587 7.735 1.00 95.75 326 ALA A N 1
ATOM 2648 C CA . ALA A 1 326 ? 3.640 -7.424 8.741 1.00 95.75 326 ALA A CA 1
ATOM 2649 C C . ALA A 1 326 ? 3.902 -8.341 9.942 1.00 95.75 326 ALA A C 1
ATOM 2651 O O . ALA A 1 326 ? 3.875 -9.565 9.817 1.00 95.75 326 ALA A O 1
ATOM 2652 N N . ASN A 1 327 ? 4.076 -7.749 11.125 1.00 95.50 327 ASN A N 1
ATOM 2653 C CA . ASN A 1 327 ? 4.058 -8.477 12.387 1.00 95.50 327 ASN A CA 1
ATOM 2654 C C . ASN A 1 327 ? 2.614 -8.585 12.896 1.00 95.50 327 ASN A C 1
ATOM 2656 O O . ASN A 1 327 ? 2.103 -7.657 13.524 1.00 95.50 327 ASN A O 1
ATOM 2660 N N . ILE A 1 328 ? 1.963 -9.719 12.633 1.00 96.12 328 ILE A N 1
ATOM 2661 C CA . ILE A 1 328 ? 0.572 -9.936 13.043 1.00 96.12 328 ILE A CA 1
ATOM 2662 C C . ILE A 1 328 ? 0.489 -10.257 14.538 1.00 96.12 328 ILE A C 1
ATOM 2664 O O . ILE A 1 328 ? 1.102 -11.211 15.027 1.00 96.12 328 ILE A O 1
ATOM 2668 N N . ARG A 1 329 ? -0.334 -9.479 15.241 1.00 94.94 329 ARG A N 1
ATOM 2669 C CA . ARG A 1 329 ? -0.646 -9.634 16.660 1.00 94.94 329 ARG A CA 1
ATOM 2670 C C . ARG A 1 329 ? -2.137 -9.867 16.826 1.00 94.94 329 ARG A C 1
ATOM 2672 O O . ARG A 1 329 ? -2.944 -9.075 16.345 1.00 94.94 329 ARG A O 1
ATOM 2679 N N . VAL A 1 330 ? -2.515 -10.952 17.491 1.00 95.88 330 VAL A N 1
ATOM 2680 C CA . VAL A 1 330 ? -3.909 -11.407 17.542 1.00 95.88 330 VAL A CA 1
ATOM 2681 C C . VAL A 1 330 ? -4.408 -11.489 18.970 1.00 95.88 330 VAL A C 1
ATOM 2683 O O . VAL A 1 330 ? -3.710 -12.010 19.838 1.00 95.88 330 VAL A O 1
ATOM 2686 N N . ARG A 1 331 ? -5.639 -11.024 19.187 1.00 95.12 331 ARG A N 1
ATOM 2687 C CA . ARG A 1 331 ? -6.449 -11.366 20.356 1.00 95.12 331 ARG A CA 1
ATOM 2688 C C . ARG A 1 331 ? -7.495 -12.399 19.950 1.00 95.12 331 ARG A C 1
ATOM 2690 O O . ARG A 1 331 ? -8.294 -12.156 19.046 1.00 95.12 331 ARG A O 1
ATOM 2697 N N . ASP A 1 332 ? -7.477 -13.555 20.608 1.00 91.19 332 ASP A N 1
ATOM 2698 C CA . ASP A 1 332 ? -8.356 -14.679 20.267 1.00 91.19 332 ASP A CA 1
ATOM 2699 C C . ASP A 1 332 ? -9.733 -14.584 20.942 1.00 91.19 332 ASP A C 1
ATOM 2701 O O . ASP A 1 332 ? -10.735 -14.999 20.365 1.00 91.19 332 ASP A O 1
ATOM 2705 N N . ASN A 1 333 ? -9.792 -14.042 22.160 1.00 90.56 333 ASN A N 1
ATOM 2706 C CA . ASN A 1 333 ? -11.022 -13.827 22.923 1.00 90.56 333 ASN A CA 1
ATOM 2707 C C . ASN A 1 333 ? -10.916 -12.601 23.859 1.00 90.56 333 ASN A C 1
ATOM 2709 O O . ASN A 1 333 ? -9.816 -12.124 24.139 1.00 90.56 333 ASN A O 1
ATOM 2713 N N . PHE A 1 334 ? -12.048 -12.134 24.400 1.00 83.31 334 PHE A N 1
ATOM 2714 C CA . PHE A 1 334 ? -12.141 -10.916 25.225 1.00 83.31 334 PHE A CA 1
ATOM 2715 C C . PHE A 1 334 ? -11.249 -10.898 26.477 1.00 83.31 334 PHE A C 1
ATOM 2717 O O . PHE A 1 334 ? -10.959 -9.825 26.995 1.00 83.31 334 PHE A O 1
ATOM 2724 N N . VAL A 1 335 ? -10.847 -12.064 26.993 1.00 84.25 335 VAL A N 1
ATOM 2725 C CA . VAL A 1 335 ? -10.014 -12.172 28.205 1.00 84.25 335 VAL A CA 1
ATOM 2726 C C . VAL A 1 335 ? -8.536 -12.420 27.893 1.00 84.25 335 VAL A C 1
ATOM 2728 O O . VAL A 1 335 ? -7.713 -12.417 28.805 1.00 84.25 335 VAL A O 1
ATOM 2731 N N . SER A 1 336 ? -8.190 -12.647 26.623 1.00 88.81 336 SER A N 1
ATOM 2732 C CA . SER A 1 336 ? -6.812 -12.867 26.183 1.00 88.81 336 SER A CA 1
ATOM 2733 C C . SER A 1 336 ? -6.098 -11.550 25.872 1.00 88.81 336 SER A C 1
ATOM 2735 O O . SER A 1 336 ? -6.681 -10.633 25.293 1.00 88.81 336 SER A O 1
ATOM 2737 N N . ALA A 1 337 ? -4.817 -11.473 26.231 1.00 92.19 337 ALA A N 1
ATOM 2738 C CA . ALA A 1 337 ? -3.926 -10.433 25.729 1.00 92.19 337 ALA A CA 1
ATOM 2739 C C . ALA A 1 337 ? -3.613 -10.674 24.243 1.00 92.19 337 ALA A C 1
ATOM 2741 O O . ALA A 1 337 ? -3.747 -11.798 23.744 1.00 92.19 337 ALA A O 1
ATOM 2742 N N . PHE A 1 338 ? -3.166 -9.632 23.544 1.00 94.62 338 PHE A N 1
ATOM 2743 C CA . PHE A 1 338 ? -2.595 -9.811 22.213 1.00 94.62 338 PHE A CA 1
ATOM 2744 C C . PHE A 1 338 ? -1.337 -10.685 22.272 1.00 94.62 338 PHE A C 1
ATOM 2746 O O . PHE A 1 338 ? -0.540 -10.617 23.207 1.00 94.62 338 PHE A O 1
ATOM 2753 N N . ARG A 1 339 ? -1.150 -11.509 21.241 1.00 92.81 339 ARG A N 1
ATOM 2754 C CA . ARG A 1 339 ? 0.039 -12.347 21.070 1.00 92.81 339 ARG A CA 1
ATOM 2755 C C . ARG A 1 339 ? 0.550 -12.276 19.642 1.00 92.81 339 ARG A C 1
ATOM 2757 O O . ARG A 1 339 ? -0.236 -12.130 18.708 1.00 92.81 339 ARG A O 1
ATOM 2764 N N . ASN A 1 340 ? 1.852 -12.475 19.464 1.00 92.00 340 ASN A N 1
ATOM 2765 C CA . ASN A 1 340 ? 2.376 -12.868 18.159 1.00 92.00 340 ASN A CA 1
ATOM 2766 C C . ASN A 1 340 ? 1.771 -14.221 17.756 1.00 92.00 340 ASN A C 1
ATOM 2768 O O . ASN A 1 340 ? 1.553 -15.095 18.602 1.00 92.00 340 ASN A O 1
ATOM 2772 N N . ILE A 1 341 ? 1.516 -14.391 16.466 1.00 92.44 341 ILE A N 1
ATOM 2773 C CA . ILE A 1 341 ? 1.102 -15.682 15.914 1.00 92.44 341 ILE A CA 1
ATOM 2774 C C . ILE A 1 341 ? 2.281 -16.402 15.270 1.00 92.44 341 ILE A C 1
ATOM 2776 O O . ILE A 1 341 ? 3.276 -15.779 14.889 1.00 92.44 341 ILE A O 1
ATOM 2780 N N . ASP A 1 342 ? 2.155 -17.715 15.113 1.00 92.56 342 ASP A N 1
ATOM 2781 C CA . ASP A 1 342 ? 3.104 -18.466 14.306 1.00 92.56 342 ASP A CA 1
ATOM 2782 C C . ASP A 1 342 ? 2.968 -18.082 12.830 1.00 92.56 342 ASP A C 1
ATOM 2784 O O . ASP A 1 342 ? 1.868 -17.892 12.314 1.00 92.56 342 ASP A O 1
ATOM 2788 N N . ARG A 1 343 ? 4.085 -18.081 12.093 1.00 92.38 343 ARG A N 1
ATOM 2789 C CA . ARG A 1 343 ? 4.099 -17.723 10.660 1.00 92.38 343 ARG A CA 1
ATOM 2790 C C . ARG A 1 343 ? 3.115 -18.544 9.821 1.00 92.38 343 ARG A C 1
ATOM 2792 O O . ARG A 1 343 ? 2.545 -18.066 8.849 1.00 92.38 343 ARG A O 1
ATOM 2799 N N . LYS A 1 344 ? 2.882 -19.803 10.202 1.00 91.12 344 LYS A N 1
ATOM 2800 C CA . LYS A 1 344 ? 1.911 -20.677 9.525 1.00 91.12 344 LYS A CA 1
ATOM 2801 C C . LYS A 1 344 ? 0.468 -20.196 9.707 1.00 91.12 344 LYS A C 1
ATOM 2803 O O . LYS A 1 344 ? -0.324 -20.357 8.783 1.00 91.12 344 LYS A O 1
ATOM 2808 N N . GLU A 1 345 ? 0.145 -19.592 10.852 1.00 94.56 345 GLU A N 1
ATOM 2809 C CA . GLU A 1 345 ? -1.179 -19.031 11.143 1.00 94.56 345 GLU A CA 1
ATOM 2810 C C . GLU A 1 345 ? -1.473 -17.776 10.301 1.00 94.56 345 GLU A C 1
ATOM 2812 O O . GLU A 1 345 ? -2.640 -17.475 10.063 1.00 94.56 345 GLU A O 1
ATOM 2817 N N . GLU A 1 346 ? -0.452 -17.064 9.801 1.00 94.81 346 GLU A N 1
ATOM 2818 C CA . GLU A 1 346 ? -0.615 -15.821 9.021 1.00 94.81 346 GLU A CA 1
ATOM 2819 C C . GLU A 1 346 ? -1.521 -15.999 7.791 1.00 94.81 346 GLU A C 1
ATOM 2821 O O . GLU A 1 346 ? -2.267 -15.089 7.427 1.00 94.81 346 GLU A O 1
ATOM 2826 N N . HIS A 1 347 ? -1.523 -17.192 7.186 1.00 95.19 347 HIS A N 1
ATOM 2827 C CA . HIS A 1 347 ? -2.360 -17.511 6.026 1.00 95.19 347 HIS A CA 1
ATOM 2828 C C . HIS A 1 347 ? -3.861 -17.390 6.311 1.00 95.19 347 HIS A C 1
ATOM 2830 O O . HIS A 1 347 ? -4.622 -17.097 5.394 1.00 95.19 347 HIS A O 1
ATOM 2836 N N . ALA A 1 348 ? -4.294 -17.566 7.564 1.00 95.12 348 ALA A N 1
ATOM 2837 C CA . ALA A 1 348 ? -5.700 -17.426 7.946 1.00 95.12 348 ALA A CA 1
ATOM 2838 C C . ALA A 1 348 ? -6.214 -15.978 7.825 1.00 95.12 348 ALA A C 1
ATOM 2840 O O . ALA A 1 348 ? -7.420 -15.746 7.828 1.00 95.12 348 ALA A O 1
ATOM 2841 N N . TYR A 1 349 ? -5.308 -15.003 7.722 1.00 96.88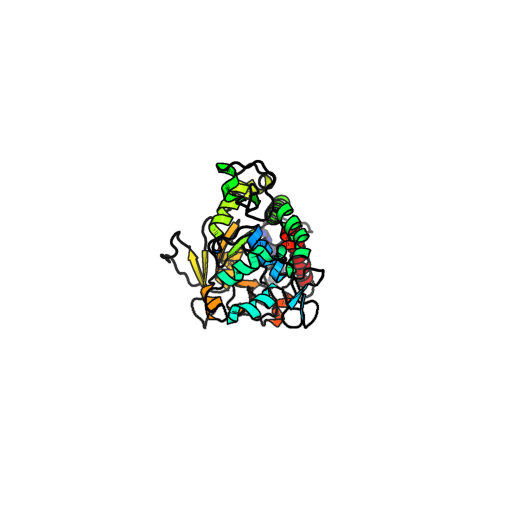 349 TYR A N 1
ATOM 2842 C CA . TYR A 1 349 ? -5.635 -13.581 7.613 1.00 96.88 349 TYR A CA 1
ATOM 2843 C C . TYR A 1 349 ? -5.487 -13.047 6.186 1.00 96.88 349 TYR A C 1
ATOM 2845 O O . TYR A 1 349 ? -5.867 -11.904 5.915 1.00 96.88 349 TYR A O 1
ATOM 2853 N N . LEU A 1 350 ? -4.966 -13.861 5.265 1.00 96.69 350 LEU A N 1
ATOM 2854 C CA . LEU A 1 350 ? -4.848 -13.516 3.855 1.00 96.69 350 LEU A CA 1
ATOM 2855 C C . LEU A 1 350 ? -6.236 -13.312 3.237 1.00 96.69 350 LEU A C 1
ATOM 2857 O O . LEU A 1 350 ? -7.147 -14.103 3.468 1.00 96.69 350 LEU A O 1
ATOM 2861 N N . ASN A 1 351 ? -6.401 -12.248 2.449 1.00 96.62 351 ASN A N 1
ATOM 2862 C CA . ASN A 1 351 ? -7.674 -11.856 1.833 1.00 96.62 351 ASN A CA 1
ATOM 2863 C C . ASN A 1 351 ? -8.803 -11.642 2.852 1.00 96.62 351 ASN A C 1
ATOM 2865 O O . ASN A 1 351 ? -9.977 -11.754 2.504 1.00 96.62 351 ASN A O 1
ATOM 2869 N N . LYS A 1 352 ? -8.449 -11.350 4.108 1.00 96.12 352 LYS A N 1
ATOM 2870 C CA . LYS A 1 352 ? -9.371 -11.012 5.196 1.00 96.12 352 LYS A CA 1
ATOM 2871 C C . LYS A 1 352 ? -8.895 -9.766 5.931 1.00 96.12 352 LYS A C 1
ATOM 2873 O O . LYS A 1 352 ? -9.609 -8.776 5.971 1.00 96.12 352 LYS A O 1
ATOM 2878 N N . ASN A 1 353 ? -7.686 -9.798 6.478 1.00 98.25 353 ASN A N 1
ATOM 2879 C CA . ASN A 1 353 ? -7.040 -8.656 7.129 1.00 98.25 353 ASN A CA 1
ATOM 2880 C C . ASN A 1 353 ? -5.738 -8.254 6.431 1.00 98.25 353 ASN A C 1
ATOM 2882 O O . ASN A 1 353 ? -5.225 -7.176 6.697 1.00 98.25 353 ASN A O 1
ATOM 2886 N N . LEU A 1 354 ? -5.202 -9.107 5.560 1.00 98.31 354 LEU A N 1
ATOM 2887 C CA . LEU A 1 354 ? -3.964 -8.879 4.832 1.00 98.31 354 LEU A CA 1
ATOM 2888 C C . LEU A 1 354 ? -4.190 -8.971 3.327 1.00 98.31 354 LEU A C 1
ATOM 2890 O O . LEU A 1 354 ? -4.805 -9.928 2.850 1.00 98.31 354 LEU A O 1
ATOM 2894 N N . VAL A 1 355 ? -3.626 -8.020 2.591 1.00 98.44 355 VAL A N 1
ATOM 2895 C CA . VAL A 1 355 ? -3.654 -7.961 1.131 1.00 98.44 355 VAL A CA 1
ATOM 2896 C C . VAL A 1 355 ? -2.223 -7.770 0.620 1.00 98.44 355 VAL A C 1
ATOM 2898 O O . VAL A 1 355 ? -1.714 -6.649 0.654 1.00 98.44 355 VAL A O 1
ATOM 2901 N N . PRO A 1 356 ? -1.568 -8.840 0.134 1.00 97.00 356 PRO A N 1
ATOM 2902 C CA . PRO A 1 356 ? -0.343 -8.733 -0.648 1.00 97.00 356 PRO A CA 1
ATOM 2903 C C . PRO A 1 356 ? -0.639 -7.970 -1.936 1.00 97.00 356 PRO A C 1
ATOM 2905 O O . PRO A 1 356 ? -1.370 -8.455 -2.801 1.00 97.00 356 PRO A O 1
ATOM 2908 N N . VAL A 1 357 ? -0.128 -6.748 -2.051 1.00 96.81 357 VAL A N 1
ATOM 2909 C CA . VAL A 1 357 ? -0.442 -5.897 -3.201 1.00 96.81 357 VAL A CA 1
ATOM 2910 C C . VAL A 1 357 ? 0.378 -6.314 -4.417 1.00 96.81 357 VAL A C 1
ATOM 2912 O O . VAL A 1 357 ? 1.606 -6.303 -4.398 1.00 96.81 357 VAL A O 1
ATOM 2915 N N . VAL A 1 358 ? -0.313 -6.635 -5.511 1.00 94.81 358 VAL A N 1
ATOM 2916 C CA . VAL A 1 358 ? 0.302 -6.789 -6.830 1.00 94.81 358 VAL A CA 1
ATOM 2917 C C . VAL A 1 358 ? 0.323 -5.415 -7.491 1.00 94.81 358 VAL A C 1
ATOM 2919 O O . VAL A 1 358 ? -0.677 -4.950 -8.034 1.00 94.81 358 VAL A O 1
ATOM 2922 N N . PHE A 1 359 ? 1.465 -4.732 -7.409 1.00 95.62 359 PHE A N 1
ATOM 2923 C CA . PHE A 1 359 ? 1.570 -3.319 -7.783 1.00 95.62 359 PHE A CA 1
ATOM 2924 C C . PHE A 1 359 ? 1.215 -3.045 -9.251 1.00 95.62 359 PHE A C 1
ATOM 2926 O O . PHE A 1 359 ? 0.594 -2.033 -9.562 1.00 95.62 359 PHE A O 1
ATOM 2933 N N . THR A 1 360 ? 1.561 -3.959 -10.162 1.00 95.75 360 THR A N 1
ATOM 2934 C CA . THR A 1 360 ? 1.188 -3.851 -11.582 1.00 95.75 360 THR A CA 1
ATOM 2935 C C . THR A 1 360 ? -0.317 -3.887 -11.785 1.00 95.75 360 THR A C 1
ATOM 2937 O O . THR A 1 360 ? -0.836 -3.120 -12.587 1.00 95.75 360 THR A O 1
ATOM 2940 N N . ASP A 1 361 ? -1.024 -4.723 -11.033 1.00 96.44 361 ASP A N 1
ATOM 2941 C CA . ASP A 1 361 ? -2.476 -4.837 -11.141 1.00 96.44 361 ASP A CA 1
ATOM 2942 C C . ASP A 1 361 ? -3.134 -3.579 -10.571 1.00 96.44 361 ASP A C 1
ATOM 2944 O O . ASP A 1 361 ? -4.059 -3.045 -11.174 1.00 96.44 361 ASP A O 1
ATOM 2948 N N . ALA A 1 362 ? -2.590 -3.037 -9.476 1.00 97.75 362 ALA A N 1
ATOM 2949 C CA . ALA A 1 362 ? -3.028 -1.764 -8.910 1.00 97.75 362 ALA A CA 1
ATOM 2950 C C . ALA A 1 362 ? -2.800 -0.565 -9.851 1.00 97.75 362 ALA A C 1
ATOM 2952 O O . ALA A 1 362 ? -3.549 0.408 -9.789 1.00 97.75 362 ALA A O 1
ATOM 2953 N N . ILE A 1 363 ? -1.784 -0.619 -10.722 1.00 97.50 363 ILE A N 1
ATOM 2954 C CA . ILE A 1 363 ? -1.563 0.382 -11.779 1.00 97.50 363 ILE A CA 1
ATOM 2955 C C . ILE A 1 363 ? -2.585 0.233 -12.914 1.00 97.50 363 ILE A C 1
ATOM 2957 O O . ILE A 1 363 ? -3.021 1.233 -13.477 1.00 97.50 363 ILE A O 1
ATOM 2961 N N . MET A 1 364 ? -2.913 -1.002 -13.299 1.00 96.88 364 MET A N 1
ATOM 2962 C CA . MET A 1 364 ? -3.699 -1.289 -14.506 1.00 96.88 364 MET A CA 1
ATOM 2963 C C . MET A 1 364 ? -5.214 -1.322 -14.271 1.00 96.88 364 MET A C 1
ATOM 2965 O O . MET A 1 364 ? -5.977 -1.169 -15.224 1.00 96.88 364 MET A O 1
ATOM 2969 N N . ASP A 1 365 ? -5.655 -1.544 -13.034 1.00 97.50 365 ASP A N 1
ATOM 2970 C CA . ASP A 1 365 ? -7.061 -1.631 -12.649 1.00 97.50 365 ASP A CA 1
ATOM 2971 C C . ASP A 1 365 ? -7.399 -0.561 -11.608 1.00 97.50 365 ASP A C 1
ATOM 2973 O O . ASP A 1 365 ? -7.117 -0.711 -10.419 1.00 97.50 365 ASP A O 1
ATOM 2977 N N . ASP A 1 366 ? -8.082 0.499 -12.043 1.00 95.25 366 ASP A N 1
ATOM 2978 C CA . ASP A 1 366 ? -8.543 1.573 -11.157 1.00 95.25 366 ASP A CA 1
ATOM 2979 C C . ASP A 1 366 ? -9.450 1.061 -10.022 1.00 95.25 366 ASP A C 1
ATOM 2981 O O . ASP A 1 366 ? -9.581 1.710 -8.990 1.00 95.25 366 ASP A O 1
ATOM 2985 N N . GLU A 1 367 ? -10.087 -0.105 -10.156 1.00 97.88 367 GLU A N 1
ATOM 2986 C CA . GLU A 1 367 ? -10.913 -0.685 -9.093 1.00 97.88 367 GLU A CA 1
ATOM 2987 C C . GLU A 1 367 ? -10.164 -1.692 -8.211 1.00 97.88 367 GLU A C 1
ATOM 2989 O O . GLU A 1 367 ? -10.788 -2.307 -7.341 1.00 97.88 367 GLU A O 1
ATOM 2994 N N . TYR A 1 368 ? -8.849 -1.862 -8.388 1.00 98.69 368 TYR A N 1
ATOM 2995 C CA . TYR A 1 368 ? -8.053 -2.886 -7.706 1.00 98.69 368 TYR A CA 1
ATOM 2996 C C . TYR A 1 368 ? -8.299 -2.905 -6.192 1.00 98.69 368 TYR A C 1
ATOM 2998 O O . TYR A 1 368 ? -8.754 -3.910 -5.642 1.00 98.69 368 TYR A O 1
ATOM 3006 N N . PHE A 1 369 ? -8.087 -1.779 -5.503 1.00 98.81 369 PHE A N 1
ATOM 3007 C CA . PHE A 1 369 ? -8.241 -1.731 -4.046 1.00 98.81 369 PHE A CA 1
ATOM 3008 C C . PHE A 1 369 ? -9.694 -1.883 -3.588 1.00 98.81 369 PHE A C 1
ATOM 3010 O O . PHE A 1 369 ? -9.941 -2.465 -2.533 1.00 98.81 369 PHE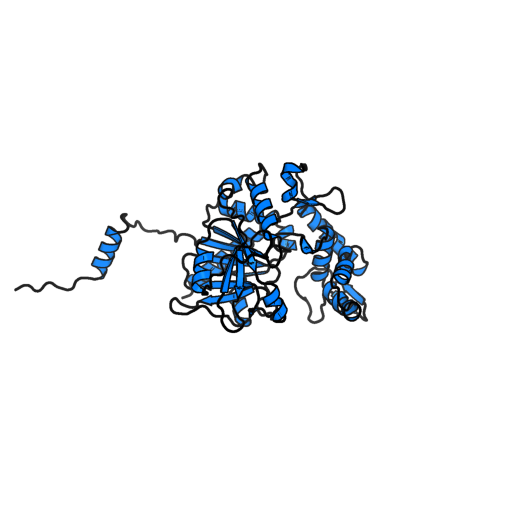 A O 1
ATOM 3017 N N . VAL A 1 370 ? -10.663 -1.422 -4.385 1.00 98.69 370 VAL A N 1
ATOM 3018 C CA . VAL A 1 370 ? -12.094 -1.628 -4.105 1.00 98.69 370 VAL A CA 1
ATOM 3019 C C . VAL A 1 370 ? -12.424 -3.121 -4.143 1.00 98.69 370 VAL A C 1
ATOM 3021 O O . VAL A 1 370 ? -13.084 -3.633 -3.240 1.00 98.69 370 VAL A O 1
ATOM 3024 N N . LYS A 1 371 ? -11.941 -3.837 -5.165 1.00 98.69 371 LYS A N 1
ATOM 3025 C CA . LYS A 1 371 ? -12.139 -5.285 -5.321 1.00 98.69 371 LYS A CA 1
ATOM 3026 C C . LYS A 1 371 ? -11.472 -6.066 -4.188 1.00 98.69 371 LYS A C 1
ATOM 3028 O O . LYS A 1 371 ? -12.117 -6.931 -3.600 1.00 98.69 371 LYS A O 1
ATOM 3033 N N . GLN A 1 372 ? -10.228 -5.726 -3.844 1.00 98.75 372 GLN A N 1
ATOM 3034 C CA . GLN A 1 372 ? -9.505 -6.363 -2.736 1.00 98.75 372 GLN A CA 1
ATOM 3035 C C . GLN A 1 372 ? -10.206 -6.139 -1.390 1.00 98.75 372 GLN A C 1
ATOM 3037 O O . GLN A 1 372 ? -10.402 -7.084 -0.631 1.00 98.75 372 GLN A O 1
ATOM 3042 N N . LEU A 1 373 ? -10.660 -4.913 -1.113 1.00 98.62 373 LEU A N 1
ATOM 3043 C CA . LEU A 1 373 ? -11.397 -4.614 0.113 1.00 98.62 373 LEU A CA 1
ATOM 3044 C C . LEU A 1 373 ? -12.710 -5.403 0.198 1.00 98.62 373 LEU A C 1
ATOM 3046 O O . LEU A 1 373 ? -12.996 -5.990 1.237 1.00 98.62 373 LEU A O 1
ATOM 3050 N N . ARG A 1 374 ? -13.486 -5.473 -0.890 1.00 97.75 374 ARG A N 1
ATOM 3051 C CA . ARG A 1 374 ? -14.732 -6.261 -0.927 1.00 97.75 374 ARG A CA 1
ATOM 3052 C C . ARG A 1 374 ? -14.473 -7.741 -0.649 1.00 97.75 374 ARG A C 1
ATOM 3054 O O . ARG A 1 374 ? -15.192 -8.337 0.147 1.00 97.75 374 ARG A O 1
ATOM 3061 N N . LEU A 1 375 ? -13.410 -8.308 -1.226 1.00 97.62 375 LEU A N 1
ATOM 3062 C CA . LEU A 1 375 ? -12.985 -9.678 -0.931 1.00 97.62 375 LEU A CA 1
ATOM 3063 C C . LEU A 1 375 ? -12.667 -9.864 0.563 1.00 97.62 375 LEU A C 1
ATOM 3065 O O . LEU A 1 375 ? -13.103 -10.849 1.162 1.00 97.62 375 LEU A O 1
ATOM 3069 N N . CYS A 1 376 ? -11.959 -8.907 1.171 1.00 97.88 376 CYS A N 1
ATOM 3070 C CA . CYS A 1 376 ? -11.689 -8.905 2.607 1.00 97.88 376 CYS A CA 1
ATOM 3071 C C . CYS A 1 376 ? -12.968 -8.886 3.442 1.00 97.88 376 CYS A C 1
ATOM 3073 O O . CYS A 1 376 ? -13.089 -9.682 4.371 1.00 97.88 376 CYS A O 1
ATOM 3075 N N . GLU A 1 377 ? -13.922 -8.009 3.131 1.00 95.62 377 GLU A N 1
ATOM 3076 C CA . GLU A 1 377 ? -15.197 -7.915 3.853 1.00 95.62 377 GLU A CA 1
ATOM 3077 C C . GLU A 1 377 ? -16.031 -9.199 3.731 1.00 95.62 377 GLU A C 1
ATOM 3079 O O . GLU A 1 377 ? -16.576 -9.687 4.728 1.00 95.62 377 GLU A O 1
ATOM 3084 N N . ASP A 1 378 ? -16.095 -9.777 2.529 1.00 94.75 378 ASP A N 1
ATOM 3085 C CA . ASP A 1 378 ? -16.835 -11.010 2.256 1.00 94.75 378 ASP A CA 1
ATOM 3086 C C . ASP A 1 378 ? -16.251 -12.194 3.033 1.00 94.75 378 ASP A C 1
ATOM 3088 O O . ASP A 1 378 ? -16.988 -12.972 3.644 1.00 94.75 378 ASP A O 1
ATOM 3092 N N . ASN A 1 379 ? -14.924 -12.335 3.041 1.00 94.12 379 ASN A N 1
ATOM 3093 C CA . ASN A 1 379 ? -14.251 -13.398 3.785 1.00 94.12 379 ASN A CA 1
ATOM 3094 C C . ASN A 1 379 ? -14.319 -13.163 5.294 1.00 94.12 379 ASN A C 1
ATOM 3096 O O . ASN A 1 379 ? -14.535 -14.109 6.048 1.00 94.12 379 ASN A O 1
ATOM 3100 N N . PHE A 1 380 ? -14.216 -11.909 5.741 1.00 89.19 380 PHE A N 1
ATOM 3101 C CA . PHE A 1 380 ? -14.355 -11.578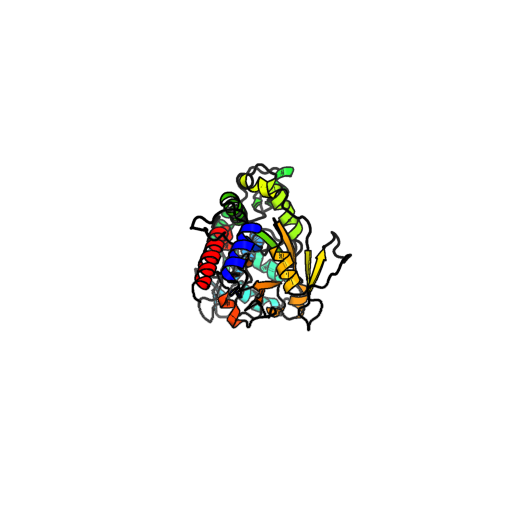 7.154 1.00 89.19 380 PHE A CA 1
ATOM 3102 C C . PHE A 1 380 ? -15.751 -11.930 7.677 1.00 89.19 380 PHE A C 1
ATOM 3104 O O . PHE A 1 380 ? -15.879 -12.487 8.766 1.00 89.19 380 PHE A O 1
ATOM 3111 N N . SER A 1 381 ? -16.791 -11.648 6.890 1.00 82.69 381 SER A N 1
ATOM 3112 C CA . SER A 1 381 ? -18.183 -11.902 7.269 1.00 82.69 381 SER A CA 1
ATOM 3113 C C . SER A 1 381 ? -18.508 -13.394 7.372 1.00 82.69 381 SER A C 1
ATOM 3115 O O . SER A 1 381 ? -19.276 -13.777 8.249 1.00 82.69 381 SER A O 1
ATOM 3117 N N . LYS A 1 382 ? -17.922 -14.246 6.518 1.00 79.25 382 LYS A N 1
ATOM 3118 C CA . LYS A 1 382 ? -18.155 -15.704 6.541 1.00 79.25 382 LYS A CA 1
ATOM 3119 C C . LYS A 1 382 ? -17.717 -16.347 7.855 1.00 79.25 382 LYS A C 1
ATOM 3121 O O . LYS A 1 382 ? -18.444 -17.188 8.371 1.00 79.25 382 LYS A O 1
ATOM 3126 N N . ASP A 1 383 ? -16.602 -15.896 8.424 1.00 65.25 383 ASP A N 1
ATOM 3127 C CA . ASP A 1 383 ? -16.059 -16.467 9.660 1.00 65.25 383 ASP A CA 1
ATOM 3128 C C . ASP A 1 383 ? -16.934 -16.191 10.893 1.00 65.25 383 ASP A C 1
ATOM 3130 O O . ASP A 1 383 ? -16.919 -16.968 11.849 1.00 65.25 383 ASP A O 1
ATOM 3134 N N . VAL A 1 384 ? -17.728 -15.113 10.868 1.00 54.72 384 VAL A N 1
ATOM 3135 C CA . VAL A 1 384 ? -18.648 -14.746 11.960 1.00 54.72 384 VAL A CA 1
ATOM 3136 C C . VAL A 1 384 ? -19.844 -15.708 12.040 1.00 54.72 384 VAL A C 1
ATOM 3138 O O . VAL A 1 384 ? -20.419 -15.872 13.110 1.00 54.72 384 VAL A O 1
ATOM 3141 N N . TYR A 1 385 ? -20.192 -16.395 10.945 1.00 40.25 385 TYR A N 1
ATOM 3142 C CA . TYR A 1 385 ? -21.328 -17.328 10.886 1.00 40.25 385 TYR A CA 1
ATOM 3143 C C . TYR A 1 385 ? -20.943 -18.808 11.066 1.00 40.25 385 TYR A C 1
ATOM 3145 O O . TYR A 1 385 ? -21.793 -19.682 10.903 1.00 40.25 385 TYR A O 1
ATOM 3153 N N . THR A 1 386 ? -19.681 -19.102 11.385 1.00 36.97 386 THR A N 1
ATOM 3154 C CA . THR A 1 386 ? -19.153 -20.476 11.529 1.00 36.97 386 THR A CA 1
ATOM 3155 C C . THR A 1 386 ? -18.989 -20.963 12.973 1.00 36.97 386 THR A C 1
ATOM 3157 O O . THR A 1 386 ? -18.423 -22.038 13.169 1.00 36.97 386 THR A O 1
ATOM 3160 N N . TYR A 1 387 ? -19.483 -20.217 13.966 1.00 32.47 387 TYR A N 1
ATOM 3161 C CA . TYR A 1 387 ? -19.438 -20.604 15.384 1.00 32.47 387 TYR A CA 1
ATOM 3162 C C . TYR A 1 387 ? -20.774 -21.129 15.902 1.00 32.47 387 TYR A C 1
ATOM 3164 O O . TYR A 1 387 ? -21.800 -20.441 15.697 1.00 32.47 387 TYR A O 1
#

Solvent-accessible surface area (backbone atoms only — not comparable to full-atom values): 21478 Å² total; per-residue (Å²): 138,87,80,88,74,83,81,56,63,67,59,51,52,55,49,51,49,52,73,76,56,78,66,87,85,72,94,71,80,72,75,74,78,51,32,36,40,38,33,30,33,42,68,50,46,39,20,66,57,53,80,92,71,75,61,38,48,67,29,38,48,22,41,51,49,27,52,22,34,30,20,38,76,58,94,90,41,70,46,62,55,94,59,76,37,95,58,69,88,49,96,74,42,40,23,53,41,57,52,49,47,69,69,44,42,85,75,45,84,82,53,66,61,65,60,49,58,65,30,34,51,31,39,80,34,86,71,30,40,84,49,38,64,58,54,50,52,51,51,58,60,38,41,55,84,67,88,88,44,72,93,79,38,54,63,49,36,40,71,42,98,58,98,51,37,26,46,38,54,38,66,11,57,43,46,32,54,40,50,39,54,75,68,69,55,57,55,23,39,34,36,45,33,67,68,79,59,58,59,55,53,50,52,20,50,50,48,38,23,76,35,95,37,95,78,10,59,75,38,46,87,48,55,89,30,55,50,82,63,36,33,33,43,41,69,73,51,99,88,50,85,36,29,31,51,31,64,56,48,100,75,78,74,60,85,84,59,83,44,80,36,49,62,68,54,48,48,51,52,61,70,68,49,70,33,37,41,30,35,32,39,49,50,67,59,13,58,78,52,78,36,31,17,87,42,29,47,78,43,74,45,58,72,67,51,81,54,58,45,55,34,37,38,26,50,54,50,39,70,56,44,63,64,12,41,59,14,56,28,39,21,80,43,94,88,49,68,70,36,78,64,58,48,77,58,43,55,79,34,53,53,35,35,34,39,62,39,56,43,69,54,38,52,73,30,52,54,38,55,46,54,52,49,52,46,12,52,56,49,50,55,54,63,72,73,73,118

Radius of gyration: 24.23 Å; Cα contacts (8 Å, |Δi|>4): 659; chains: 1; bounding box: 80×50×80 Å

Mean predicted aligned error: 8.83 Å

Organism: Dreissena polymorpha (NCBI:txid45954)

Nearest PDB structures (foldseek):
  8em2-assembly1_A  TM=1.777E-01  e=2.789E+00  Homo sapiens
  8u0m-assembly1_A  TM=2.350E-01  e=9.661E+00  Thermococcus paralvinellae

Secondary structure (DSSP, 8-state):
-PPPP---HHHHHHHHHHHHS-S---S----PPPEEEEEE--BTTTBSS-GGGT--HHHHHHHHHHHHEEEEEETTEEEEEEEE-SS-SSTT-EEHHHHHHHHHTTT--S-HHHHHHHHTTGGGSTTTGGGHHHHHHHHHHHB--SPP-HHHHTTTEEE-SSS-EEESS-HHHHHHHHHHHHTT--EEEEEEESSSTHHHHHHHHHHHHHTT-TTTGGGGGGGGGEEEEEEEEEES-SSS--EEEEE--TTS------EEE-HHHHHHHHHH--EEEEEEE-HHHHHHTTT-GGGSEEEEEETT-SSEEEEEEETT--TT-TT-SEEEEEE-STTSPPEEPPTTGGGGGBTTTEEE--HHHHHH-TTHHHHHHHHHHHHHHHHHT--

Sequence (387 aa):
MYLPGDVDVTTMKKHLCKVFHGKEINSIAATARKKLVLHFDLNKTIVPVDSATGETVEAALNVYLSGLAQGKDRQGEWHSKHELSTAPVEQDDVSYYKFEEKRLLPQITRDRSAFRYHLMSFTDKPQGSKFKPHLKELLNSLTWTLPYEEKAHKDLTVPGSTSYRYHFILPAFYKLLESLVTENRNFCVVFRTYGSDAKSVLSSIRQAVSGDFPFGRKLLPLLDDIDETVYFVSRQNDIEDVFTIDRCSSDCSDINDMTSKTDEEIYSWISNMVGIHAIRDNCNDWLRHDFDSRRGKPFWIDKTDEFHHHVFFDDNIRPGSVDSIANIRVRDNFVSAFRNIDRKEEHAYLNKNLVPVVFTDAIMDDEYFVKQLRLCEDNFSKDVYTY